Protein 5JI4 (pdb70)

Structure (mmCIF, N/CA/C/O backbone):
data_5JI4
#
_entry.id   5JI4
#
loop_
_atom_site.group_PDB
_atom_site.id
_atom_site.type_symbol
_atom_site.label_atom_id
_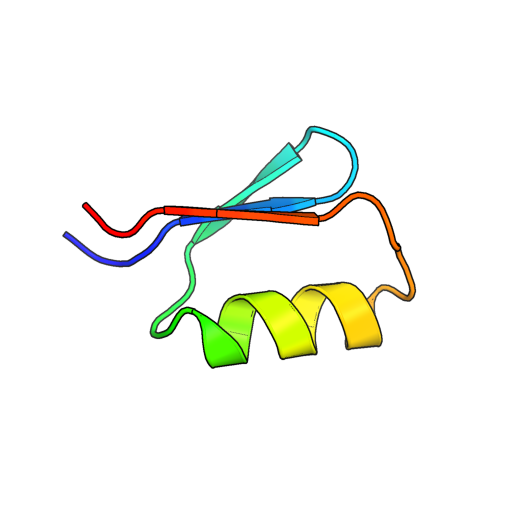atom_site.label_alt_id
_atom_site.label_comp_id
_atom_site.label_asym_id
_atom_site.label_entity_id
_atom_site.label_seq_id
_atom_site.pdbx_PDB_ins_code
_atom_site.Cartn_x
_atom_site.Cartn_y
_atom_site.Cartn_z
_atom_site.occupancy
_atom_site.B_iso_or_equiv
_atom_site.auth_seq_id
_atom_site.auth_comp_id
_atom_site.auth_asym_id
_atom_site.auth_atom_id
_atom_site.pdbx_PDB_model_num
ATOM 1 N N . ALA A 1 1 ? 5.311 -12.200 9.890 1.00 51.12 1 ALA A N 1
ATOM 2 C CA . ALA A 1 1 ? 5.325 -10.727 10.029 1.00 73.41 1 ALA A CA 1
ATOM 3 C C . ALA A 1 1 ? 4.113 -10.122 9.326 1.00 45.14 1 ALA A C 1
ATOM 4 O O . ALA A 1 1 ? 3.468 -10.799 8.522 1.00 71.14 1 ALA A O 1
ATOM 13 N N . PRO A 1 2 ? 3.767 -8.849 9.625 1.00 11.21 2 PRO A N 1
ATOM 14 C CA . PRO A 1 2 ? 2.663 -8.156 8.947 1.00 12.21 2 PRO A CA 1
ATOM 15 C C . PRO A 1 2 ? 2.940 -7.980 7.456 1.00 41.34 2 PRO A C 1
ATOM 16 O O . PRO A 1 2 ? 4.018 -8.331 6.964 1.00 21.31 2 PRO A O 1
ATOM 27 N N . CYS A 1 3 ? 1.973 -7.428 6.740 1.00 73.11 3 CYS A N 1
ATOM 28 C CA . CYS A 1 3 ? 2.103 -7.256 5.302 1.00 42.05 3 CYS A CA 1
ATOM 29 C C . CYS A 1 3 ? 2.659 -5.868 4.995 1.00 73.53 3 CYS A C 1
ATOM 30 O O . CYS A 1 3 ? 2.428 -4.919 5.744 1.00 73.20 3 CYS A O 1
ATOM 37 N N . GLU A 1 4 ? 3.399 -5.758 3.904 1.00 20.11 4 GLU A N 1
ATOM 38 C CA . GLU A 1 4 ? 4.048 -4.510 3.530 1.00 44.31 4 GLU A CA 1
ATOM 39 C C . GLU A 1 4 ? 3.448 -3.966 2.237 1.00 4.40 4 GLU A C 1
ATOM 40 O O . GLU A 1 4 ? 3.081 -4.727 1.338 1.00 42.24 4 GLU A O 1
ATOM 52 N N . CYS A 1 5 ? 3.358 -2.648 2.153 1.00 72.11 5 CYS A N 1
ATOM 53 C CA . CYS A 1 5 ? 2.749 -1.968 1.016 1.00 55.42 5 CYS A CA 1
ATOM 54 C C . CYS A 1 5 ? 3.692 -0.875 0.518 1.00 14.34 5 CYS A C 1
ATOM 55 O O . CYS A 1 5 ? 4.159 -0.057 1.306 1.00 10.05 5 CYS A O 1
ATOM 62 N N . ASP A 1 6 ? 3.972 -0.860 -0.781 1.00 1.22 6 ASP A N 1
ATOM 63 C CA . ASP A 1 6 ? 4.943 0.075 -1.350 1.00 1.35 6 ASP A CA 1
ATOM 64 C C . ASP A 1 6 ? 4.241 1.069 -2.270 1.00 44.44 6 ASP A C 1
ATOM 65 O O . ASP A 1 6 ? 3.875 0.744 -3.395 1.00 4.12 6 ASP A O 1
ATOM 74 N N . VAL A 1 7 ? 4.061 2.283 -1.778 1.00 14.25 7 VAL A N 1
ATOM 75 C CA . VAL A 1 7 ? 3.316 3.315 -2.476 1.00 50.23 7 VAL A CA 1
ATOM 76 C C . VAL A 1 7 ? 4.257 4.442 -2.886 1.00 40.53 7 VAL A C 1
ATOM 77 O O . VAL A 1 7 ? 4.976 4.991 -2.048 1.00 1.55 7 VAL A O 1
ATOM 90 N N . ASN A 1 8 ? 4.276 4.748 -4.183 1.00 22.23 8 ASN A N 1
ATOM 91 C CA . ASN A 1 8 ? 5.084 5.849 -4.724 1.00 54.31 8 ASN A CA 1
ATOM 92 C C . ASN A 1 8 ? 6.584 5.533 -4.641 1.00 25.54 8 ASN A C 1
ATOM 93 O O . ASN A 1 8 ? 7.429 6.344 -5.032 1.00 4.12 8 ASN A O 1
ATOM 104 N N . GLY A 1 9 ? 6.906 4.339 -4.154 1.00 13.41 9 GLY A N 1
ATOM 105 C CA . GLY A 1 9 ? 8.293 3.945 -3.975 1.00 62.44 9 GLY A CA 1
ATOM 106 C C . GLY A 1 9 ? 8.672 3.864 -2.510 1.00 61.13 9 GLY A C 1
ATOM 107 O O . GLY A 1 9 ? 9.750 3.373 -2.164 1.00 10.13 9 GLY A O 1
ATOM 111 N N . GLU A 1 10 ? 7.787 4.358 -1.649 1.00 50.13 10 GLU A N 1
ATOM 112 C CA . GLU A 1 10 ? 7.990 4.306 -0.205 1.00 50.24 10 GLU A CA 1
ATOM 113 C C . GLU A 1 10 ? 7.290 3.083 0.370 1.00 21.12 10 GLU A C 1
ATOM 114 O O . GLU A 1 10 ? 6.255 2.655 -0.143 1.00 14.53 10 GLU A O 1
ATOM 126 N N . THR A 1 11 ? 7.831 2.542 1.452 1.00 72.34 11 THR A N 1
ATOM 127 C CA . THR A 1 11 ? 7.346 1.283 1.998 1.00 72.25 11 THR A CA 1
ATOM 128 C C . THR A 1 11 ? 6.697 1.493 3.365 1.00 51.34 11 THR A C 1
ATOM 129 O O . THR A 1 11 ? 7.278 2.108 4.264 1.00 33.22 11 THR A O 1
ATOM 140 N N . TYR A 1 12 ? 5.479 0.987 3.494 1.00 41.34 12 TYR A N 1
ATOM 141 C CA . TYR A 1 12 ? 4.693 1.083 4.716 1.00 50.42 12 TYR A CA 1
ATOM 142 C C . TYR A 1 12 ? 4.256 -0.314 5.145 1.00 4.23 12 TYR A C 1
ATOM 143 O O . TYR A 1 12 ? 4.386 -1.269 4.376 1.00 61.10 12 TYR A O 1
ATOM 161 N N . THR A 1 13 ? 3.740 -0.437 6.359 1.00 63.40 13 THR A N 1
ATOM 162 C CA . THR A 1 13 ? 3.230 -1.711 6.854 1.00 22.23 13 THR A CA 1
ATOM 163 C C . THR A 1 13 ? 1.721 -1.632 7.058 1.00 22.03 13 THR A C 1
ATOM 164 O O . THR A 1 13 ? 1.203 -0.617 7.528 1.00 4.14 13 THR A O 1
ATOM 175 N N . VAL A 1 14 ? 1.025 -2.696 6.682 1.00 52.10 14 VAL A N 1
ATOM 176 C CA . VAL A 1 14 ? -0.427 -2.773 6.796 1.00 61.55 14 VAL A CA 1
ATOM 177 C C . VAL A 1 14 ? -0.840 -4.150 7.305 1.00 43.23 14 VAL A C 1
ATOM 178 O O . VAL A 1 14 ? -0.112 -5.132 7.124 1.00 44.22 14 VAL A O 1
ATOM 1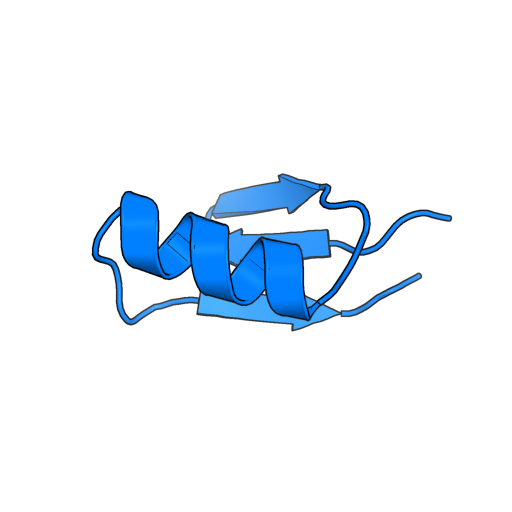91 N N . SER A 1 15 ? -2.002 -4.217 7.940 1.00 43.31 15 SER A N 1
ATOM 192 C CA . SER A 1 15 ? -2.520 -5.472 8.467 1.00 33.21 15 SER A CA 1
ATOM 193 C C . SER A 1 15 ? -2.870 -6.439 7.331 1.00 72.24 15 SER A C 1
ATOM 194 O O . SER A 1 15 ? -2.603 -7.639 7.423 1.00 5.54 15 SER A O 1
ATOM 202 N N . SER A 1 16 ? -3.447 -5.915 6.247 1.00 2.41 16 SER A N 1
ATOM 203 C CA . SER A 1 16 ? -3.906 -6.754 5.141 1.00 61.41 16 SER A CA 1
ATOM 204 C C . SER A 1 16 ? -3.604 -6.107 3.782 1.00 75.25 16 SER A C 1
ATOM 205 O O . SER A 1 16 ? -3.446 -4.883 3.679 1.00 63.02 16 SER A O 1
ATOM 213 N N . SER A 1 17 ? -3.533 -6.938 2.743 1.00 12.02 17 SER A N 1
ATOM 214 C CA . SER A 1 17 ? -3.247 -6.475 1.386 1.00 23.12 17 SER A CA 1
ATOM 215 C C . SER A 1 17 ? -4.331 -5.504 0.913 1.00 12.52 17 SER A C 1
ATOM 216 O O . SER A 1 17 ? -4.055 -4.542 0.197 1.00 13.14 17 SER A O 1
ATOM 224 N N . GLU A 1 18 ? -5.563 -5.762 1.342 1.00 43.30 18 GLU A N 1
ATOM 225 C CA . GLU A 1 18 ? -6.692 -4.888 1.027 1.00 1.41 18 GLU A CA 1
ATOM 226 C C . GLU A 1 18 ? -6.544 -3.554 1.755 1.00 20.11 18 GLU A C 1
ATOM 227 O O . GLU A 1 18 ? -6.954 -2.512 1.246 1.00 43.24 18 GLU A O 1
ATOM 239 N N . GLU A 1 19 ? -5.932 -3.591 2.939 1.00 51.12 19 GLU A N 1
ATOM 240 C CA . GLU A 1 19 ? -5.644 -2.370 3.687 1.00 44.11 19 GLU A CA 1
ATOM 241 C C . GLU A 1 19 ? -4.591 -1.554 2.944 1.00 10.50 19 GLU A C 1
ATOM 242 O O . GLU A 1 19 ? -4.668 -0.328 2.893 1.00 52.21 19 GLU A O 1
ATOM 254 N N . CYS A 1 20 ? -3.611 -2.254 2.365 1.00 55.21 20 CYS A N 1
ATOM 255 C CA . CYS A 1 20 ? -2.632 -1.622 1.475 1.00 32.40 20 CYS A CA 1
ATOM 256 C C . CYS A 1 20 ? -3.349 -0.895 0.341 1.00 70.54 20 CYS A C 1
ATOM 257 O O . CYS A 1 20 ? -3.194 0.315 0.171 1.00 20.22 20 CYS A O 1
ATOM 264 N N . GLU A 1 21 ? -4.165 -1.644 -0.401 1.00 65.01 21 GLU A N 1
ATOM 265 C CA . GLU A 1 21 ? -4.953 -1.107 -1.498 1.00 70.21 21 GLU A CA 1
ATOM 266 C C . GLU A 1 21 ? -5.694 0.164 -1.069 1.00 50.13 21 GLU A C 1
ATOM 267 O O . GLU A 1 21 ? -5.557 1.219 -1.694 1.00 72.34 21 GLU A O 1
ATOM 279 N N . ARG A 1 22 ? -6.449 0.061 0.023 1.00 1.02 22 ARG A N 1
ATOM 280 C CA . ARG A 1 22 ? -7.237 1.175 0.531 1.00 44.25 22 ARG A CA 1
ATOM 281 C C . ARG A 1 22 ? -6.347 2.369 0.877 1.00 13.23 22 ARG A C 1
ATOM 282 O O . ARG A 1 22 ? -6.690 3.511 0.573 1.00 53.52 22 ARG A O 1
ATOM 303 N N . LEU A 1 23 ? -5.201 2.099 1.496 1.00 51.35 23 LEU A N 1
ATOM 304 C CA . LEU A 1 23 ? -4.253 3.150 1.855 1.00 34.40 23 LEU A CA 1
ATOM 305 C C . LEU A 1 23 ? -3.821 3.919 0.610 1.00 41.53 23 LEU A C 1
ATOM 306 O O . LEU A 1 23 ? -3.848 5.150 0.580 1.00 3.42 23 LEU A O 1
ATOM 322 N N . CYS A 1 24 ? -3.448 3.175 -0.421 1.00 40.34 24 CYS A N 1
ATOM 323 C CA . CYS A 1 24 ? -3.023 3.757 -1.688 1.00 13.53 24 CYS A CA 1
ATOM 324 C C . CYS A 1 24 ? -4.157 4.574 -2.322 1.00 43.33 24 CYS A C 1
ATOM 325 O O . CYS A 1 24 ? -3.922 5.635 -2.921 1.00 65.12 24 CYS A O 1
ATOM 332 N N . ARG A 1 25 ? -5.390 4.090 -2.162 1.00 1.52 25 ARG A N 1
ATOM 333 C CA . ARG A 1 25 ? -6.577 4.808 -2.641 1.00 61.01 25 ARG A CA 1
ATOM 334 C C . ARG A 1 25 ? -6.778 6.100 -1.848 1.00 63.33 25 ARG A C 1
ATOM 335 O O . ARG A 1 25 ? -7.177 7.123 -2.403 1.00 61.15 25 ARG A O 1
ATOM 356 N N . LYS A 1 26 ? -6.500 6.039 -0.545 1.00 23.54 26 LYS A N 1
ATOM 357 C CA . LYS A 1 26 ? -6.633 7.171 0.334 1.00 75.53 26 LYS A CA 1
ATOM 358 C C . LYS A 1 26 ? -5.610 8.246 -0.019 1.00 53.30 26 LYS A C 1
ATOM 359 O O . LYS A 1 26 ? -5.909 9.441 0.016 1.00 43.24 26 LYS A O 1
ATOM 378 N N . LEU A 1 27 ? -4.403 7.806 -0.357 1.00 12.24 27 LEU A N 1
ATOM 379 C CA . LEU A 1 27 ? -3.350 8.707 -0.809 1.00 0.13 27 LEU A CA 1
ATOM 380 C C . LEU A 1 27 ? -3.627 9.160 -2.243 1.00 31.42 27 LEU A C 1
ATOM 381 O O . LEU A 1 27 ? -3.190 10.233 -2.666 1.00 22.24 27 LEU A O 1
ATOM 397 N N . GLY A 1 28 ? -4.360 8.329 -2.981 1.00 14.32 28 GLY A N 1
ATOM 398 C CA . GLY A 1 28 ? -4.711 8.652 -4.352 1.00 61.12 28 GLY A CA 1
ATOM 399 C C . GLY A 1 28 ? -3.544 8.449 -5.292 1.00 43.01 28 GLY A C 1
ATOM 400 O O . GLY A 1 28 ? -3.302 9.264 -6.190 1.00 14.14 28 GLY A O 1
ATOM 404 N N . VAL A 1 29 ? -2.808 7.363 -5.075 1.00 62.43 29 VAL A N 1
ATOM 405 C CA . VAL A 1 29 ? -1.627 7.048 -5.876 1.00 30.23 29 VAL A CA 1
ATOM 406 C C . VAL A 1 29 ? -1.782 5.675 -6.523 1.00 63.40 29 VAL A C 1
ATOM 407 O O . VAL A 1 29 ? -2.112 4.699 -5.848 1.00 15.44 29 VAL A O 1
ATOM 420 N N . THR A 1 30 ? -1.566 5.611 -7.833 1.00 3.32 30 THR A N 1
ATOM 421 C CA . THR A 1 30 ? -1.656 4.358 -8.573 1.00 24.33 30 THR A CA 1
ATOM 422 C C . THR A 1 30 ? -0.409 3.500 -8.345 1.00 1.14 30 THR A C 1
ATOM 423 O O . THR A 1 30 ? -0.485 2.271 -8.313 1.00 23.44 30 THR A O 1
ATOM 434 N N . ASN A 1 31 ? 0.739 4.159 -8.181 1.00 53.03 31 ASN A N 1
ATOM 435 C CA . ASN A 1 31 ? 1.979 3.464 -7.846 1.00 72.02 31 ASN A CA 1
ATOM 436 C C . ASN A 1 31 ? 1.860 2.870 -6.443 1.00 65.30 31 ASN A C 1
ATOM 437 O O . ASN A 1 31 ? 2.050 3.566 -5.445 1.00 23.03 31 ASN A O 1
ATOM 448 N N . CYS A 1 32 ? 1.515 1.591 -6.385 1.00 25.53 32 CYS A N 1
ATOM 449 C CA . CYS A 1 32 ? 1.244 0.904 -5.124 1.00 42.43 32 CYS A CA 1
ATOM 450 C C . CYS A 1 32 ? 1.485 -0.600 -5.295 1.00 22.52 32 CYS A C 1
ATOM 451 O O . CYS A 1 32 ? 0.969 -1.216 -6.234 1.00 64.40 32 CYS A O 1
ATOM 458 N N . ARG A 1 33 ? 2.285 -1.179 -4.408 1.00 2.35 33 ARG A N 1
ATOM 459 C CA . ARG A 1 33 ? 2.651 -2.592 -4.478 1.00 42.42 33 ARG A CA 1
ATOM 460 C C . ARG A 1 33 ? 2.389 -3.241 -3.124 1.00 60.51 33 ARG A C 1
ATOM 461 O O . ARG A 1 33 ? 2.231 -2.542 -2.127 1.00 42.41 33 ARG A O 1
ATOM 482 N N . VAL A 1 34 ? 2.355 -4.566 -3.079 1.00 15.14 34 VAL A N 1
ATOM 483 C CA . VAL A 1 34 ? 2.049 -5.271 -1.838 1.00 11.14 34 VAL A CA 1
ATOM 484 C C . VAL A 1 34 ? 2.738 -6.636 -1.778 1.00 33.02 34 VAL A C 1
ATOM 485 O O . VAL A 1 34 ? 2.866 -7.332 -2.789 1.00 13.11 34 VAL A O 1
ATOM 498 N N . HIS A 1 35 ? 3.197 -6.988 -0.581 1.00 42.24 35 HIS A N 1
ATOM 499 C CA . HIS A 1 35 ? 3.774 -8.300 -0.301 1.00 32.43 35 HIS A CA 1
ATOM 500 C C . HIS A 1 35 ? 3.701 -8.545 1.200 1.00 63.32 35 HIS A C 1
ATOM 501 O O . HIS A 1 35 ? 4.006 -7.649 1.986 1.00 31.43 35 HIS A O 1
ATOM 516 N N . CYS A 1 36 ? 3.306 -9.743 1.604 1.00 2.54 36 CYS A N 1
ATOM 517 C CA . CYS A 1 36 ? 3.073 -10.030 3.020 1.00 21.14 36 CYS A CA 1
ATOM 518 C C . CYS A 1 36 ? 4.104 -11.038 3.530 1.00 74.33 36 CYS A C 1
ATOM 519 O O . CYS A 1 36 ? 4.182 -12.167 3.033 1.00 54.22 36 CYS A O 1
ATOM 526 N N . GLY A 1 37 ? 4.906 -10.614 4.507 1.00 13.52 37 GLY A N 1
ATOM 527 C CA . GLY A 1 37 ? 5.998 -11.438 5.005 1.00 4.43 37 GLY A CA 1
ATOM 528 C C . GLY A 1 37 ? 5.602 -12.275 6.208 1.00 55.21 37 GLY A C 1
ATOM 529 O O . GLY A 1 37 ? 6.458 -12.513 7.085 1.00 13.15 37 GLY A O 1
ATOM 534 N N . ALA A 1 1 ? -0.862 -13.289 9.064 1.00 0.00 1 ALA A N 2
ATOM 535 C CA . ALA A 1 1 ? 0.364 -12.507 9.336 1.00 71.14 1 ALA A CA 2
ATOM 536 C C . ALA A 1 1 ? 0.280 -11.155 8.633 1.00 35.32 1 ALA A C 2
ATOM 537 O O . ALA A 1 1 ? -0.348 -11.049 7.576 1.00 62.13 1 ALA A O 2
ATOM 546 N N . PRO A 1 2 ? 0.902 -10.100 9.201 1.00 71.32 2 PRO A N 2
ATOM 547 C CA . PRO A 1 2 ? 0.882 -8.759 8.601 1.00 54.21 2 PRO A CA 2
ATOM 548 C C . PRO A 1 2 ? 1.677 -8.718 7.297 1.00 11.11 2 PRO A C 2
ATOM 549 O O . PRO A 1 2 ? 2.490 -9.608 7.024 1.00 63.20 2 PRO A O 2
ATOM 560 N N . CYS A 1 3 ? 1.448 -7.683 6.506 1.00 51.41 3 CYS A N 2
ATOM 561 C CA . CYS A 1 3 ? 2.094 -7.548 5.207 1.00 65.32 3 CYS A CA 2
ATOM 562 C C . CYS A 1 3 ? 2.666 -6.141 5.054 1.00 31.51 3 CYS A C 2
ATOM 563 O O . CYS A 1 3 ? 2.445 -5.280 5.909 1.00 41.14 3 CYS A O 2
ATOM 570 N N . GLU A 1 4 ? 3.381 -5.904 3.962 1.00 22.33 4 GLU A N 2
ATOM 571 C CA . GLU A 1 4 ? 4.005 -4.611 3.713 1.00 75.12 4 GLU A CA 2
ATOM 572 C C . GLU A 1 4 ? 3.350 -3.949 2.507 1.00 64.40 4 GLU A C 2
ATOM 573 O O . GLU A 1 4 ? 2.707 -4.619 1.694 1.00 34.13 4 GLU A O 2
ATOM 585 N N . CYS A 1 5 ? 3.510 -2.642 2.398 1.00 63.43 5 CYS A N 2
ATOM 586 C CA . CYS A 1 5 ? 2.835 -1.865 1.369 1.00 12.13 5 CYS A CA 2
ATOM 587 C C . CYS A 1 5 ? 3.798 -0.843 0.771 1.00 41.43 5 CYS A C 2
ATOM 588 O O . CYS A 1 5 ? 4.539 -0.179 1.496 1.00 15.30 5 CYS A O 2
ATOM 595 N N . ASP A 1 6 ? 3.793 -0.742 -0.550 1.00 65.24 6 ASP A N 2
ATOM 596 C CA . ASP A 1 6 ? 4.640 0.178 -1.278 1.00 40.25 6 ASP A CA 2
ATOM 597 C C . ASP A 1 6 ? 3.773 1.226 -1.957 1.00 62.22 6 ASP A C 2
ATOM 598 O O . ASP A 1 6 ? 2.785 0.892 -2.604 1.00 15.45 6 ASP A O 2
ATOM 607 N N . VAL A 1 7 ? 4.162 2.484 -1.811 1.00 63.02 7 VAL A N 2
ATOM 608 C CA . VAL A 1 7 ? 3.389 3.627 -2.282 1.00 23.55 7 VAL A CA 2
ATOM 609 C C . VAL A 1 7 ? 4.318 4.603 -3.009 1.00 23.13 7 VAL A C 2
ATOM 610 O O . VAL A 1 7 ? 5.103 5.305 -2.367 1.00 15.34 7 VAL A O 2
ATOM 623 N N . ASN A 1 8 ? 4.241 4.612 -4.342 1.00 50.51 8 ASN A N 2
ATOM 624 C CA . ASN A 1 8 ? 5.105 5.434 -5.200 1.00 21.32 8 ASN A CA 2
ATOM 625 C C . ASN A 1 8 ? 6.534 4.905 -5.135 1.00 72.33 8 ASN A C 2
ATOM 626 O O . ASN A 1 8 ? 7.051 4.340 -6.101 1.00 24.12 8 ASN A O 2
ATOM 637 N N . GLY A 1 9 ? 7.146 5.076 -3.976 1.00 42.43 9 GLY A N 2
ATOM 638 C CA . GLY A 1 9 ? 8.481 4.556 -3.726 1.00 51.22 9 GLY A CA 2
ATOM 639 C C . GLY A 1 9 ? 8.771 4.405 -2.243 1.00 71.03 9 GLY A C 2
ATOM 640 O O . GLY A 1 9 ? 9.914 4.185 -1.843 1.00 53.54 9 GLY A O 2
ATOM 644 N N . GLU A 1 10 ? 7.732 4.505 -1.420 1.00 32.25 10 GLU A N 2
ATOM 645 C CA . GLU A 1 10 ? 7.882 4.447 0.029 1.00 62.34 10 GLU A CA 2
ATOM 646 C C . GLU A 1 10 ? 7.292 3.138 0.546 1.00 10.41 10 GLU A C 2
ATOM 647 O O . GLU A 1 10 ? 6.291 2.661 0.015 1.00 0.13 10 GLU A O 2
ATOM 659 N N . THR A 1 11 ? 7.910 2.562 1.573 1.00 33.52 11 THR A N 2
ATOM 660 C CA . THR A 1 11 ? 7.473 1.274 2.104 1.00 22.34 11 THR A CA 2
ATOM 661 C C . THR A 1 11 ? 6.927 1.419 3.527 1.00 34.44 11 THR A C 2
ATOM 662 O O . THR A 1 11 ? 7.534 2.077 4.376 1.00 24.05 11 THR A O 2
ATOM 673 N N . TYR A 1 12 ? 5.776 0.800 3.767 1.00 12.13 12 TYR A N 2
ATOM 674 C CA . TYR A 1 12 ? 5.102 0.834 5.060 1.00 71.33 12 TYR A CA 2
ATOM 675 C C . TYR A 1 12 ? 4.585 -0.557 5.413 1.00 4.32 12 TYR A C 2
ATOM 676 O O . TYR A 1 12 ? 4.692 -1.486 4.614 1.00 61.05 12 TYR A O 2
ATOM 694 N N . THR A 1 13 ? 4.027 -0.689 6.606 1.00 53.33 13 THR A N 2
ATOM 695 C CA . THR A 1 13 ? 3.437 -1.943 7.058 1.00 65.01 13 THR A CA 2
ATOM 696 C C . THR A 1 13 ? 1.929 -1.787 7.225 1.00 51.15 13 THR A C 2
ATOM 697 O O . THR A 1 13 ? 1.452 -0.744 7.682 1.00 11.02 13 THR A O 2
ATOM 708 N N . VAL A 1 14 ? 1.188 -2.819 6.836 1.00 52.23 14 VAL A N 2
ATOM 709 C CA . VAL A 1 14 ? -0.268 -2.817 6.914 1.00 40.31 14 VAL A CA 2
ATOM 710 C C . VAL A 1 14 ? -0.765 -4.176 7.393 1.00 55.53 14 VAL A C 2
ATOM 711 O O . VAL A 1 14 ? -0.003 -5.148 7.424 1.00 53.11 14 VAL A O 2
ATOM 724 N N . SER A 1 15 ? -2.037 -4.246 7.763 1.00 73.31 15 SER A N 2
ATOM 725 C CA . SER A 1 15 ? -2.632 -5.498 8.215 1.00 42.43 15 SER A CA 2
ATOM 726 C C . SER A 1 15 ? -2.649 -6.521 7.079 1.00 50.12 15 SER A C 2
ATOM 727 O O . SER A 1 15 ? -2.272 -7.680 7.268 1.00 4.02 15 SER A O 2
ATOM 735 N N . SER A 1 16 ? -3.069 -6.081 5.891 1.00 44.43 16 SER A N 2
ATOM 736 C CA . SER A 1 16 ? -3.144 -6.965 4.739 1.00 73.22 16 SER A CA 2
ATOM 737 C C . SER A 1 16 ? -3.308 -6.171 3.435 1.00 72.43 16 SER A C 2
ATOM 738 O O . SER A 1 16 ? -3.246 -4.927 3.415 1.00 44.31 16 SER A O 2
ATOM 746 N N . SER A 1 17 ? -3.514 -6.919 2.353 1.00 14.04 17 SER A N 2
ATOM 747 C CA . SER A 1 17 ? -3.664 -6.366 1.014 1.00 22.12 17 SER A CA 2
ATOM 748 C C . SER A 1 17 ? -4.737 -5.278 0.983 1.00 73.43 17 SER A C 2
ATOM 749 O O . SER A 1 17 ? -4.494 -4.178 0.490 1.00 43.15 17 SER A O 2
ATOM 757 N N . GLU A 1 18 ? -5.907 -5.582 1.543 1.00 71.21 18 GLU A N 2
ATOM 758 C CA . GLU A 1 18 ? -7.036 -4.655 1.522 1.00 50.41 18 GLU A CA 2
ATOM 759 C C . GLU A 1 18 ? -6.654 -3.321 2.165 1.00 52.30 18 GLU A C 2
ATOM 760 O O . GLU A 1 18 ? -7.028 -2.253 1.675 1.00 64.33 18 GLU A O 2
ATOM 772 N N . GLU A 1 19 ? -5.894 -3.392 3.257 1.00 12.10 19 GLU A N 2
ATOM 773 C CA . GLU A 1 19 ? -5.418 -2.194 3.944 1.00 0.13 19 GLU A CA 2
ATOM 774 C C . GLU A 1 19 ? -4.471 -1.406 3.045 1.00 2.34 19 GLU A C 2
ATOM 775 O O . GLU A 1 19 ? -4.622 -0.192 2.891 1.00 73.25 19 GLU A O 2
ATOM 787 N N . CYS A 1 20 ? -3.499 -2.099 2.451 1.00 21.24 20 CYS A N 2
ATOM 788 C CA . CYS A 1 20 ? -2.555 -1.453 1.532 1.00 11.30 20 CYS A CA 2
ATOM 789 C C . CYS A 1 20 ? -3.309 -0.743 0.402 1.00 44.32 20 CYS A C 2
ATOM 790 O O . CYS A 1 20 ? -3.111 0.451 0.157 1.00 62.43 20 CYS A O 2
ATOM 797 N N . GLU A 1 21 ? -4.201 -1.485 -0.253 1.00 75.25 21 GLU A N 2
ATOM 798 C CA . GLU A 1 21 ? -5.025 -0.952 -1.333 1.00 12.32 21 GLU A CA 2
ATOM 799 C C . GLU A 1 21 ? -5.746 0.317 -0.886 1.00 31.23 21 GLU A C 2
ATOM 800 O O . GLU A 1 21 ? -5.660 1.355 -1.544 1.00 20.15 21 GLU A O 2
ATOM 812 N N . ARG A 1 22 ? -6.437 0.226 0.248 1.00 60.22 22 ARG A N 2
ATOM 813 C CA . ARG A 1 22 ? -7.220 1.341 0.773 1.00 20.31 22 ARG A CA 2
ATOM 814 C C . ARG A 1 22 ? -6.321 2.557 0.998 1.00 4.44 22 ARG A C 2
ATOM 815 O O . ARG A 1 22 ? -6.676 3.674 0.623 1.00 51.14 22 ARG A O 2
ATOM 836 N N . LEU A 1 23 ? -5.152 2.326 1.590 1.00 61.22 23 LEU A N 2
ATOM 837 C CA . LEU A 1 23 ? -4.219 3.406 1.908 1.00 1.01 23 LEU A CA 2
ATOM 838 C C . LEU A 1 23 ? -3.787 4.141 0.638 1.00 74.03 23 LEU A C 2
ATOM 839 O O . LEU A 1 23 ? -3.984 5.354 0.511 1.00 52.20 23 LEU A O 2
ATOM 855 N N . CYS A 1 24 ? -3.222 3.395 -0.306 1.00 1.33 24 CYS A N 2
ATOM 856 C CA . CYS A 1 24 ? -2.720 3.972 -1.549 1.00 2.42 24 CYS A CA 2
ATOM 857 C C . CYS A 1 24 ? -3.837 4.679 -2.320 1.00 72.13 24 CYS A C 2
ATOM 858 O O . CYS A 1 24 ? -3.652 5.792 -2.824 1.00 41.35 24 CYS A O 2
ATOM 865 N N . ARG A 1 25 ? -5.004 4.041 -2.383 1.00 41.22 25 ARG A N 2
ATOM 866 C CA . ARG A 1 25 ? -6.141 4.584 -3.127 1.00 2.22 25 ARG A CA 2
ATOM 867 C C . ARG A 1 25 ? -6.737 5.798 -2.409 1.00 32.52 25 ARG A C 2
ATOM 868 O O . ARG A 1 25 ? -7.318 6.677 -3.046 1.00 1.22 25 ARG A O 2
ATOM 889 N N . LYS A 1 26 ? -6.577 5.847 -1.085 1.00 13.31 26 LYS A N 2
ATOM 890 C CA . LYS A 1 26 ? -7.000 7.006 -0.299 1.00 61.45 26 LYS A CA 2
ATOM 891 C C . LYS A 1 26 ? -6.077 8.187 -0.594 1.00 12.35 26 LYS A C 2
ATOM 892 O O . LYS A 1 26 ? -6.522 9.335 -0.702 1.00 3.34 26 LYS A O 2
ATOM 911 N N . LEU A 1 27 ? -4.786 7.888 -0.725 1.00 3.20 27 LEU A N 2
ATOM 912 C CA . LEU A 1 27 ? -3.789 8.886 -1.103 1.00 61.45 27 LEU A CA 2
ATOM 913 C C . LEU A 1 27 ? -3.946 9.248 -2.579 1.00 43.32 27 LEU A C 2
ATOM 914 O O . LEU A 1 27 ? -3.569 10.339 -3.011 1.00 40.44 27 LEU A O 2
ATOM 930 N N . GLY A 1 28 ? -4.508 8.317 -3.346 1.00 3.30 28 GLY A N 2
ATOM 931 C CA . GLY A 1 28 ? -4.741 8.539 -4.762 1.00 63.21 28 GLY A CA 2
ATOM 932 C C . GLY A 1 28 ? -3.554 8.118 -5.602 1.00 11.22 28 GLY A C 2
ATOM 933 O O . GLY A 1 28 ? -3.464 8.458 -6.784 1.00 12.12 28 GLY A O 2
ATOM 937 N N . VAL A 1 29 ? -2.641 7.373 -4.988 1.00 42.13 29 VAL A N 2
ATOM 938 C CA . VAL A 1 29 ? -1.442 6.905 -5.669 1.00 0.04 29 VAL A CA 2
ATOM 939 C C . VAL A 1 29 ? -1.707 5.550 -6.317 1.00 25.40 29 VAL A C 2
ATOM 940 O O . VAL A 1 29 ? -2.034 4.578 -5.631 1.00 11.32 29 VAL A O 2
ATOM 953 N N . THR A 1 30 ? -1.579 5.498 -7.637 1.00 12.35 30 THR A N 2
ATOM 954 C CA . THR A 1 30 ? -1.815 4.271 -8.386 1.00 22.15 30 THR A CA 2
ATOM 955 C C . THR A 1 30 ? -0.607 3.338 -8.266 1.00 45.02 30 THR A C 2
ATOM 956 O O . THR A 1 30 ? -0.752 2.113 -8.198 1.00 1.43 30 THR A O 2
ATOM 967 N N . ASN A 1 31 ? 0.584 3.932 -8.225 1.00 51.41 31 ASN A N 2
ATOM 968 C CA . ASN A 1 31 ? 1.817 3.179 -8.008 1.00 4.40 31 ASN A CA 2
ATOM 969 C C . ASN A 1 31 ? 1.841 2.652 -6.578 1.00 13.13 31 ASN A C 2
ATOM 970 O O . ASN A 1 31 ? 2.156 3.385 -5.643 1.00 1.31 31 ASN A O 2
ATOM 981 N N . CYS A 1 32 ? 1.478 1.390 -6.409 1.00 73.21 32 CYS A N 2
ATOM 982 C CA . CYS A 1 32 ? 1.359 0.789 -5.084 1.00 10.42 32 CYS A CA 2
ATOM 983 C C . CYS A 1 32 ? 1.406 -0.734 -5.195 1.00 31.33 32 CYS A C 2
ATOM 984 O O . CYS A 1 32 ? 0.826 -1.310 -6.119 1.00 1.44 32 CYS A O 2
ATOM 991 N N . ARG A 1 33 ? 2.096 -1.382 -4.264 1.00 64.41 33 ARG A N 2
ATOM 992 C CA . ARG A 1 33 ? 2.231 -2.843 -4.266 1.00 3.41 33 ARG A CA 2
ATOM 993 C C . ARG A 1 33 ? 2.224 -3.385 -2.843 1.00 2.24 33 ARG A C 2
ATOM 994 O O . ARG A 1 33 ? 2.878 -2.835 -1.968 1.00 70.11 33 ARG A O 2
ATOM 1015 N N . VAL A 1 34 ? 1.511 -4.479 -2.620 1.00 73.13 34 VAL A N 2
ATOM 1016 C CA . VAL A 1 34 ? 1.445 -5.093 -1.297 1.00 14.23 34 VAL A CA 2
ATOM 1017 C C . VAL A 1 34 ? 2.119 -6.463 -1.314 1.00 43.20 34 VAL A C 2
ATOM 1018 O O . VAL A 1 34 ? 1.709 -7.368 -2.045 1.00 61.32 34 VAL A O 2
ATOM 1031 N N . HIS A 1 35 ? 3.168 -6.607 -0.514 1.00 71.30 35 HIS A N 2
ATOM 1032 C CA . HIS A 1 35 ? 3.922 -7.850 -0.448 1.00 1.13 35 HIS A CA 2
ATOM 1033 C C . HIS A 1 35 ? 3.755 -8.482 0.928 1.00 13.43 35 HIS A C 2
ATOM 1034 O O . HIS A 1 35 ? 3.678 -7.781 1.932 1.00 34.24 35 HIS A O 2
ATOM 1049 N N . CYS A 1 36 ? 3.682 -9.802 0.977 1.00 75.44 36 CYS A N 2
ATOM 1050 C CA . CYS A 1 36 ? 3.523 -10.507 2.239 1.00 51.11 36 CYS A CA 2
ATOM 1051 C C . CYS A 1 36 ? 4.386 -11.766 2.232 1.00 54.32 36 CYS A C 2
ATOM 1052 O O . CYS A 1 36 ? 4.087 -12.728 1.523 1.00 24.41 36 CYS A O 2
ATOM 1059 N N . GLY A 1 37 ? 5.475 -11.733 2.994 1.00 12.31 37 GLY A N 2
ATOM 1060 C CA . GLY A 1 37 ? 6.408 -12.843 3.023 1.00 35.35 37 GLY A CA 2
ATOM 1061 C C . GLY A 1 37 ? 6.047 -13.867 4.082 1.00 4.43 37 GLY A C 2
ATOM 1062 O O . GLY A 1 37 ? 5.351 -14.849 3.759 1.00 61.40 37 GLY A O 2
ATOM 1067 N N . ALA A 1 1 ? -1.895 -10.607 10.823 1.00 32.42 1 ALA A N 3
ATOM 1068 C CA . ALA A 1 1 ? -0.792 -10.848 9.867 1.00 21.32 1 ALA A CA 3
ATOM 1069 C C . ALA A 1 1 ? -0.440 -9.555 9.140 1.00 32.20 1 ALA A C 3
ATOM 1070 O O . ALA A 1 1 ? -1.148 -9.147 8.219 1.00 14.52 1 ALA A O 3
ATOM 1079 N N . PRO A 1 2 ? 0.646 -8.874 9.557 1.00 52.44 2 PRO A N 3
ATOM 1080 C CA . PRO A 1 2 ? 1.054 -7.609 8.952 1.00 10.42 2 PRO A CA 3
ATOM 1081 C C . PRO A 1 2 ? 1.797 -7.819 7.635 1.00 72.52 2 PRO A C 3
ATOM 1082 O O . PRO A 1 2 ? 2.532 -8.798 7.462 1.00 55.12 2 PRO A O 3
ATOM 1093 N N . CYS A 1 3 ? 1.611 -6.887 6.724 1.00 43.24 3 CYS A N 3
ATOM 1094 C CA . CYS A 1 3 ? 2.222 -6.946 5.407 1.00 34.41 3 CYS A CA 3
ATOM 1095 C C . CYS A 1 3 ? 2.873 -5.609 5.077 1.00 1.54 3 CYS A C 3
ATOM 1096 O O . CYS A 1 3 ? 2.634 -4.612 5.761 1.00 12.25 3 CYS A O 3
ATOM 1103 N N . GLU A 1 4 ? 3.669 -5.584 4.018 1.00 35.32 4 GLU A N 3
ATOM 1104 C CA . GLU A 1 4 ? 4.368 -4.377 3.609 1.00 65.25 4 GLU A CA 3
ATOM 1105 C C . GLU A 1 4 ? 3.810 -3.897 2.276 1.00 54.04 4 GLU A C 3
ATOM 1106 O O . GLU A 1 4 ? 3.680 -4.670 1.325 1.00 51.53 4 GLU A O 3
ATOM 1118 N N . CYS A 1 5 ? 3.457 -2.623 2.230 1.00 13.52 5 CYS A N 3
ATOM 1119 C CA . CYS A 1 5 ? 2.854 -2.011 1.055 1.00 61.11 5 CYS A CA 3
ATOM 1120 C C . CYS A 1 5 ? 3.776 -0.912 0.536 1.00 51.10 5 CYS A C 3
ATOM 1121 O O . CYS A 1 5 ? 4.223 -0.066 1.303 1.00 11.34 5 CYS A O 3
ATOM 1128 N N . ASP A 1 6 ? 4.056 -0.930 -0.759 1.00 52.01 6 ASP A N 3
ATOM 1129 C CA . ASP A 1 6 ? 4.983 0.006 -1.374 1.00 32.31 6 ASP A CA 3
ATOM 1130 C C . ASP A 1 6 ? 4.227 0.927 -2.310 1.00 21.42 6 ASP A C 3
ATOM 1131 O O . ASP A 1 6 ? 3.755 0.498 -3.353 1.00 24.00 6 ASP A O 3
ATOM 1140 N N . VAL A 1 7 ? 4.142 2.191 -1.931 1.00 2.41 7 VAL A N 3
ATOM 1141 C CA . VAL A 1 7 ? 3.359 3.180 -2.655 1.00 51.21 7 VAL A CA 3
ATOM 1142 C C . VAL A 1 7 ? 4.285 4.220 -3.274 1.00 13.33 7 VAL A C 3
ATOM 1143 O O . VAL A 1 7 ? 4.945 4.986 -2.559 1.00 11.24 7 VAL A O 3
ATOM 1156 N N . ASN A 1 8 ? 4.385 4.187 -4.604 1.00 42.21 8 ASN A N 3
ATOM 1157 C CA . ASN A 1 8 ? 5.163 5.163 -5.385 1.00 70.32 8 ASN A CA 3
ATOM 1158 C C . ASN A 1 8 ? 6.678 5.001 -5.181 1.00 13.22 8 ASN A C 3
ATOM 1159 O O . ASN A 1 8 ? 7.472 5.414 -6.030 1.00 74.01 8 ASN A O 3
ATOM 1170 N N . GLY A 1 9 ? 7.072 4.390 -4.070 1.00 33.11 9 GLY A N 3
ATOM 1171 C CA . GLY A 1 9 ? 8.477 4.250 -3.736 1.00 44.15 9 GLY A CA 3
ATOM 1172 C C . GLY A 1 9 ? 8.682 4.189 -2.238 1.00 43.25 9 GLY A C 3
ATOM 1173 O O . GLY A 1 9 ? 9.738 3.771 -1.765 1.00 14.25 9 GLY A O 3
ATOM 1177 N N . GLU A 1 10 ? 7.663 4.616 -1.492 1.00 4.02 10 GLU A N 3
ATOM 1178 C CA . GLU A 1 10 ? 7.693 4.572 -0.030 1.00 31.41 10 GLU A CA 3
ATOM 1179 C C . GLU A 1 10 ? 7.164 3.225 0.462 1.00 74.45 10 GLU A C 3
ATOM 1180 O O . GLU A 1 10 ? 6.284 2.634 -0.166 1.00 63.02 10 GLU A O 3
ATOM 1192 N N . THR A 1 11 ? 7.686 2.756 1.592 1.00 14.23 11 THR A N 3
ATOM 1193 C CA . THR A 1 11 ? 7.296 1.465 2.150 1.00 24.55 11 THR A CA 3
ATOM 1194 C C . THR A 1 11 ? 6.558 1.648 3.480 1.00 55.34 11 THR A C 3
ATOM 1195 O O . THR A 1 11 ? 7.101 2.203 4.439 1.00 74.00 11 THR A O 3
ATOM 1206 N N . TYR A 1 12 ? 5.312 1.193 3.512 1.00 71.03 12 TYR A N 3
ATOM 1207 C CA . TYR A 1 12 ? 4.483 1.230 4.712 1.00 54.42 12 TYR A CA 3
ATOM 1208 C C . TYR A 1 12 ? 4.177 -0.192 5.183 1.00 33.02 12 TYR A C 3
ATOM 1209 O O . TYR A 1 12 ? 4.416 -1.159 4.458 1.00 1.41 12 TYR A O 3
ATOM 1227 N N . THR A 1 13 ? 3.635 -0.312 6.388 1.00 32.13 13 THR A N 3
ATOM 1228 C CA . THR A 1 13 ? 3.137 -1.590 6.884 1.00 2.24 13 THR A CA 3
ATOM 1229 C C . THR A 1 13 ? 1.622 -1.517 7.052 1.00 1.31 13 THR A C 3
ATOM 1230 O O . THR A 1 13 ? 1.098 -0.558 7.625 1.00 55.42 13 THR A O 3
ATOM 1241 N N . VAL A 1 14 ? 0.931 -2.527 6.540 1.00 3.13 14 VAL A N 3
ATOM 1242 C CA . VAL A 1 14 ? -0.529 -2.562 6.539 1.00 33.13 14 VAL A CA 3
ATOM 1243 C C . VAL A 1 14 ? -1.029 -3.887 7.105 1.00 2.21 14 VAL A C 3
ATOM 1244 O O . VAL A 1 14 ? -0.265 -4.841 7.232 1.00 44.12 14 VAL A O 3
ATOM 1257 N N . SER A 1 15 ? -2.319 -3.945 7.421 1.00 55.04 15 SER A N 3
ATOM 1258 C CA . SER A 1 15 ? -2.908 -5.125 8.041 1.00 70.00 15 SER A CA 3
ATOM 1259 C C . SER A 1 15 ? -3.179 -6.221 7.003 1.00 14.44 15 SER A C 3
ATOM 1260 O O . SER A 1 15 ? -3.159 -7.409 7.331 1.00 33.22 15 SER A O 3
ATOM 1268 N N . SER A 1 16 ? -3.414 -5.820 5.752 1.00 35.35 16 SER A N 3
ATOM 1269 C CA . SER A 1 16 ? -3.787 -6.759 4.693 1.00 54.30 16 SER A CA 3
ATOM 1270 C C . SER A 1 16 ? -3.608 -6.119 3.307 1.00 5.11 16 SER A C 3
ATOM 1271 O O . SER A 1 16 ? -3.351 -4.911 3.196 1.00 73.22 16 SER A O 3
ATOM 1279 N N . SER A 1 17 ? -3.750 -6.926 2.251 1.00 23.55 17 SER A N 3
ATOM 1280 C CA . SER A 1 17 ? -3.596 -6.441 0.880 1.00 44.22 17 SER A CA 3
ATOM 1281 C C . SER A 1 17 ? -4.635 -5.361 0.579 1.00 53.14 17 SER A C 3
ATOM 1282 O O . SER A 1 17 ? -4.302 -4.290 0.064 1.00 33.04 17 SER A O 3
ATOM 1290 N N . GLU A 1 18 ? -5.890 -5.647 0.925 1.00 41.30 18 GLU A N 3
ATOM 1291 C CA . GLU A 1 18 ? -6.966 -4.669 0.801 1.00 22.24 18 GLU A CA 3
ATOM 1292 C C . GLU A 1 18 ? -6.624 -3.389 1.557 1.00 32.42 18 GLU A C 3
ATOM 1293 O O . GLU A 1 18 ? -6.997 -2.299 1.138 1.00 51.05 18 GLU A O 3
ATOM 1305 N N . GLU A 1 19 ? -5.896 -3.528 2.661 1.00 73.20 19 GLU A N 3
ATOM 1306 C CA . GLU A 1 19 ? -5.469 -2.373 3.449 1.00 24.35 19 GLU A CA 3
ATOM 1307 C C . GLU A 1 19 ? -4.390 -1.588 2.702 1.00 54.51 19 GLU A C 3
ATOM 1308 O O . GLU A 1 19 ? -4.332 -0.364 2.792 1.00 44.44 19 GLU A O 3
ATOM 1320 N N . CYS A 1 20 ? -3.532 -2.304 1.975 1.00 71.32 20 CYS A N 3
ATOM 1321 C CA . CYS A 1 20 ? -2.517 -1.666 1.125 1.00 41.43 20 CYS A CA 3
ATOM 1322 C C . CYS A 1 20 ? -3.179 -0.775 0.068 1.00 55.31 20 CYS A C 3
ATOM 1323 O O . CYS A 1 20 ? -2.941 0.435 0.027 1.00 1.34 20 CYS A O 3
ATOM 1330 N N . GLU A 1 21 ? -4.041 -1.371 -0.765 1.00 43.11 21 GLU A N 3
ATOM 1331 C CA . GLU A 1 21 ? -4.736 -0.617 -1.812 1.00 4.32 21 GLU A CA 3
ATOM 1332 C C . GLU A 1 21 ? -5.572 0.500 -1.190 1.00 33.32 21 GLU A C 3
ATOM 1333 O O . GLU A 1 21 ? -5.638 1.613 -1.708 1.00 62.44 21 GLU A O 3
ATOM 1345 N N . ARG A 1 22 ? -6.204 0.170 -0.076 1.00 33.24 22 ARG A N 3
ATOM 1346 C CA . ARG A 1 22 ? -6.998 1.115 0.706 1.00 14.21 22 ARG A CA 3
ATOM 1347 C C . ARG A 1 22 ? -6.164 2.346 1.064 1.00 33.22 22 ARG A C 3
ATOM 1348 O O . ARG A 1 22 ? -6.598 3.485 0.878 1.00 71.45 22 ARG A O 3
ATOM 1369 N N . LEU A 1 23 ? -4.956 2.100 1.562 1.00 63.44 23 LEU A N 3
ATOM 1370 C CA . LEU A 1 23 ? -4.023 3.169 1.906 1.00 0.44 23 LEU A CA 3
ATOM 1371 C C . LEU A 1 23 ? -3.721 4.002 0.659 1.00 0.34 23 LEU A C 3
ATOM 1372 O O . LEU A 1 23 ? -3.741 5.237 0.697 1.00 73.31 23 LEU A O 3
ATOM 1388 N N . CYS A 1 24 ? -3.467 3.313 -0.449 1.00 25.14 24 CYS A N 3
ATOM 1389 C CA . CYS A 1 24 ? -3.219 3.965 -1.731 1.00 12.50 24 CYS A CA 3
ATOM 1390 C C . CYS A 1 24 ? -4.417 4.816 -2.153 1.00 13.13 24 CYS A C 3
ATOM 1391 O O . CYS A 1 24 ? -4.254 5.891 -2.737 1.00 41.32 24 CYS A O 3
ATOM 1398 N N . ARG A 1 25 ? -5.624 4.336 -1.855 1.00 61.44 25 ARG A N 3
ATOM 1399 C CA . ARG A 1 25 ? -6.844 5.060 -2.202 1.00 12.44 25 ARG A CA 3
ATOM 1400 C C . ARG A 1 25 ? -7.016 6.279 -1.302 1.00 42.13 25 ARG A C 3
ATOM 1401 O O . ARG A 1 25 ? -7.575 7.295 -1.720 1.00 4.31 25 ARG A O 3
ATOM 1422 N N . LYS A 1 26 ? -6.528 6.170 -0.069 1.00 51.32 26 LYS A N 3
ATOM 1423 C CA . LYS A 1 26 ? -6.579 7.281 0.876 1.00 40.34 26 LYS A CA 3
ATOM 1424 C C . LYS A 1 26 ? -5.630 8.397 0.431 1.00 64.11 26 LYS A C 3
ATOM 1425 O O . LYS A 1 26 ? -5.988 9.576 0.456 1.00 11.04 26 LYS A O 3
ATOM 1444 N N . LEU A 1 27 ? -4.425 8.015 0.011 1.00 3.21 27 LEU A N 3
ATOM 1445 C CA . LEU A 1 27 ? -3.431 8.980 -0.465 1.00 42.32 27 LEU A CA 3
ATOM 1446 C C . LEU A 1 27 ? -3.781 9.478 -1.865 1.00 61.12 27 LEU A C 3
ATOM 1447 O O . LEU A 1 27 ? -3.533 10.636 -2.205 1.00 71.13 27 LEU A O 3
ATOM 1463 N N . GLY A 1 28 ? -4.360 8.596 -2.671 1.00 24.51 28 GLY A N 3
ATOM 1464 C CA . GLY A 1 28 ? -4.697 8.936 -4.043 1.00 31.44 28 GLY A CA 3
ATOM 1465 C C . GLY A 1 28 ? -3.576 8.597 -5.008 1.00 24.22 28 GLY A C 3
ATOM 1466 O O . GLY A 1 28 ? -3.254 9.383 -5.903 1.00 52.21 28 GLY A O 3
ATOM 1470 N N . VAL A 1 29 ? -2.971 7.426 -4.818 1.00 53.44 29 VAL A N 3
ATOM 1471 C CA . VAL A 1 29 ? -1.871 6.963 -5.664 1.00 30.23 29 VAL A CA 3
ATOM 1472 C C . VAL A 1 29 ? -2.211 5.597 -6.265 1.00 21.41 29 VAL A C 3
ATOM 1473 O O . VAL A 1 29 ? -2.842 4.767 -5.608 1.00 2.23 29 VAL A O 3
ATOM 1486 N N . THR A 1 30 ? -1.805 5.376 -7.512 1.00 4.14 30 THR A N 3
ATOM 1487 C CA . THR A 1 30 ? -2.089 4.127 -8.214 1.00 65.54 30 THR A CA 3
ATOM 1488 C C . THR A 1 30 ? -0.908 3.151 -8.113 1.00 60.55 30 THR A C 3
ATOM 1489 O O . THR A 1 30 ? -1.093 1.928 -8.091 1.00 42.24 30 THR A O 3
ATOM 1500 N N . ASN A 1 31 ? 0.304 3.697 -8.051 1.00 24.52 31 ASN A N 3
ATOM 1501 C CA . ASN A 1 31 ? 1.520 2.884 -8.004 1.00 63.11 31 ASN A CA 3
ATOM 1502 C C . ASN A 1 31 ? 1.738 2.313 -6.608 1.00 25.05 31 ASN A C 3
ATOM 1503 O O . ASN A 1 31 ? 2.156 3.028 -5.696 1.00 21.32 31 ASN A O 3
ATOM 1514 N N . CYS A 1 32 ? 1.458 1.023 -6.453 1.00 3.44 32 CYS A N 3
ATOM 1515 C CA . CYS A 1 32 ? 1.598 0.342 -5.170 1.00 32.14 32 CYS A CA 3
ATOM 1516 C C . CYS A 1 32 ? 2.003 -1.118 -5.386 1.00 14.52 32 CYS A C 3
ATOM 1517 O O . CYS A 1 32 ? 1.806 -1.669 -6.473 1.00 44.23 32 CYS A O 3
ATOM 1524 N N . ARG A 1 33 ? 2.572 -1.732 -4.351 1.00 35.05 33 ARG A N 3
ATOM 1525 C CA . ARG A 1 33 ? 2.961 -3.142 -4.387 1.00 31.12 33 ARG A CA 3
ATOM 1526 C C . ARG A 1 33 ? 2.741 -3.763 -3.006 1.00 64.14 33 ARG A C 3
ATOM 1527 O O . ARG A 1 33 ? 2.864 -3.077 -1.996 1.00 33.14 33 ARG A O 3
ATOM 1548 N N . VAL A 1 34 ? 2.413 -5.050 -2.955 1.00 73.34 34 VAL A N 3
ATOM 1549 C CA . VAL A 1 34 ? 2.148 -5.722 -1.683 1.00 20.20 34 VAL A CA 3
ATOM 1550 C C . VAL A 1 34 ? 3.210 -6.778 -1.386 1.00 4.40 34 VAL A C 3
ATOM 1551 O O . VAL A 1 34 ? 3.787 -7.372 -2.301 1.00 65.12 34 VAL A O 3
ATOM 1564 N N . HIS A 1 35 ? 3.491 -6.976 -0.101 1.00 31.10 35 HIS A N 3
ATOM 1565 C CA . HIS A 1 35 ? 4.428 -8.002 0.358 1.00 4.15 35 HIS A CA 3
ATOM 1566 C C . HIS A 1 35 ? 3.868 -8.653 1.616 1.00 5.05 35 HIS A C 3
ATOM 1567 O O . HIS A 1 35 ? 3.509 -7.951 2.557 1.00 11.00 35 HIS A O 3
ATOM 1582 N N . CYS A 1 36 ? 3.778 -9.976 1.636 1.00 43.40 36 CYS A N 3
ATOM 1583 C CA . CYS A 1 36 ? 3.347 -10.690 2.838 1.00 25.23 36 CYS A CA 3
ATOM 1584 C C . CYS A 1 36 ? 4.250 -11.892 3.072 1.00 34.03 36 CYS A C 3
ATOM 1585 O O . CYS A 1 36 ? 4.077 -12.943 2.452 1.00 5.32 36 CYS A O 3
ATOM 1592 N N . GLY A 1 37 ? 5.209 -11.727 3.975 1.00 34.42 37 GLY A N 3
ATOM 1593 C CA . GLY A 1 37 ? 6.200 -12.752 4.216 1.00 21.41 37 GLY A CA 3
ATOM 1594 C C . GLY A 1 37 ? 7.120 -12.922 3.022 1.00 14.10 37 GLY A C 3
ATOM 1595 O O . GLY A 1 37 ? 6.837 -13.783 2.165 1.00 32.44 37 GLY A O 3
ATOM 1600 N N . ALA A 1 1 ? -0.341 -9.144 11.206 1.00 31.34 1 ALA A N 4
ATOM 1601 C CA . ALA A 1 1 ? 1.002 -9.428 10.655 1.00 21.00 1 ALA A CA 4
ATOM 1602 C C . ALA A 1 1 ? 1.610 -8.157 10.068 1.00 12.23 1 ALA A C 4
ATOM 1603 O O . ALA A 1 1 ? 0.884 -7.288 9.575 1.00 65.52 1 ALA A O 4
ATOM 1612 N N . PRO A 1 2 ? 2.949 -8.025 10.106 1.00 71.32 2 PRO A N 4
ATOM 1613 C CA . PRO A 1 2 ? 3.646 -6.841 9.590 1.00 23.34 2 PRO A CA 4
ATOM 1614 C C . PRO A 1 2 ? 3.807 -6.879 8.068 1.00 44.52 2 PRO A C 4
ATOM 1615 O O . PRO A 1 2 ? 4.903 -6.661 7.542 1.00 14.54 2 PRO A O 4
ATOM 1626 N N . CYS A 1 3 ? 2.709 -7.159 7.368 1.00 13.11 3 CYS A N 4
ATOM 1627 C CA . CYS A 1 3 ? 2.706 -7.147 5.910 1.00 21.42 3 CYS A CA 4
ATOM 1628 C C . CYS A 1 3 ? 3.017 -5.744 5.404 1.00 2.30 3 CYS A C 4
ATOM 1629 O O . CYS A 1 3 ? 2.724 -4.754 6.074 1.00 72.44 3 CYS A O 4
ATOM 1636 N N . GLU A 1 4 ? 3.620 -5.659 4.230 1.00 24.44 4 GLU A N 4
ATOM 1637 C CA . GLU A 1 4 ? 4.189 -4.409 3.759 1.00 71.24 4 GLU A CA 4
ATOM 1638 C C . GLU A 1 4 ? 3.461 -3.864 2.537 1.00 20.14 4 GLU A C 4
ATOM 1639 O O . GLU A 1 4 ? 3.126 -4.601 1.602 1.00 63.14 4 GLU A O 4
ATOM 1651 N N . CYS A 1 5 ? 3.222 -2.561 2.566 1.00 25.21 5 CYS A N 4
ATOM 1652 C CA . CYS A 1 5 ? 2.627 -1.842 1.451 1.00 21.24 5 CYS A CA 4
ATOM 1653 C C . CYS A 1 5 ? 3.654 -0.869 0.889 1.00 21.04 5 CYS A C 4
ATOM 1654 O O . CYS A 1 5 ? 4.388 -0.238 1.644 1.00 33.42 5 CYS A O 4
ATOM 1661 N N . ASP A 1 6 ? 3.718 -0.759 -0.423 1.00 72.43 6 ASP A N 4
ATOM 1662 C CA . ASP A 1 6 ? 4.689 0.112 -1.080 1.00 54.21 6 ASP A CA 4
ATOM 1663 C C . ASP A 1 6 ? 3.962 1.228 -1.805 1.00 53.02 6 ASP A C 4
ATOM 1664 O O . ASP A 1 6 ? 2.898 1.001 -2.367 1.00 54.34 6 ASP A O 4
ATOM 1673 N N . VAL A 1 7 ? 4.545 2.416 -1.795 1.00 51.20 7 VAL A N 4
ATOM 1674 C CA . VAL A 1 7 ? 3.965 3.585 -2.441 1.00 3.34 7 VAL A CA 4
ATOM 1675 C C . VAL A 1 7 ? 5.054 4.330 -3.213 1.00 20.32 7 VAL A C 4
ATOM 1676 O O . VAL A 1 7 ? 5.862 5.052 -2.617 1.00 21.03 7 VAL A O 4
ATOM 1689 N N . ASN A 1 8 ? 5.100 4.107 -4.530 1.00 15.50 8 ASN A N 4
ATOM 1690 C CA . ASN A 1 8 ? 6.066 4.770 -5.419 1.00 52.01 8 ASN A CA 4
ATOM 1691 C C . ASN A 1 8 ? 7.517 4.392 -5.062 1.00 73.04 8 ASN A C 4
ATOM 1692 O O . ASN A 1 8 ? 8.469 4.875 -5.685 1.00 63.41 8 ASN A O 4
ATOM 1703 N N . GLY A 1 9 ? 7.682 3.494 -4.092 1.00 33.22 9 GLY A N 4
ATOM 1704 C CA . GLY A 1 9 ? 9.012 3.125 -3.624 1.00 21.22 9 GLY A CA 4
ATOM 1705 C C . GLY A 1 9 ? 9.119 3.141 -2.112 1.00 33.03 9 GLY A C 4
ATOM 1706 O O . GLY A 1 9 ? 9.926 2.407 -1.530 1.00 12.03 9 GLY A O 4
ATOM 1710 N N . GLU A 1 10 ? 8.315 3.984 -1.466 1.00 14.11 10 GLU A N 4
ATOM 1711 C CA . GLU A 1 10 ? 8.309 4.066 -0.008 1.00 72.42 10 GLU A CA 4
ATOM 1712 C C . GLU A 1 10 ? 7.586 2.858 0.574 1.00 44.34 10 GLU A C 4
ATOM 1713 O O . GLU A 1 10 ? 6.596 2.395 0.012 1.00 53.54 10 GLU A O 4
ATOM 1725 N N . THR A 1 11 ? 8.064 2.365 1.709 1.00 71.52 11 THR A N 4
ATOM 1726 C CA . THR A 1 11 ? 7.511 1.157 2.310 1.00 14.21 11 THR A CA 4
ATOM 1727 C C . THR A 1 11 ? 6.823 1.472 3.640 1.00 73.22 11 THR A C 4
ATOM 1728 O O . THR A 1 11 ? 7.357 2.203 4.474 1.00 54.51 11 THR A O 4
ATOM 1739 N N . TYR A 1 12 ? 5.624 0.931 3.802 1.00 75.44 12 TYR A N 4
ATOM 1740 C CA . TYR A 1 12 ? 4.814 1.108 5.001 1.00 12.31 12 TYR A CA 4
ATOM 1741 C C . TYR A 1 12 ? 4.345 -0.259 5.490 1.00 4.42 12 TYR A C 4
ATOM 1742 O O . TYR A 1 12 ? 4.547 -1.267 4.807 1.00 4.10 12 TYR A O 4
ATOM 1760 N N . THR A 1 13 ? 3.698 -0.294 6.648 1.00 72.14 13 THR A N 4
ATOM 1761 C CA . THR A 1 13 ? 3.180 -1.540 7.201 1.00 20.24 13 THR A CA 4
ATOM 1762 C C . THR A 1 13 ? 1.656 -1.523 7.224 1.00 34.41 13 THR A C 4
ATOM 1763 O O . THR A 1 13 ? 1.036 -0.524 7.601 1.00 33.02 13 THR A O 4
ATOM 1774 N N . VAL A 1 14 ? 1.065 -2.630 6.796 1.00 31.14 14 VAL A N 4
ATOM 1775 C CA . VAL A 1 14 ? -0.382 -2.797 6.753 1.00 1.33 14 VAL A CA 4
ATOM 1776 C C . VAL A 1 14 ? -0.744 -4.217 7.170 1.00 4.12 14 VAL A C 4
ATOM 1777 O O . VAL A 1 14 ? 0.064 -5.136 7.015 1.00 43.41 14 VAL A O 4
ATOM 1790 N N . SER A 1 15 ? -1.947 -4.396 7.695 1.00 3.33 15 SER A N 4
ATOM 1791 C CA . SER A 1 15 ? -2.399 -5.709 8.135 1.00 35.31 15 SER A CA 4
ATOM 1792 C C . SER A 1 15 ? -2.491 -6.680 6.952 1.00 72.01 15 SER A C 4
ATOM 1793 O O . SER A 1 15 ? -2.283 -7.883 7.116 1.00 40.01 15 SER A O 4
ATOM 1801 N N . SER A 1 16 ? -2.783 -6.150 5.761 1.00 55.32 16 SER A N 4
ATOM 1802 C CA . SER A 1 16 ? -2.887 -6.971 4.557 1.00 50.32 16 SER A CA 4
ATOM 1803 C C . SER A 1 16 ? -2.969 -6.099 3.298 1.00 0.15 16 SER A C 4
ATOM 1804 O O . SER A 1 16 ? -3.024 -4.861 3.372 1.00 74.04 16 SER A O 4
ATOM 1812 N N . SER A 1 17 ? -2.996 -6.761 2.146 1.00 3.41 17 SER A N 4
ATOM 1813 C CA . SER A 1 17 ? -3.018 -6.090 0.854 1.00 41.31 17 SER A CA 4
ATOM 1814 C C . SER A 1 17 ? -4.276 -5.235 0.695 1.00 64.44 17 SER A C 4
ATOM 1815 O O . SER A 1 17 ? -4.235 -4.179 0.068 1.00 2.44 17 SER A O 4
ATOM 1823 N N . GLU A 1 18 ? -5.384 -5.694 1.277 1.00 10.31 18 GLU A N 4
ATOM 1824 C CA . GLU A 1 18 ? -6.633 -4.932 1.265 1.00 44.23 18 GLU A CA 4
ATOM 1825 C C . GLU A 1 18 ? -6.405 -3.571 1.918 1.00 50.35 18 GLU A C 4
ATOM 1826 O O . GLU A 1 18 ? -6.825 -2.534 1.399 1.00 44.34 18 GLU A O 4
ATOM 1838 N N . GLU A 1 19 ? -5.716 -3.599 3.057 1.00 63.44 19 GLU A N 4
ATOM 1839 C CA . GLU A 1 19 ? -5.392 -2.392 3.807 1.00 52.30 19 GLU A CA 4
ATOM 1840 C C . GLU A 1 19 ? -4.446 -1.515 2.983 1.00 35.42 19 GLU A C 4
ATOM 1841 O O . GLU A 1 19 ? -4.582 -0.291 2.948 1.00 53.41 19 GLU A O 4
ATOM 1853 N N . CYS A 1 20 ? -3.493 -2.160 2.305 1.00 64.54 20 CYS A N 4
ATOM 1854 C CA . CYS A 1 20 ? -2.563 -1.454 1.418 1.00 12.52 20 CYS A CA 4
ATOM 1855 C C . CYS A 1 20 ? -3.319 -0.694 0.326 1.00 73.12 20 CYS A C 4
ATOM 1856 O O . CYS A 1 20 ? -3.145 0.516 0.166 1.00 55.42 20 CYS A O 4
ATOM 1863 N N . GLU A 1 21 ? -4.176 -1.404 -0.408 1.00 74.12 21 GLU A N 4
ATOM 1864 C CA . GLU A 1 21 ? -4.957 -0.798 -1.483 1.00 61.33 21 GLU A CA 4
ATOM 1865 C C . GLU A 1 21 ? -5.872 0.295 -0.945 1.00 32.32 21 GLU A C 4
ATOM 1866 O O . GLU A 1 21 ? -6.136 1.290 -1.627 1.00 1.23 21 GLU A O 4
ATOM 1878 N N . ARG A 1 22 ? -6.361 0.090 0.273 1.00 54.02 22 ARG A N 4
ATOM 1879 C CA . ARG A 1 22 ? -7.164 1.090 0.965 1.00 3.31 22 ARG A CA 4
ATOM 1880 C C . ARG A 1 22 ? -6.358 2.379 1.119 1.00 51.13 22 ARG A C 4
ATOM 1881 O O . ARG A 1 22 ? -6.846 3.470 0.826 1.00 54.03 22 ARG A O 4
ATOM 1902 N N . LEU A 1 23 ? -5.107 2.230 1.553 1.00 64.11 23 LEU A N 4
ATOM 1903 C CA . LEU A 1 23 ? -4.194 3.361 1.699 1.00 62.02 23 LEU A CA 4
ATOM 1904 C C . LEU A 1 23 ? -3.941 4.028 0.345 1.00 74.14 23 LEU A C 4
ATOM 1905 O O . LEU A 1 23 ? -4.006 5.255 0.227 1.00 55.44 23 LEU A O 4
ATOM 1921 N N . CYS A 1 24 ? -3.674 3.210 -0.674 1.00 11.03 24 CYS A N 4
ATOM 1922 C CA . CYS A 1 24 ? -3.424 3.704 -2.031 1.00 65.21 24 CYS A CA 4
ATOM 1923 C C . CYS A 1 24 ? -4.556 4.620 -2.497 1.00 53.30 24 CYS A C 4
ATOM 1924 O O . CYS A 1 24 ? -4.332 5.781 -2.853 1.00 31.31 24 CYS A O 4
ATOM 1931 N N . ARG A 1 25 ? -5.776 4.089 -2.460 1.00 54.13 25 ARG A N 4
ATOM 1932 C CA . ARG A 1 25 ? -6.952 4.804 -2.945 1.00 62.04 25 ARG A CA 4
ATOM 1933 C C . ARG A 1 25 ? -7.277 5.996 -2.049 1.00 64.33 25 ARG A C 4
ATOM 1934 O O . ARG A 1 25 ? -7.764 7.020 -2.527 1.00 33.23 25 ARG A O 4
ATOM 1955 N N . LYS A 1 26 ? -6.991 5.867 -0.757 1.00 4.54 26 LYS A N 4
ATOM 1956 C CA . LYS A 1 26 ? -7.209 6.960 0.188 1.00 52.02 26 LYS A CA 4
ATOM 1957 C C . LYS A 1 26 ? -6.323 8.155 -0.166 1.00 12.14 26 LYS A C 4
ATOM 1958 O O . LYS A 1 26 ? -6.780 9.299 -0.183 1.00 72.43 26 LYS A O 4
ATOM 1977 N N . LEU A 1 27 ? -5.055 7.877 -0.456 1.00 23.14 27 LEU A N 4
ATOM 1978 C CA . LEU A 1 27 ? -4.109 8.918 -0.856 1.00 33.52 27 LEU A CA 4
ATOM 1979 C C . LEU A 1 27 ? -4.371 9.348 -2.298 1.00 30.52 27 LEU A C 4
ATOM 1980 O O . LEU A 1 27 ? -4.081 10.482 -2.685 1.00 72.22 27 LEU A O 4
ATOM 1996 N N . GLY A 1 28 ? -4.931 8.430 -3.082 1.00 64.53 28 GLY A N 4
ATOM 1997 C CA . GLY A 1 28 ? -5.207 8.699 -4.483 1.00 61.02 28 GLY A CA 4
ATOM 1998 C C . GLY A 1 28 ? -4.075 8.246 -5.384 1.00 4.41 28 GLY A C 4
ATOM 1999 O O . GLY A 1 28 ? -4.027 8.603 -6.565 1.00 21.33 28 GLY A O 4
ATOM 2003 N N . VAL A 1 29 ? -3.174 7.439 -4.832 1.00 62.23 29 VAL A N 4
ATOM 2004 C CA . VAL A 1 29 ? -2.007 6.962 -5.567 1.00 61.12 29 VAL A CA 4
ATOM 2005 C C . VAL A 1 29 ? -2.285 5.589 -6.179 1.00 53.14 29 VAL A C 4
ATOM 2006 O O . VAL A 1 29 ? -2.820 4.699 -5.514 1.00 73.51 29 VAL A O 4
ATOM 2019 N N . THR A 1 30 ? -1.944 5.434 -7.454 1.00 43.42 30 THR A N 4
ATOM 2020 C CA . THR A 1 30 ? -2.113 4.165 -8.150 1.00 13.23 30 THR A CA 4
ATOM 2021 C C . THR A 1 30 ? -0.820 3.354 -8.094 1.00 74.43 30 THR A C 4
ATOM 2022 O O . THR A 1 30 ? -0.846 2.133 -7.928 1.00 71.22 30 THR A O 4
ATOM 2033 N N . ASN A 1 31 ? 0.311 4.049 -8.233 1.00 12.31 31 ASN A N 4
ATOM 2034 C CA . ASN A 1 31 ? 1.621 3.403 -8.190 1.00 2.21 31 ASN A CA 4
ATOM 2035 C C . ASN A 1 31 ? 1.969 2.980 -6.767 1.00 54.11 31 ASN A C 4
ATOM 2036 O O . ASN A 1 31 ? 2.597 3.728 -6.012 1.00 44.41 31 ASN A O 4
ATOM 2047 N N . CYS A 1 32 ? 1.529 1.787 -6.411 1.00 50.33 32 CYS A N 4
ATOM 2048 C CA . CYS A 1 32 ? 1.792 1.214 -5.101 1.00 55.13 32 CYS A CA 4
ATOM 2049 C C . CYS A 1 32 ? 1.797 -0.308 -5.217 1.00 20.44 32 CYS A C 4
ATOM 2050 O O . CYS A 1 32 ? 1.079 -0.874 -6.043 1.00 55.20 32 CYS A O 4
ATOM 2057 N N . ARG A 1 33 ? 2.617 -0.971 -4.408 1.00 21.33 33 ARG A N 4
ATOM 2058 C CA . ARG A 1 33 ? 2.813 -2.417 -4.526 1.00 54.42 33 ARG A CA 4
ATOM 2059 C C . ARG A 1 33 ? 2.453 -3.123 -3.224 1.00 1.23 33 ARG A C 4
ATOM 2060 O O . ARG A 1 33 ? 2.645 -2.578 -2.139 1.00 23.03 33 ARG A O 4
ATOM 2081 N N . VAL A 1 34 ? 1.951 -4.349 -3.335 1.00 32.15 34 VAL A N 4
ATOM 2082 C CA . VAL A 1 34 ? 1.557 -5.129 -2.167 1.00 55.34 34 VAL A CA 4
ATOM 2083 C C . VAL A 1 34 ? 2.453 -6.351 -2.004 1.00 31.35 34 VAL A C 4
ATOM 2084 O O . VAL A 1 34 ? 2.764 -7.042 -2.976 1.00 14.33 34 VAL A O 4
ATOM 2097 N N . HIS A 1 35 ? 2.897 -6.589 -0.772 1.00 31.42 35 HIS A N 4
ATOM 2098 C CA . HIS A 1 35 ? 3.607 -7.816 -0.430 1.00 24.34 35 HIS A CA 4
ATOM 2099 C C . HIS A 1 35 ? 3.343 -8.168 1.030 1.00 63.13 35 HIS A C 4
ATOM 2100 O O . HIS A 1 35 ? 3.716 -7.427 1.939 1.00 52.32 35 HIS A O 4
ATOM 2115 N N . CYS A 1 36 ? 2.668 -9.297 1.236 1.00 52.41 36 CYS A N 4
ATOM 2116 C CA . CYS A 1 36 ? 2.196 -9.704 2.558 1.00 62.34 36 CYS A CA 4
ATOM 2117 C C . CYS A 1 36 ? 2.481 -11.180 2.788 1.00 14.21 36 CYS A C 4
ATOM 2118 O O . CYS A 1 36 ? 1.754 -12.052 2.296 1.00 4.31 36 CYS A O 4
ATOM 2125 N N . GLY A 1 37 ? 3.553 -11.453 3.517 1.00 75.12 37 GLY A N 4
ATOM 2126 C CA . GLY A 1 37 ? 3.955 -12.815 3.790 1.00 11.05 37 GLY A CA 4
ATOM 2127 C C . GLY A 1 37 ? 5.462 -12.952 3.812 1.00 51.14 37 GLY A C 4
ATOM 2128 O O . GLY A 1 37 ? 5.967 -14.041 3.480 1.00 13.25 37 GLY A O 4
ATOM 2133 N N . ALA A 1 1 ? -1.295 -12.259 9.627 1.00 33.33 1 ALA A N 5
ATOM 2134 C CA . ALA A 1 1 ? 0.076 -11.713 9.516 1.00 42.32 1 ALA A CA 5
ATOM 2135 C C . ALA A 1 1 ? 0.035 -10.328 8.872 1.00 24.53 1 ALA A C 5
ATOM 2136 O O . ALA A 1 1 ? -0.749 -10.099 7.951 1.00 62.23 1 ALA A O 5
ATOM 2145 N N . PRO A 1 2 ? 0.867 -9.380 9.348 1.00 34.51 2 PRO A N 5
ATOM 2146 C CA . PRO A 1 2 ? 0.933 -8.035 8.768 1.00 30.22 2 PRO A CA 5
ATOM 2147 C C . PRO A 1 2 ? 1.575 -8.051 7.382 1.00 33.24 2 PRO A C 5
ATOM 2148 O O . PRO A 1 2 ? 2.361 -8.947 7.053 1.00 62.10 2 PRO A O 5
ATOM 2159 N N . CYS A 1 3 ? 1.232 -7.063 6.574 1.00 23.23 3 CYS A N 5
ATOM 2160 C CA . CYS A 1 3 ? 1.741 -6.965 5.214 1.00 41.40 3 CYS A CA 5
ATOM 2161 C C . CYS A 1 3 ? 2.677 -5.771 5.056 1.00 53.41 3 CYS A C 5
ATOM 2162 O O . CYS A 1 3 ? 2.687 -4.849 5.874 1.00 43.51 3 CYS A O 5
ATOM 2169 N N . GLU A 1 4 ? 3.453 -5.809 3.988 1.00 71.43 4 GLU A N 5
ATOM 2170 C CA . GLU A 1 4 ? 4.358 -4.731 3.621 1.00 40.40 4 GLU A CA 5
ATOM 2171 C C . GLU A 1 4 ? 3.856 -4.131 2.318 1.00 44.04 4 GLU A C 5
ATOM 2172 O O . GLU A 1 4 ? 3.356 -4.857 1.463 1.00 75.34 4 GLU A O 5
ATOM 2184 N N . CYS A 1 5 ? 3.964 -2.826 2.164 1.00 52.02 5 CYS A N 5
ATOM 2185 C CA . CYS A 1 5 ? 3.441 -2.163 0.987 1.00 65.51 5 CYS A CA 5
ATOM 2186 C C . CYS A 1 5 ? 4.400 -1.096 0.484 1.00 72.45 5 CYS A C 5
ATOM 2187 O O . CYS A 1 5 ? 5.088 -0.443 1.267 1.00 74.11 5 CYS A O 5
ATOM 2194 N N . ASP A 1 6 ? 4.434 -0.929 -0.825 1.00 53.22 6 ASP A N 5
ATOM 2195 C CA . ASP A 1 6 ? 5.202 0.130 -1.460 1.00 34.21 6 ASP A CA 5
ATOM 2196 C C . ASP A 1 6 ? 4.229 1.096 -2.105 1.00 23.20 6 ASP A C 5
ATOM 2197 O O . ASP A 1 6 ? 3.231 0.671 -2.666 1.00 74.41 6 ASP A O 5
ATOM 2206 N N . VAL A 1 7 ? 4.498 2.383 -1.992 1.00 74.13 7 VAL A N 5
ATOM 2207 C CA . VAL A 1 7 ? 3.623 3.415 -2.532 1.00 22.41 7 VAL A CA 5
ATOM 2208 C C . VAL A 1 7 ? 4.473 4.519 -3.137 1.00 22.22 7 VAL A C 5
ATOM 2209 O O . VAL A 1 7 ? 5.103 5.291 -2.405 1.00 62.22 7 VAL A O 5
ATOM 2222 N N . ASN A 1 8 ? 4.541 4.545 -4.469 1.00 24.53 8 ASN A N 5
ATOM 2223 C CA . ASN A 1 8 ? 5.313 5.552 -5.212 1.00 33.23 8 ASN A CA 5
ATOM 2224 C C . ASN A 1 8 ? 6.831 5.371 -5.041 1.00 20.03 8 ASN A C 5
ATOM 2225 O O . ASN A 1 8 ? 7.609 5.723 -5.933 1.00 23.42 8 ASN A O 5
ATOM 2236 N N . GLY A 1 9 ? 7.239 4.802 -3.912 1.00 73.31 9 GLY A N 5
ATOM 2237 C CA . GLY A 1 9 ? 8.642 4.673 -3.582 1.00 52.54 9 GLY A CA 5
ATOM 2238 C C . GLY A 1 9 ? 8.851 4.565 -2.083 1.00 63.24 9 GLY A C 5
ATOM 2239 O O . GLY A 1 9 ? 9.932 4.188 -1.622 1.00 64.31 9 GLY A O 5
ATOM 2243 N N . GLU A 1 10 ? 7.815 4.914 -1.320 1.00 15.41 10 GLU A N 5
ATOM 2244 C CA . GLU A 1 10 ? 7.843 4.790 0.135 1.00 30.22 10 GLU A CA 5
ATOM 2245 C C . GLU A 1 10 ? 7.291 3.424 0.542 1.00 54.03 10 GLU A C 5
ATOM 2246 O O . GLU A 1 10 ? 6.406 2.894 -0.122 1.00 60.33 10 GLU A O 5
ATOM 2258 N N . THR A 1 11 ? 7.804 2.860 1.629 1.00 25.12 11 THR A N 5
ATOM 2259 C CA . THR A 1 11 ? 7.336 1.559 2.107 1.00 50.43 11 THR A CA 5
ATOM 2260 C C . THR A 1 11 ? 6.632 1.706 3.459 1.00 55.23 11 THR A C 5
ATOM 2261 O O . THR A 1 11 ? 7.082 2.452 4.332 1.00 23.34 11 THR A O 5
ATOM 2272 N N . TYR A 1 12 ? 5.509 1.011 3.606 1.00 61.02 12 TYR A N 5
ATOM 2273 C CA . TYR A 1 12 ? 4.700 1.053 4.818 1.00 70.20 12 TYR A CA 5
ATOM 2274 C C . TYR A 1 12 ? 4.329 -0.368 5.229 1.00 71.14 12 TYR A C 5
ATOM 2275 O O . TYR A 1 12 ? 4.410 -1.292 4.419 1.00 62.13 12 TYR A O 5
ATOM 2293 N N . THR A 1 13 ? 3.919 -0.543 6.480 1.00 75.33 13 THR A N 5
ATOM 2294 C CA . THR A 1 13 ? 3.399 -1.824 6.942 1.00 53.01 13 THR A CA 5
ATOM 2295 C C . THR A 1 13 ? 1.923 -1.683 7.287 1.00 73.41 13 THR A C 5
ATOM 2296 O O . THR A 1 13 ? 1.530 -0.756 7.995 1.00 45.04 13 THR A O 5
ATOM 2307 N N . VAL A 1 14 ? 1.111 -2.601 6.779 1.00 63.40 14 VAL A N 5
ATOM 2308 C CA . VAL A 1 14 ? -0.339 -2.530 6.937 1.00 33.25 14 VAL A CA 5
ATOM 2309 C C . VAL A 1 14 ? -0.885 -3.870 7.410 1.00 3.01 14 VAL A C 5
ATOM 2310 O O . VAL A 1 14 ? -0.127 -4.823 7.599 1.00 74.42 14 VAL A O 5
ATOM 2323 N N . SER A 1 15 ? -2.198 -3.930 7.601 1.00 51.55 15 SER A N 5
ATOM 2324 C CA . SER A 1 15 ? -2.866 -5.169 7.973 1.00 65.43 15 SER A CA 5
ATOM 2325 C C . SER A 1 15 ? -2.728 -6.206 6.858 1.00 12.11 15 SER A C 5
ATOM 2326 O O . SER A 1 15 ? -1.910 -7.123 6.947 1.00 55.12 15 SER A O 5
ATOM 2334 N N . SER A 1 16 ? -3.512 -6.034 5.798 1.00 53.10 16 SER A N 5
ATOM 2335 C CA . SER A 1 16 ? -3.542 -6.987 4.696 1.00 3.42 16 SER A CA 5
ATOM 2336 C C . SER A 1 16 ? -3.677 -6.250 3.360 1.00 52.50 16 SER A C 5
ATOM 2337 O O . SER A 1 16 ? -3.640 -5.013 3.316 1.00 71.11 16 SER A O 5
ATOM 2345 N N . SER A 1 17 ? -3.831 -7.014 2.274 1.00 25.11 17 SER A N 5
ATOM 2346 C CA . SER A 1 17 ? -3.994 -6.452 0.934 1.00 23.21 17 SER A CA 5
ATOM 2347 C C . SER A 1 17 ? -5.102 -5.398 0.914 1.00 73.12 17 SER A C 5
ATOM 2348 O O . SER A 1 17 ? -4.986 -4.374 0.238 1.00 22.13 17 SER A O 5
ATOM 2356 N N . GLU A 1 18 ? -6.160 -5.660 1.683 1.00 64.00 18 GLU A N 5
ATOM 2357 C CA . GLU A 1 18 ? -7.282 -4.732 1.822 1.00 51.13 18 GLU A CA 5
ATOM 2358 C C . GLU A 1 18 ? -6.769 -3.351 2.217 1.00 25.40 18 GLU A C 5
ATOM 2359 O O . GLU A 1 18 ? -6.909 -2.375 1.477 1.00 53.03 18 GLU A O 5
ATOM 2371 N N . GLU A 1 19 ? -6.151 -3.297 3.392 1.00 4.51 19 GLU A N 5
ATOM 2372 C CA . GLU A 1 19 ? -5.628 -2.055 3.942 1.00 12.40 19 GLU A CA 5
ATOM 2373 C C . GLU A 1 19 ? -4.616 -1.435 2.986 1.00 71.35 19 GLU A C 5
ATOM 2374 O O . GLU A 1 19 ? -4.513 -0.215 2.878 1.00 72.11 19 GLU A O 5
ATOM 2386 N N . CYS A 1 20 ? -3.877 -2.296 2.292 1.00 2.51 20 CYS A N 5
ATOM 2387 C CA . CYS A 1 20 ? -2.850 -1.852 1.358 1.00 43.23 20 CYS A CA 5
ATOM 2388 C C . CYS A 1 20 ? -3.467 -1.027 0.223 1.00 34.24 20 CYS A C 5
ATOM 2389 O O . CYS A 1 20 ? -3.148 0.156 0.061 1.00 35.50 20 CYS A O 5
ATOM 2396 N N . GLU A 1 21 ? -4.377 -1.641 -0.542 1.00 23.44 21 GLU A N 5
ATOM 2397 C CA . GLU A 1 21 ? -5.016 -0.958 -1.668 1.00 63.40 21 GLU A CA 5
ATOM 2398 C C . GLU A 1 21 ? -5.767 0.273 -1.184 1.00 54.31 21 GLU A C 5
ATOM 2399 O O . GLU A 1 21 ? -5.768 1.321 -1.835 1.00 0.43 21 GLU A O 5
ATOM 2411 N N . ARG A 1 22 ? -6.416 0.124 -0.039 1.00 21.45 22 ARG A N 5
ATOM 2412 C CA . ARG A 1 22 ? -7.090 1.212 0.625 1.00 34.33 22 ARG A CA 5
ATOM 2413 C C . ARG A 1 22 ? -6.132 2.371 0.878 1.00 30.35 22 ARG A C 5
ATOM 2414 O O . ARG A 1 22 ? -6.480 3.525 0.656 1.00 75.31 22 ARG A O 5
ATOM 2435 N N . LEU A 1 23 ? -4.918 2.056 1.323 1.00 62.13 23 LEU A N 5
ATOM 2436 C CA . LEU A 1 23 ? -3.903 3.074 1.576 1.00 42.14 23 LEU A CA 5
ATOM 2437 C C . LEU A 1 23 ? -3.542 3.773 0.265 1.00 40.25 23 LEU A C 5
ATOM 2438 O O . LEU A 1 23 ? -3.445 5.003 0.212 1.00 44.40 23 LEU A O 5
ATOM 2454 N N . CYS A 1 24 ? -3.369 2.980 -0.792 1.00 21.44 24 CYS A N 5
ATOM 2455 C CA . CYS A 1 24 ? -3.088 3.514 -2.126 1.00 11.03 24 CYS A CA 5
ATOM 2456 C C . CYS A 1 24 ? -4.159 4.537 -2.522 1.00 73.33 24 CYS A C 5
ATOM 2457 O O . CYS A 1 24 ? -3.856 5.689 -2.860 1.00 23.43 24 CYS A O 5
ATOM 2464 N N . ARG A 1 25 ? -5.416 4.109 -2.431 1.00 51.31 25 ARG A N 5
ATOM 2465 C CA . ARG A 1 25 ? -6.562 4.924 -2.832 1.00 54.03 25 ARG A CA 5
ATOM 2466 C C . ARG A 1 25 ? -6.827 6.040 -1.817 1.00 3.11 25 ARG A C 5
ATOM 2467 O O . ARG A 1 25 ? -7.525 7.013 -2.114 1.00 24.02 25 ARG A O 5
ATOM 2488 N N . LYS A 1 26 ? -6.268 5.889 -0.618 1.00 64.42 26 LYS A N 5
ATOM 2489 C CA . LYS A 1 26 ? -6.375 6.906 0.427 1.00 71.33 26 LYS A CA 5
ATOM 2490 C C . LYS A 1 26 ? -5.478 8.093 0.088 1.00 33.41 26 LYS A C 5
ATOM 2491 O O . LYS A 1 26 ? -5.893 9.247 0.183 1.00 62.14 26 LYS A O 5
ATOM 2510 N N . LEU A 1 27 ? -4.245 7.795 -0.316 1.00 65.22 27 LEU A N 5
ATOM 2511 C CA . LEU A 1 27 ? -3.312 8.828 -0.761 1.00 3.15 27 LEU A CA 5
ATOM 2512 C C . LEU A 1 27 ? -3.639 9.250 -2.192 1.00 41.51 27 LEU A C 5
ATOM 2513 O O . LEU A 1 27 ? -3.256 10.331 -2.640 1.00 74.42 27 LEU A O 5
ATOM 2529 N N . GLY A 1 28 ? -4.345 8.377 -2.903 1.00 75.43 28 GLY A N 5
ATOM 2530 C CA . GLY A 1 28 ? -4.742 8.661 -4.271 1.00 44.12 28 GLY A CA 5
ATOM 2531 C C . GLY A 1 28 ? -3.718 8.170 -5.272 1.00 23.34 28 GLY A C 5
ATOM 2532 O O . GLY A 1 28 ? -3.800 8.484 -6.462 1.00 24.43 28 GLY A O 5
ATOM 2536 N N . VAL A 1 29 ? -2.767 7.369 -4.799 1.00 21.24 29 VAL A N 5
ATOM 2537 C CA . VAL A 1 29 ? -1.688 6.869 -5.641 1.00 13.32 29 VAL A CA 5
ATOM 2538 C C . VAL A 1 29 ? -1.930 5.402 -5.981 1.00 22.31 29 VAL A C 5
ATOM 2539 O O . VAL A 1 29 ? -1.906 4.543 -5.101 1.00 75.24 29 VAL A O 5
ATOM 2552 N N . THR A 1 30 ? -2.179 5.129 -7.251 1.00 21.53 30 THR A N 5
ATOM 2553 C CA . THR A 1 30 ? -2.406 3.764 -7.718 1.00 34.23 30 THR A CA 5
ATOM 2554 C C . THR A 1 30 ? -1.078 3.006 -7.815 1.00 1.21 30 THR A C 5
ATOM 2555 O O . THR A 1 30 ? -1.040 1.774 -7.767 1.00 1.45 30 THR A O 5
ATOM 2566 N N . ASN A 1 31 ? 0.009 3.760 -7.956 1.00 31.15 31 ASN A N 5
ATOM 2567 C CA . ASN A 1 31 ? 1.353 3.191 -7.976 1.00 51.23 31 ASN A CA 5
ATOM 2568 C C . ASN A 1 31 ? 1.714 2.658 -6.590 1.00 74.45 31 ASN A C 5
ATOM 2569 O O . ASN A 1 31 ? 2.221 3.400 -5.740 1.00 12.13 31 ASN A O 5
ATOM 2580 N N . CYS A 1 32 ? 1.420 1.387 -6.355 1.00 41.23 32 CYS A N 5
ATOM 2581 C CA . CYS A 1 32 ? 1.756 0.741 -5.095 1.00 74.51 32 CYS A CA 5
ATOM 2582 C C . CYS A 1 32 ? 1.889 -0.771 -5.283 1.00 53.20 32 CYS A C 5
ATOM 2583 O O . CYS A 1 32 ? 1.399 -1.329 -6.268 1.00 0.32 32 CYS A O 5
ATOM 2590 N N . ARG A 1 33 ? 2.573 -1.422 -4.343 1.00 24.11 33 ARG A N 5
ATOM 2591 C CA . ARG A 1 33 ? 2.817 -2.862 -4.393 1.00 72.01 33 ARG A CA 5
ATOM 2592 C C . ARG A 1 33 ? 2.490 -3.501 -3.049 1.00 30.05 33 ARG A C 5
ATOM 2593 O O . ARG A 1 33 ? 2.611 -2.860 -2.003 1.00 52.53 33 ARG A O 5
ATOM 2614 N N . VAL A 1 34 ? 2.093 -4.769 -3.089 1.00 64.13 34 VAL A N 5
ATOM 2615 C CA . VAL A 1 34 ? 1.757 -5.527 -1.886 1.00 14.04 34 VAL A CA 5
ATOM 2616 C C . VAL A 1 34 ? 2.767 -6.656 -1.680 1.00 2.24 34 VAL A C 5
ATOM 2617 O O . VAL A 1 34 ? 3.056 -7.414 -2.610 1.00 3.32 34 VAL A O 5
ATOM 2630 N N . HIS A 1 35 ? 3.302 -6.757 -0.467 1.00 70.11 35 HIS A N 5
ATOM 2631 C CA . HIS A 1 35 ? 4.284 -7.777 -0.121 1.00 31.12 35 HIS A CA 5
ATOM 2632 C C . HIS A 1 35 ? 3.939 -8.362 1.249 1.00 53.21 35 HIS A C 5
ATOM 2633 O O . HIS A 1 35 ? 4.237 -7.762 2.278 1.00 13.23 35 HIS A O 5
ATOM 2648 N N . CYS A 1 36 ? 3.305 -9.529 1.258 1.00 20.35 36 CYS A N 5
ATOM 2649 C CA . CYS A 1 36 ? 2.837 -10.150 2.498 1.00 14.10 36 CYS A CA 5
ATOM 2650 C C . CYS A 1 36 ? 3.614 -11.432 2.770 1.00 74.00 36 CYS A C 5
ATOM 2651 O O . CYS A 1 36 ? 3.837 -12.235 1.863 1.00 42.51 36 CYS A O 5
ATOM 2658 N N . GLY A 1 37 ? 4.035 -11.608 4.015 1.00 60.10 37 GLY A N 5
ATOM 2659 C CA . GLY A 1 37 ? 4.833 -12.759 4.389 1.00 61.34 37 GLY A CA 5
ATOM 2660 C C . GLY A 1 37 ? 6.083 -12.335 5.132 1.00 1.12 37 GLY A C 5
ATOM 2661 O O . GLY A 1 37 ? 7.109 -13.038 5.039 1.00 54.51 37 GLY A O 5
ATOM 2666 N N . ALA A 1 1 ? 2.508 -11.997 11.542 1.00 14.34 1 ALA A N 6
ATOM 2667 C CA . ALA A 1 1 ? 2.551 -11.867 10.069 1.00 54.41 1 ALA A CA 6
ATOM 2668 C C . ALA A 1 1 ? 2.006 -10.506 9.632 1.00 60.33 1 ALA A C 6
ATOM 2669 O O . ALA A 1 1 ? 0.789 -10.285 9.626 1.00 43.13 1 ALA A O 6
ATOM 2678 N N . PRO A 1 2 ? 2.904 -9.558 9.304 1.00 55.11 2 PRO A N 6
ATOM 2679 C CA . PRO A 1 2 ? 2.523 -8.249 8.786 1.00 33.24 2 PRO A CA 6
ATOM 2680 C C . PRO A 1 2 ? 2.448 -8.238 7.258 1.00 12.15 2 PRO A C 6
ATOM 2681 O O . PRO A 1 2 ? 2.597 -9.278 6.610 1.00 14.42 2 PRO A O 6
ATOM 2692 N N . CYS A 1 3 ? 2.213 -7.063 6.688 1.00 53.45 3 CYS A N 6
ATOM 2693 C CA . CYS A 1 3 ? 2.205 -6.895 5.241 1.00 44.34 3 CYS A CA 6
ATOM 2694 C C . CYS A 1 3 ? 2.902 -5.595 4.859 1.00 4.10 3 CYS A C 6
ATOM 2695 O O . CYS A 1 3 ? 2.944 -4.642 5.645 1.00 43.31 3 CYS A O 6
ATOM 2702 N N . GLU A 1 4 ? 3.438 -5.557 3.647 1.00 74.33 4 GLU A N 6
ATOM 2703 C CA . GLU A 1 4 ? 4.198 -4.413 3.169 1.00 11.11 4 GLU A CA 6
ATOM 2704 C C . GLU A 1 4 ? 3.457 -3.736 2.027 1.00 14.23 4 GLU A C 6
ATOM 2705 O O . GLU A 1 4 ? 2.936 -4.402 1.130 1.00 1.32 4 GLU A O 6
ATOM 2717 N N . CYS A 1 5 ? 3.417 -2.419 2.075 1.00 31.44 5 CYS A N 6
ATOM 2718 C CA . CYS A 1 5 ? 2.752 -1.613 1.069 1.00 4.34 5 CYS A CA 6
ATOM 2719 C C . CYS A 1 5 ? 3.765 -0.597 0.540 1.00 65.14 5 CYS A C 6
ATOM 2720 O O . CYS A 1 5 ? 4.278 0.225 1.301 1.00 61.32 5 CYS A O 6
ATOM 2727 N N . ASP A 1 6 ? 4.060 -0.659 -0.752 1.00 31.03 6 ASP A N 6
ATOM 2728 C CA . ASP A 1 6 ? 5.150 0.100 -1.334 1.00 42.12 6 ASP A CA 6
ATOM 2729 C C . ASP A 1 6 ? 4.611 1.161 -2.279 1.00 23.51 6 ASP A C 6
ATOM 2730 O O . ASP A 1 6 ? 4.115 0.858 -3.361 1.00 21.41 6 ASP A O 6
ATOM 2739 N N . VAL A 1 7 ? 4.719 2.411 -1.850 1.00 71.04 7 VAL A N 6
ATOM 2740 C CA . VAL A 1 7 ? 4.183 3.548 -2.586 1.00 55.11 7 VAL A CA 6
ATOM 2741 C C . VAL A 1 7 ? 5.317 4.454 -3.054 1.00 22.42 7 VAL A C 6
ATOM 2742 O O . VAL A 1 7 ? 6.136 4.898 -2.247 1.00 61.35 7 VAL A O 6
ATOM 2755 N N . ASN A 1 8 ? 5.384 4.681 -4.365 1.00 53.14 8 ASN A N 6
ATOM 2756 C CA . ASN A 1 8 ? 6.359 5.603 -4.972 1.00 32.54 8 ASN A CA 6
ATOM 2757 C C . ASN A 1 8 ? 7.803 5.119 -4.776 1.00 12.21 8 ASN A C 6
ATOM 2758 O O . ASN A 1 8 ? 8.752 5.750 -5.247 1.00 4.35 8 ASN A O 6
ATOM 2769 N N . GLY A 1 9 ? 7.962 3.984 -4.107 1.00 64.32 9 GLY A N 6
ATOM 2770 C CA . GLY A 1 9 ? 9.282 3.463 -3.801 1.00 33.00 9 GLY A CA 6
ATOM 2771 C C . GLY A 1 9 ? 9.498 3.333 -2.311 1.00 2.12 9 GLY A C 6
ATOM 2772 O O . GLY A 1 9 ? 10.307 2.521 -1.857 1.00 32.41 9 GLY A O 6
ATOM 2776 N N . GLU A 1 10 ? 8.756 4.126 -1.542 1.00 72.41 10 GLU A N 6
ATOM 2777 C CA . GLU A 1 10 ? 8.854 4.093 -0.088 1.00 63.33 10 GLU A CA 6
ATOM 2778 C C . GLU A 1 10 ? 7.984 2.969 0.468 1.00 31.53 10 GLU A C 6
ATOM 2779 O O . GLU A 1 10 ? 7.015 2.545 -0.173 1.00 4.31 10 GLU A O 6
ATOM 2791 N N . THR A 1 11 ? 8.318 2.505 1.665 1.00 32.43 11 THR A N 6
ATOM 2792 C CA . THR A 1 11 ? 7.657 1.353 2.257 1.00 42.20 11 THR A CA 6
ATOM 2793 C C . THR A 1 11 ? 6.855 1.747 3.495 1.00 60.45 11 THR A C 6
ATOM 2794 O O . THR A 1 11 ? 7.379 2.354 4.429 1.00 41.31 11 THR A O 6
ATOM 2805 N N . TYR A 1 12 ? 5.574 1.412 3.466 1.00 52.43 12 TYR A N 6
ATOM 2806 C CA . TYR A 1 12 ? 4.686 1.569 4.610 1.00 3.41 12 TYR A CA 6
ATOM 2807 C C . TYR A 1 12 ? 4.116 0.195 4.936 1.00 14.21 12 TYR A C 6
ATOM 2808 O O . TYR A 1 12 ? 3.860 -0.591 4.025 1.00 11.31 12 TYR A O 6
ATOM 2826 N N . THR A 1 13 ? 3.912 -0.112 6.207 1.00 15.13 13 THR A N 6
ATOM 2827 C CA . THR A 1 13 ? 3.495 -1.456 6.591 1.00 30.24 13 THR A CA 6
ATOM 2828 C C . THR A 1 13 ? 2.081 -1.468 7.169 1.00 0.30 13 THR A C 6
ATOM 2829 O O . THR A 1 13 ? 1.694 -0.585 7.941 1.00 21.21 13 THR A O 6
ATOM 2840 N N . VAL A 1 14 ? 1.316 -2.478 6.758 1.00 62.42 14 VAL A N 6
ATOM 2841 C CA . VAL A 1 14 ? -0.071 -2.651 7.179 1.00 41.00 14 VAL A CA 6
ATOM 2842 C C . VAL A 1 14 ? -0.294 -4.101 7.595 1.00 13.12 14 VAL A C 6
ATOM 2843 O O . VAL A 1 14 ? 0.631 -4.914 7.533 1.00 51.31 14 VAL A O 6
ATOM 2856 N N . SER A 1 15 ? -1.511 -4.428 8.012 1.00 24.20 15 SER A N 6
ATOM 2857 C CA . SER A 1 15 ? -1.828 -5.793 8.413 1.00 72.35 15 SER A CA 6
ATOM 2858 C C . SER A 1 15 ? -2.389 -6.593 7.229 1.00 1.42 15 SER A C 6
ATOM 2859 O O . SER A 1 15 ? -1.905 -7.686 6.926 1.00 13.31 15 SER A O 6
ATOM 2867 N N . SER A 1 16 ? -3.394 -6.040 6.543 1.00 42.14 16 SER A N 6
ATOM 2868 C CA . SER A 1 16 ? -4.083 -6.770 5.478 1.00 5.33 16 SER A CA 6
ATOM 2869 C C . SER A 1 16 ? -3.790 -6.179 4.094 1.00 73.12 16 SER A C 6
ATOM 2870 O O . SER A 1 16 ? -3.611 -4.961 3.944 1.00 62.33 16 SER A O 6
ATOM 2878 N N . SER A 1 17 ? -3.746 -7.054 3.086 1.00 51.33 17 SER A N 6
ATOM 2879 C CA . SER A 1 17 ? -3.603 -6.639 1.691 1.00 34.14 17 SER A CA 6
ATOM 2880 C C . SER A 1 17 ? -4.736 -5.683 1.327 1.00 24.30 17 SER A C 6
ATOM 2881 O O . SER A 1 17 ? -4.549 -4.725 0.569 1.00 5.35 17 SER A O 6
ATOM 2889 N N . GLU A 1 18 ? -5.912 -5.950 1.893 1.00 30.12 18 GLU A N 6
ATOM 2890 C CA . GLU A 1 18 ? -7.064 -5.076 1.744 1.00 22.11 18 GLU A CA 6
ATOM 2891 C C . GLU A 1 18 ? -6.681 -3.670 2.196 1.00 65.43 18 GLU A C 6
ATOM 2892 O O . GLU A 1 18 ? -6.887 -2.699 1.474 1.00 61.01 18 GLU A O 6
ATOM 2904 N N . GLU A 1 19 ? -6.068 -3.597 3.374 1.00 62.51 19 GLU A N 6
ATOM 2905 C CA . GLU A 1 19 ? -5.698 -2.331 3.993 1.00 0.44 19 GLU A CA 6
ATOM 2906 C C . GLU A 1 19 ? -4.619 -1.598 3.188 1.00 54.53 19 GLU A C 6
ATOM 2907 O O . GLU A 1 19 ? -4.640 -0.370 3.100 1.00 64.42 19 GLU A O 6
ATOM 2919 N N . CYS A 1 20 ? -3.676 -2.345 2.612 1.00 54.44 20 CYS A N 6
ATOM 2920 C CA . CYS A 1 20 ? -2.644 -1.748 1.751 1.00 65.33 20 CYS A CA 6
ATOM 2921 C C . CYS A 1 20 ? -3.283 -1.034 0.555 1.00 32.21 20 CYS A C 6
ATOM 2922 O O . CYS A 1 20 ? -3.185 0.193 0.423 1.00 33.13 20 CYS A O 6
ATOM 2929 N N . GLU A 1 21 ? -3.963 -1.806 -0.295 1.00 21.30 21 GLU A N 6
ATOM 2930 C CA . GLU A 1 21 ? -4.648 -1.256 -1.464 1.00 25.12 21 GLU A CA 6
ATOM 2931 C C . GLU A 1 21 ? -5.583 -0.124 -1.050 1.00 54.25 21 GLU A C 6
ATOM 2932 O O . GLU A 1 21 ? -5.590 0.948 -1.661 1.00 35.32 21 GLU A O 6
ATOM 2944 N N . ARG A 1 22 ? -6.338 -0.370 0.016 1.00 51.41 22 ARG A N 6
ATOM 2945 C CA . ARG A 1 22 ? -7.276 0.603 0.566 1.00 64.22 22 ARG A CA 6
ATOM 2946 C C . ARG A 1 22 ? -6.570 1.921 0.868 1.00 3.31 22 ARG A C 6
ATOM 2947 O O . ARG A 1 22 ? -7.034 2.988 0.466 1.00 25.03 22 ARG A O 6
ATOM 2968 N N . LEU A 1 23 ? -5.432 1.833 1.552 1.00 51.21 23 LEU A N 6
ATOM 2969 C CA . LEU A 1 23 ? -4.657 3.012 1.925 1.00 61.41 23 LEU A CA 6
ATOM 2970 C C . LEU A 1 23 ? -4.229 3.777 0.681 1.00 71.24 23 LEU A C 6
ATOM 2971 O O . LEU A 1 23 ? -4.530 4.962 0.535 1.00 72.13 23 LEU A O 6
ATOM 2987 N N . CYS A 1 24 ? -3.553 3.084 -0.224 1.00 45.52 24 CYS A N 6
ATOM 2988 C CA . CYS A 1 24 ? -3.020 3.705 -1.431 1.00 71.42 24 CYS A CA 6
ATOM 2989 C C . CYS A 1 24 ? -4.130 4.325 -2.286 1.00 73.24 24 CYS A C 6
ATOM 2990 O O . CYS A 1 24 ? -3.948 5.399 -2.868 1.00 34.15 24 CYS A O 6
ATOM 2997 N N . ARG A 1 25 ? -5.287 3.667 -2.344 1.00 24.02 25 ARG A N 6
ATOM 2998 C CA . ARG A 1 25 ? -6.418 4.179 -3.124 1.00 60.32 25 ARG A CA 6
ATOM 2999 C C . ARG A 1 25 ? -7.121 5.307 -2.365 1.00 11.31 25 ARG A C 6
ATOM 3000 O O . ARG A 1 25 ? -7.756 6.168 -2.968 1.00 23.31 25 ARG A O 6
ATOM 3021 N N . LYS A 1 26 ? -6.993 5.296 -1.040 1.00 75.21 26 LYS A N 6
ATOM 3022 C CA . LYS A 1 26 ? -7.555 6.357 -0.206 1.00 73.34 26 LYS A CA 6
ATOM 3023 C C . LYS A 1 26 ? -6.645 7.587 -0.262 1.00 22.32 26 LYS A C 6
ATOM 3024 O O . LYS A 1 26 ? -7.078 8.714 -0.018 1.00 44.13 26 LYS A O 6
ATOM 3043 N N . LEU A 1 27 ? -5.372 7.350 -0.564 1.00 45.23 27 LEU A N 6
ATOM 3044 C CA . LEU A 1 27 ? -4.426 8.428 -0.838 1.00 20.55 27 LEU A CA 6
ATOM 3045 C C . LEU A 1 27 ? -4.623 8.912 -2.272 1.00 12.11 27 LEU A C 6
ATOM 3046 O O . LEU A 1 27 ? -4.475 10.099 -2.576 1.00 34.21 27 LEU A O 6
ATOM 3062 N N . GLY A 1 28 ? -4.974 7.969 -3.143 1.00 41.54 28 GLY A N 6
ATOM 3063 C CA . GLY A 1 28 ? -5.194 8.272 -4.544 1.00 24.24 28 GLY A CA 6
ATOM 3064 C C . GLY A 1 28 ? -3.928 8.128 -5.364 1.00 74.21 28 GLY A C 6
ATOM 3065 O O . GLY A 1 28 ? -3.784 8.753 -6.413 1.00 32.13 28 GLY A O 6
ATOM 3069 N N . VAL A 1 29 ? -3.011 7.297 -4.882 1.00 12.32 29 VAL A N 6
ATOM 3070 C CA . VAL A 1 29 ? -1.730 7.086 -5.547 1.00 50.03 29 VAL A CA 6
ATOM 3071 C C . VAL A 1 29 ? -1.750 5.768 -6.324 1.00 63.01 29 VAL A C 6
ATOM 3072 O O . VAL A 1 29 ? -2.227 4.749 -5.818 1.00 23.24 29 VAL A O 6
ATOM 3085 N N . THR A 1 30 ? -1.231 5.796 -7.549 1.00 44.04 30 THR A N 6
ATOM 3086 C CA . THR A 1 30 ? -1.269 4.637 -8.437 1.00 73.10 30 THR A CA 6
ATOM 3087 C C . THR A 1 30 ? -0.014 3.763 -8.290 1.00 3.24 30 THR A C 6
ATOM 3088 O O . THR A 1 30 ? -0.091 2.537 -8.401 1.00 34.03 30 THR A O 6
ATOM 3099 N N . ASN A 1 31 ? 1.132 4.389 -8.020 1.00 44.44 31 ASN A N 6
ATOM 3100 C CA . ASN A 1 31 ? 2.416 3.673 -7.960 1.00 14.31 31 ASN A CA 6
ATOM 3101 C C . ASN A 1 31 ? 2.600 2.958 -6.614 1.00 62.42 31 ASN A C 6
ATOM 3102 O O . ASN A 1 31 ? 3.662 3.026 -5.993 1.00 73.52 31 ASN A O 6
ATOM 3113 N N . CYS A 1 32 ? 1.568 2.234 -6.199 1.00 15.45 32 CYS A N 6
ATOM 3114 C CA . CYS A 1 32 ? 1.585 1.490 -4.944 1.00 2.21 32 CYS A CA 6
ATOM 3115 C C . CYS A 1 32 ? 1.535 -0.008 -5.231 1.00 10.33 32 CYS A C 6
ATOM 3116 O O . CYS A 1 32 ? 0.869 -0.443 -6.171 1.00 33.31 32 CYS A O 6
ATOM 3123 N N . ARG A 1 33 ? 2.242 -0.789 -4.423 1.00 31.32 33 ARG A N 6
ATOM 3124 C CA . ARG A 1 33 ? 2.319 -2.239 -4.596 1.00 13.21 33 ARG A CA 6
ATOM 3125 C C . ARG A 1 33 ? 2.065 -2.931 -3.260 1.00 45.31 33 ARG A C 6
ATOM 3126 O O . ARG A 1 33 ? 2.454 -2.413 -2.215 1.00 42.22 33 ARG A O 6
ATOM 3147 N N . VAL A 1 34 ? 1.440 -4.102 -3.293 1.00 62.12 34 VAL A N 6
ATOM 3148 C CA . VAL A 1 34 ? 1.113 -4.828 -2.068 1.00 22.51 34 VAL A CA 6
ATOM 3149 C C . VAL A 1 34 ? 1.905 -6.135 -1.976 1.00 41.31 34 VAL A C 6
ATOM 3150 O O . VAL A 1 34 ? 2.086 -6.838 -2.975 1.00 2.11 34 VAL A O 6
ATOM 3163 N N . HIS A 1 35 ? 2.394 -6.438 -0.778 1.00 50.12 35 HIS A N 6
ATOM 3164 C CA . HIS A 1 35 ? 3.141 -7.666 -0.520 1.00 72.24 35 HIS A CA 6
ATOM 3165 C C . HIS A 1 35 ? 2.831 -8.173 0.886 1.00 1.14 35 HIS A C 6
ATOM 3166 O O . HIS A 1 35 ? 3.397 -7.686 1.864 1.00 75.30 35 HIS A O 6
ATOM 3181 N N . CYS A 1 36 ? 1.948 -9.155 0.986 1.00 73.42 36 CYS A N 6
ATOM 3182 C CA . CYS A 1 36 ? 1.567 -9.721 2.277 1.00 34.43 36 CYS A CA 6
ATOM 3183 C C . CYS A 1 36 ? 2.062 -11.163 2.361 1.00 2.11 36 CYS A C 6
ATOM 3184 O O . CYS A 1 36 ? 1.456 -12.077 1.794 1.00 61.43 36 CYS A O 6
ATOM 3191 N N . GLY A 1 37 ? 3.185 -11.353 3.047 1.00 13.44 37 GLY A N 6
ATOM 3192 C CA . GLY A 1 37 ? 3.804 -12.660 3.126 1.00 3.32 37 GLY A CA 6
ATOM 3193 C C . GLY A 1 37 ? 4.747 -12.896 1.960 1.00 52.01 37 GLY A C 6
ATOM 3194 O O . GLY A 1 37 ? 5.927 -12.515 2.063 1.00 60.20 37 GLY A O 6
ATOM 3199 N N . ALA A 1 1 ? -1.401 -11.189 11.710 1.00 75.11 1 ALA A N 7
ATOM 3200 C CA . ALA A 1 1 ? -0.237 -11.095 10.802 1.00 24.15 1 ALA A CA 7
ATOM 3201 C C . ALA A 1 1 ? -0.479 -10.022 9.740 1.00 61.13 1 ALA A C 7
ATOM 3202 O O . ALA A 1 1 ? -1.294 -10.214 8.834 1.00 71.24 1 ALA A O 7
ATOM 3211 N N . PRO A 1 2 ? 0.217 -8.873 9.840 1.00 3.40 2 PRO A N 7
ATOM 3212 C CA . PRO A 1 2 ? 0.058 -7.771 8.892 1.00 12.12 2 PRO A CA 7
ATOM 3213 C C . PRO A 1 2 ? 0.894 -7.977 7.626 1.00 33.31 2 PRO A C 7
ATOM 3214 O O . PRO A 1 2 ? 1.590 -8.987 7.485 1.00 72.34 2 PRO A O 7
ATOM 3225 N N . CYS A 1 3 ? 0.830 -7.012 6.719 1.00 1.33 3 CYS A N 7
ATOM 3226 C CA . CYS A 1 3 ? 1.588 -7.061 5.473 1.00 70.03 3 CYS A CA 7
ATOM 3227 C C . CYS A 1 3 ? 2.335 -5.751 5.253 1.00 35.41 3 CYS A C 7
ATOM 3228 O O . CYS A 1 3 ? 2.230 -4.818 6.053 1.00 70.30 3 CYS A O 7
ATOM 3235 N N . GLU A 1 4 ? 3.068 -5.683 4.150 1.00 41.03 4 GLU A N 7
ATOM 3236 C CA . GLU A 1 4 ? 3.791 -4.479 3.766 1.00 32.21 4 GLU A CA 7
ATOM 3237 C C . GLU A 1 4 ? 3.185 -3.905 2.493 1.00 15.41 4 GLU A C 7
ATOM 3238 O O . GLU A 1 4 ? 2.504 -4.611 1.740 1.00 42.35 4 GLU A O 7
ATOM 3250 N N . CYS A 1 5 ? 3.443 -2.634 2.260 1.00 54.40 5 CYS A N 7
ATOM 3251 C CA . CYS A 1 5 ? 2.873 -1.921 1.134 1.00 44.42 5 CYS A CA 7
ATOM 3252 C C . CYS A 1 5 ? 3.912 -0.961 0.571 1.00 41.22 5 CYS A C 7
ATOM 3253 O O . CYS A 1 5 ? 4.651 -0.326 1.326 1.00 51.12 5 CYS A O 7
ATOM 3260 N N . ASP A 1 6 ? 3.977 -0.873 -0.745 1.00 72.33 6 ASP A N 7
ATOM 3261 C CA . ASP A 1 6 ? 4.941 -0.011 -1.423 1.00 72.12 6 ASP A CA 7
ATOM 3262 C C . ASP A 1 6 ? 4.179 1.092 -2.133 1.00 12.42 6 ASP A C 7
ATOM 3263 O O . ASP A 1 6 ? 3.164 0.829 -2.764 1.00 51.30 6 ASP A O 7
ATOM 3272 N N . VAL A 1 7 ? 4.668 2.315 -2.017 1.00 72.35 7 VAL A N 7
ATOM 3273 C CA . VAL A 1 7 ? 3.997 3.493 -2.543 1.00 43.14 7 VAL A CA 7
ATOM 3274 C C . VAL A 1 7 ? 5.035 4.426 -3.154 1.00 5.11 7 VAL A C 7
ATOM 3275 O O . VAL A 1 7 ? 5.785 5.086 -2.426 1.00 45.11 7 VAL A O 7
ATOM 3288 N N . ASN A 1 8 ? 5.118 4.434 -4.483 1.00 1.13 8 ASN A N 7
ATOM 3289 C CA . ASN A 1 8 ? 6.030 5.328 -5.206 1.00 1.35 8 ASN A CA 7
ATOM 3290 C C . ASN A 1 8 ? 7.496 5.044 -4.832 1.00 4.00 8 ASN A C 7
ATOM 3291 O O . ASN A 1 8 ? 8.403 5.804 -5.178 1.00 50.34 8 ASN A O 7
ATOM 3302 N N . GLY A 1 9 ? 7.730 3.927 -4.144 1.00 32.42 9 GLY A N 7
ATOM 3303 C CA . GLY A 1 9 ? 9.074 3.571 -3.722 1.00 0.15 9 GLY A CA 7
ATOM 3304 C C . GLY A 1 9 ? 9.185 3.402 -2.217 1.00 2.24 9 GLY A C 7
ATOM 3305 O O . GLY A 1 9 ? 10.010 2.624 -1.734 1.00 60.24 9 GLY A O 7
ATOM 3309 N N . GLU A 1 10 ? 8.351 4.124 -1.472 1.00 33.13 10 GLU A N 7
ATOM 3310 C CA . GLU A 1 10 ? 8.383 4.069 -0.010 1.00 14.33 10 GLU A CA 7
ATOM 3311 C C . GLU A 1 10 ? 7.615 2.844 0.484 1.00 53.34 10 GLU A C 7
ATOM 3312 O O . GLU A 1 10 ? 6.605 2.465 -0.102 1.00 11.45 10 GLU A O 7
ATOM 3324 N N . THR A 1 11 ? 8.097 2.228 1.556 1.00 1.15 11 THR A N 7
ATOM 3325 C CA . THR A 1 11 ? 7.505 1.000 2.072 1.00 51.54 11 THR A CA 7
ATOM 3326 C C . THR A 1 11 ? 6.887 1.223 3.453 1.00 45.22 11 THR A C 7
ATOM 3327 O O . THR A 1 11 ? 7.582 1.566 4.409 1.00 44.02 11 THR A O 7
ATOM 3338 N N . TYR A 1 12 ? 5.578 1.030 3.544 1.00 72.53 12 TYR A N 7
ATOM 3339 C CA . TYR A 1 12 ? 4.852 1.128 4.808 1.00 15.02 12 TYR A CA 7
ATOM 3340 C C . TYR A 1 12 ? 4.305 -0.245 5.197 1.00 13.44 12 TYR A C 7
ATOM 3341 O O . TYR A 1 12 ? 4.304 -1.168 4.384 1.00 1.42 12 TYR A O 7
ATOM 3359 N N . THR A 1 13 ? 3.833 -0.376 6.430 1.00 21.24 13 THR A N 7
ATOM 3360 C CA . THR A 1 13 ? 3.230 -1.619 6.891 1.00 72.23 13 THR A CA 7
ATOM 3361 C C . THR A 1 13 ? 1.742 -1.414 7.164 1.00 71.14 13 THR A C 7
ATOM 3362 O O . THR A 1 13 ? 1.343 -0.454 7.832 1.00 32.33 13 THR A O 7
ATOM 3373 N N . VAL A 1 14 ? 0.924 -2.322 6.643 1.00 73.22 14 VAL A N 7
ATOM 3374 C CA . VAL A 1 14 ? -0.530 -2.179 6.679 1.00 40.33 14 VAL A CA 7
ATOM 3375 C C . VAL A 1 14 ? -1.188 -3.397 7.318 1.00 22.34 14 VAL A C 7
ATOM 3376 O O . VAL A 1 14 ? -0.573 -4.460 7.435 1.00 35.04 14 VAL A O 7
ATOM 3389 N N . SER A 1 15 ? -2.450 -3.238 7.710 1.00 31.01 15 SER A N 7
ATOM 3390 C CA . SER A 1 15 ? -3.198 -4.292 8.387 1.00 23.34 15 SER A CA 7
ATOM 3391 C C . SER A 1 15 ? -3.356 -5.535 7.503 1.00 74.32 15 SER A C 7
ATOM 3392 O O . SER A 1 15 ? -3.422 -6.655 8.008 1.00 0.24 15 SER A O 7
ATOM 3400 N N . SER A 1 16 ? -3.403 -5.337 6.186 1.00 12.54 16 SER A N 7
ATOM 3401 C CA . SER A 1 16 ? -3.636 -6.444 5.262 1.00 40.32 16 SER A CA 7
ATOM 3402 C C . SER A 1 16 ? -3.343 -6.046 3.811 1.00 54.13 16 SER A C 7
ATOM 3403 O O . SER A 1 16 ? -3.144 -4.861 3.490 1.00 5.24 16 SER A O 7
ATOM 3411 N N . SER A 1 17 ? -3.332 -7.054 2.940 1.00 52.35 17 SER A N 7
ATOM 3412 C CA . SER A 1 17 ? -3.097 -6.858 1.518 1.00 23.43 17 SER A CA 7
ATOM 3413 C C . SER A 1 17 ? -4.099 -5.857 0.945 1.00 24.31 17 SER A C 7
ATOM 3414 O O . SER A 1 17 ? -3.730 -4.964 0.177 1.00 24.42 17 SER A O 7
ATOM 3422 N N . GLU A 1 18 ? -5.366 -6.002 1.338 1.00 35.24 18 GLU A N 7
ATOM 3423 C CA . GLU A 1 18 ? -6.410 -5.089 0.893 1.00 70.42 18 GLU A CA 7
ATOM 3424 C C . GLU A 1 18 ? -6.159 -3.699 1.470 1.00 54.53 18 GLU A C 7
ATOM 3425 O O . GLU A 1 18 ? -6.361 -2.695 0.797 1.00 52.44 18 GLU A O 7
ATOM 3437 N N . GLU A 1 19 ? -5.693 -3.658 2.717 1.00 30.44 19 GLU A N 7
ATOM 3438 C CA . GLU A 1 19 ? -5.452 -2.399 3.411 1.00 3.45 19 GLU A CA 7
ATOM 3439 C C . GLU A 1 19 ? -4.345 -1.609 2.711 1.00 3.02 19 GLU A C 7
ATOM 3440 O O . GLU A 1 19 ? -4.349 -0.380 2.727 1.00 21.34 19 GLU A O 7
ATOM 3452 N N . CYS A 1 20 ? -3.394 -2.324 2.106 1.00 3.41 20 CYS A N 7
ATOM 3453 C CA . CYS A 1 20 ? -2.343 -1.687 1.300 1.00 5.10 20 CYS A CA 7
ATOM 3454 C C . CYS A 1 20 ? -2.946 -0.814 0.193 1.00 15.44 20 CYS A C 7
ATOM 3455 O O . CYS A 1 20 ? -2.840 0.420 0.227 1.00 73.31 20 CYS A O 7
ATOM 3462 N N . GLU A 1 21 ? -3.605 -1.455 -0.772 1.00 14.13 21 GLU A N 7
ATOM 3463 C CA . GLU A 1 21 ? -4.208 -0.739 -1.895 1.00 34.42 21 GLU A CA 7
ATOM 3464 C C . GLU A 1 21 ? -5.243 0.263 -1.390 1.00 62.02 21 GLU A C 7
ATOM 3465 O O . GLU A 1 21 ? -5.345 1.378 -1.896 1.00 63.52 21 GLU A O 7
ATOM 3477 N N . ARG A 1 22 ? -5.990 -0.155 -0.380 1.00 74.31 22 ARG A N 7
ATOM 3478 C CA . ARG A 1 22 ? -6.980 0.691 0.286 1.00 42.54 22 ARG A CA 7
ATOM 3479 C C . ARG A 1 22 ? -6.334 1.982 0.802 1.00 42.05 22 ARG A C 7
ATOM 3480 O O . ARG A 1 22 ? -6.899 3.075 0.669 1.00 54.43 22 ARG A O 7
ATOM 3501 N N . LEU A 1 23 ? -5.141 1.851 1.373 1.00 34.02 23 LEU A N 7
ATOM 3502 C CA . LEU A 1 23 ? -4.395 3.000 1.874 1.00 61.42 23 LEU A CA 7
ATOM 3503 C C . LEU A 1 23 ? -3.985 3.897 0.712 1.00 32.31 23 LEU A C 7
ATOM 3504 O O . LEU A 1 23 ? -4.181 5.116 0.755 1.00 32.14 23 LEU A O 7
ATOM 3520 N N . CYS A 1 24 ? -3.429 3.291 -0.329 1.00 74.31 24 CYS A N 7
ATOM 3521 C CA . CYS A 1 24 ? -3.060 4.034 -1.531 1.00 21.42 24 CYS A CA 7
ATOM 3522 C C . CYS A 1 24 ? -4.276 4.757 -2.112 1.00 12.13 24 CYS A C 7
ATOM 3523 O O . CYS A 1 24 ? -4.176 5.898 -2.560 1.00 2.04 24 CYS A O 7
ATOM 3530 N N . ARG A 1 25 ? -5.430 4.100 -2.062 1.00 20.32 25 ARG A N 7
ATOM 3531 C CA . ARG A 1 25 ? -6.682 4.687 -2.532 1.00 61.11 25 ARG A CA 7
ATOM 3532 C C . ARG A 1 25 ? -7.091 5.848 -1.627 1.00 3.12 25 ARG A C 7
ATOM 3533 O O . ARG A 1 25 ? -7.660 6.842 -2.085 1.00 42.15 25 ARG A O 7
ATOM 3554 N N . LYS A 1 26 ? -6.777 5.719 -0.339 1.00 30.14 26 LYS A N 7
ATOM 3555 C CA . LYS A 1 26 ? -7.024 6.785 0.633 1.00 50.21 26 LYS A CA 7
ATOM 3556 C C . LYS A 1 26 ? -6.128 7.984 0.321 1.00 40.35 26 LYS A C 7
ATOM 3557 O O . LYS A 1 26 ? -6.503 9.136 0.555 1.00 65.13 26 LYS A O 7
ATOM 3576 N N . LEU A 1 27 ? -4.931 7.695 -0.188 1.00 73.14 27 LEU A N 7
ATOM 3577 C CA . LEU A 1 27 ? -3.973 8.734 -0.576 1.00 4.25 27 LEU A CA 7
ATOM 3578 C C . LEU A 1 27 ? -4.311 9.296 -1.959 1.00 12.24 27 LEU A C 7
ATOM 3579 O O . LEU A 1 27 ? -4.006 10.451 -2.263 1.00 62.34 27 LEU A O 7
ATOM 3595 N N . GLY A 1 28 ? -4.946 8.473 -2.786 1.00 52.33 28 GLY A N 7
ATOM 3596 C CA . GLY A 1 28 ? -5.274 8.869 -4.145 1.00 20.13 28 GLY A CA 7
ATOM 3597 C C . GLY A 1 28 ? -4.210 8.432 -5.139 1.00 63.21 28 GLY A C 7
ATOM 3598 O O . GLY A 1 28 ? -4.176 8.908 -6.277 1.00 14.34 28 GLY A O 7
ATOM 3602 N N . VAL A 1 29 ? -3.345 7.520 -4.707 1.00 25.25 29 VAL A N 7
ATOM 3603 C CA . VAL A 1 29 ? -2.260 7.017 -5.544 1.00 64.01 29 VAL A CA 7
ATOM 3604 C C . VAL A 1 29 ? -2.517 5.561 -5.926 1.00 73.24 29 VAL A C 7
ATOM 3605 O O . VAL A 1 29 ? -2.992 4.772 -5.111 1.00 44.23 29 VAL A O 7
ATOM 3618 N N . THR A 1 30 ? -2.228 5.219 -7.175 1.00 60.11 30 THR A N 7
ATOM 3619 C CA . THR A 1 30 ? -2.391 3.855 -7.666 1.00 21.42 30 THR A CA 7
ATOM 3620 C C . THR A 1 30 ? -1.034 3.183 -7.886 1.00 71.32 30 THR A C 7
ATOM 3621 O O . THR A 1 30 ? -0.946 1.957 -7.999 1.00 34.43 30 THR A O 7
ATOM 3632 N N . ASN A 1 31 ? 0.025 3.990 -7.944 1.00 44.22 31 ASN A N 7
ATOM 3633 C CA . ASN A 1 31 ? 1.379 3.474 -8.143 1.00 1.21 31 ASN A CA 7
ATOM 3634 C C . ASN A 1 31 ? 1.918 2.898 -6.837 1.00 35.33 31 ASN A C 7
ATOM 3635 O O . ASN A 1 31 ? 2.677 3.548 -6.112 1.00 22.01 31 ASN A O 7
ATOM 3646 N N . CYS A 1 32 ? 1.491 1.680 -6.546 1.00 71.41 32 CYS A N 7
ATOM 3647 C CA . CYS A 1 32 ? 1.850 0.987 -5.315 1.00 61.11 32 CYS A CA 7
ATOM 3648 C C . CYS A 1 32 ? 2.151 -0.482 -5.605 1.00 60.30 32 CYS A C 7
ATOM 3649 O O . CYS A 1 32 ? 2.077 -0.924 -6.756 1.00 24.25 32 CYS A O 7
ATOM 3656 N N . ARG A 1 33 ? 2.492 -1.231 -4.560 1.00 65.33 33 ARG A N 7
ATOM 3657 C CA . ARG A 1 33 ? 2.722 -2.669 -4.670 1.00 42.32 33 ARG A CA 7
ATOM 3658 C C . ARG A 1 33 ? 2.424 -3.333 -3.326 1.00 70.11 33 ARG A C 7
ATOM 3659 O O . ARG A 1 33 ? 2.575 -2.706 -2.278 1.00 41.52 33 ARG A O 7
ATOM 3680 N N . VAL A 1 34 ? 2.021 -4.598 -3.349 1.00 14.31 34 VAL A N 7
ATOM 3681 C CA . VAL A 1 34 ? 1.651 -5.310 -2.124 1.00 64.12 34 VAL A CA 7
ATOM 3682 C C . VAL 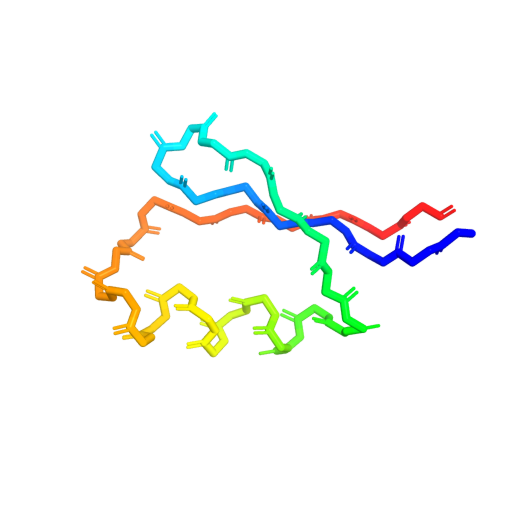A 1 34 ? 2.655 -6.428 -1.846 1.00 2.24 34 VAL A C 7
ATOM 3683 O O . VAL A 1 34 ? 3.127 -7.084 -2.773 1.00 34.20 34 VAL A O 7
ATOM 3696 N N . HIS A 1 35 ? 3.004 -6.620 -0.574 1.00 22.45 35 HIS A N 7
ATOM 3697 C CA . HIS A 1 35 ? 3.971 -7.647 -0.189 1.00 44.32 35 HIS A CA 7
ATOM 3698 C C . HIS A 1 35 ? 3.601 -8.271 1.154 1.00 1.04 35 HIS A C 7
ATOM 3699 O O . HIS A 1 35 ? 3.673 -7.617 2.193 1.00 52.00 35 HIS A O 7
ATOM 3714 N N . CYS A 1 36 ? 3.189 -9.530 1.115 1.00 4.43 36 CYS A N 7
ATOM 3715 C CA . CYS A 1 36 ? 2.954 -10.314 2.324 1.00 11.42 36 CYS A CA 7
ATOM 3716 C C . CYS A 1 36 ? 3.955 -11.465 2.370 1.00 13.12 36 CYS A C 7
ATOM 3717 O O . CYS A 1 36 ? 3.821 -12.440 1.629 1.00 60.30 36 CYS A O 7
ATOM 3724 N N . GLY A 1 37 ? 4.981 -11.330 3.204 1.00 74.31 37 GLY A N 7
ATOM 3725 C CA . GLY A 1 37 ? 6.016 -12.347 3.289 1.00 1.43 37 GLY A CA 7
ATOM 3726 C C . GLY A 1 37 ? 6.115 -12.946 4.677 1.00 5.53 37 GLY A C 7
ATOM 3727 O O . GLY A 1 37 ? 6.464 -14.141 4.791 1.00 11.45 37 GLY A O 7
ATOM 3732 N N . ALA A 1 1 ? 2.489 -13.461 10.773 1.00 0.20 1 ALA A N 8
ATOM 3733 C CA . ALA A 1 1 ? 3.311 -12.867 9.700 1.00 43.45 1 ALA A CA 8
ATOM 3734 C C . ALA A 1 1 ? 2.708 -11.538 9.244 1.00 52.12 1 ALA A C 8
ATOM 3735 O O . ALA A 1 1 ? 1.625 -11.517 8.652 1.00 62.44 1 ALA A O 8
ATOM 3744 N N . PRO A 1 2 ? 3.379 -10.408 9.542 1.00 13.22 2 PRO A N 8
ATOM 3745 C CA . PRO A 1 2 ? 2.905 -9.081 9.138 1.00 1.03 2 PRO A CA 8
ATOM 3746 C C . PRO A 1 2 ? 3.129 -8.831 7.648 1.00 62.03 2 PRO A C 8
ATOM 3747 O O . PRO A 1 2 ? 4.010 -9.440 7.031 1.00 50.54 2 PRO A O 8
ATOM 3758 N N . CYS A 1 3 ? 2.341 -7.931 7.074 1.00 41.33 3 CYS A N 8
ATOM 3759 C CA . CYS A 1 3 ? 2.437 -7.622 5.653 1.00 62.13 3 CYS A CA 8
ATOM 3760 C C . CYS A 1 3 ? 2.872 -6.171 5.443 1.00 60.52 3 CYS A C 8
ATOM 3761 O O . CYS A 1 3 ? 2.662 -5.308 6.301 1.00 45.51 3 CYS A O 8
ATOM 3768 N N . GLU A 1 4 ? 3.489 -5.915 4.297 1.00 53.01 4 GLU A N 8
ATOM 3769 C CA . GLU A 1 4 ? 3.961 -4.582 3.939 1.00 71.14 4 GLU A CA 8
ATOM 3770 C C . GLU A 1 4 ? 3.178 -4.052 2.745 1.00 20.35 4 GLU A C 8
ATOM 3771 O O . GLU A 1 4 ? 2.491 -4.807 2.049 1.00 32.43 4 GLU A O 8
ATOM 3783 N N . CYS A 1 5 ? 3.295 -2.758 2.509 1.00 30.21 5 CYS A N 8
ATOM 3784 C CA . CYS A 1 5 ? 2.639 -2.108 1.388 1.00 63.24 5 CYS A CA 8
ATOM 3785 C C . CYS A 1 5 ? 3.575 -1.063 0.796 1.00 74.03 5 CYS A C 8
ATOM 3786 O O . CYS A 1 5 ? 4.208 -0.305 1.531 1.00 13.34 5 CYS A O 8
ATOM 3793 N N . ASP A 1 6 ? 3.665 -1.031 -0.522 1.00 33.13 6 ASP A N 8
ATOM 3794 C CA . ASP A 1 6 ? 4.541 -0.097 -1.212 1.00 71.00 6 ASP A CA 8
ATOM 3795 C C . ASP A 1 6 ? 3.693 0.891 -2.003 1.00 65.40 6 ASP A C 8
ATOM 3796 O O . ASP A 1 6 ? 2.730 0.505 -2.663 1.00 54.53 6 ASP A O 8
ATOM 3805 N N . VAL A 1 7 ? 4.050 2.159 -1.917 1.00 4.20 7 VAL A N 8
ATOM 3806 C CA . VAL A 1 7 ? 3.278 3.248 -2.496 1.00 61.02 7 VAL A CA 8
ATOM 3807 C C . VAL A 1 7 ? 4.232 4.260 -3.126 1.00 64.03 7 VAL A C 8
ATOM 3808 O O . VAL A 1 7 ? 4.909 4.998 -2.409 1.00 3.14 7 VAL A O 8
ATOM 3821 N N . ASN A 1 8 ? 4.322 4.257 -4.460 1.00 51.42 8 ASN A N 8
ATOM 3822 C CA . ASN A 1 8 ? 5.185 5.203 -5.183 1.00 33.11 8 ASN A CA 8
ATOM 3823 C C . ASN A 1 8 ? 6.671 4.891 -4.938 1.00 11.11 8 ASN A C 8
ATOM 3824 O O . ASN A 1 8 ? 7.556 5.574 -5.447 1.00 33.41 8 ASN A O 8
ATOM 3835 N N . GLY A 1 9 ? 6.937 3.822 -4.190 1.00 25.23 9 GLY A N 8
ATOM 3836 C CA . GLY A 1 9 ? 8.300 3.491 -3.804 1.00 21.35 9 GLY A CA 8
ATOM 3837 C C . GLY A 1 9 ? 8.497 3.590 -2.304 1.00 42.40 9 GLY A C 8
ATOM 3838 O O . GLY A 1 9 ? 9.490 3.100 -1.759 1.00 1.12 9 GLY A O 8
ATOM 3842 N N . GLU A 1 10 ? 7.554 4.245 -1.638 1.00 50.24 10 GLU A N 8
ATOM 3843 C CA . GLU A 1 10 ? 7.564 4.352 -0.185 1.00 24.35 10 GLU A CA 8
ATOM 3844 C C . GLU A 1 10 ? 7.014 3.062 0.411 1.00 3.04 10 GLU A C 8
ATOM 3845 O O . GLU A 1 10 ? 6.031 2.527 -0.086 1.00 11.40 10 GLU A O 8
ATOM 3857 N N . THR A 1 11 ? 7.633 2.556 1.466 1.00 21.10 11 THR A N 8
ATOM 3858 C CA . THR A 1 11 ? 7.215 1.285 2.040 1.00 65.42 11 THR A CA 8
ATOM 3859 C C . THR A 1 11 ? 6.638 1.472 3.445 1.00 31.31 11 THR A C 8
ATOM 3860 O O . THR A 1 11 ? 7.322 1.929 4.362 1.00 73.41 11 THR A O 8
ATOM 3871 N N . TYR A 1 12 ? 5.359 1.141 3.580 1.00 3.00 12 TYR A N 8
ATOM 3872 C CA . TYR A 1 12 ? 4.646 1.182 4.853 1.00 2.30 12 TYR A CA 8
ATOM 3873 C C . TYR A 1 12 ? 4.258 -0.234 5.272 1.00 72.15 12 TYR A C 8
ATOM 3874 O O . TYR A 1 12 ? 4.439 -1.183 4.505 1.00 53.44 12 TYR A O 8
ATOM 3892 N N . THR A 1 13 ? 3.722 -0.375 6.475 1.00 72.05 13 THR A N 8
ATOM 3893 C CA . THR A 1 13 ? 3.280 -1.670 6.982 1.00 74.42 13 THR A CA 8
ATOM 3894 C C . THR A 1 13 ? 1.762 -1.687 7.160 1.00 54.44 13 THR A C 8
ATOM 3895 O O . THR A 1 13 ? 1.163 -0.691 7.580 1.00 32.21 13 THR A O 8
ATOM 3906 N N . VAL A 1 14 ? 1.142 -2.815 6.812 1.00 63.01 14 VAL A N 8
ATOM 3907 C CA . VAL A 1 14 ? -0.311 -2.975 6.889 1.00 23.42 14 VAL A CA 8
ATOM 3908 C C . VAL A 1 14 ? -0.659 -4.391 7.338 1.00 55.22 14 VAL A C 8
ATOM 3909 O O . VAL A 1 14 ? 0.132 -5.318 7.156 1.00 45.01 14 VAL A O 8
ATOM 3922 N N . SER A 1 15 ? -1.840 -4.560 7.919 1.00 1.11 15 SER A N 8
ATOM 3923 C CA . SER A 1 15 ? -2.269 -5.870 8.397 1.00 4.51 15 SER A CA 8
ATOM 3924 C C . SER A 1 15 ? -2.905 -6.688 7.270 1.00 55.15 15 SER A C 8
ATOM 3925 O O . SER A 1 15 ? -3.101 -7.899 7.412 1.00 63.42 15 SER A O 8
ATOM 3933 N N . SER A 1 16 ? -3.223 -6.035 6.148 1.00 75.41 16 SER A N 8
ATOM 3934 C CA . SER A 1 16 ? -3.818 -6.733 5.012 1.00 33.23 16 SER A CA 8
ATOM 3935 C C . SER A 1 16 ? -3.577 -5.990 3.696 1.00 35.15 16 SER A C 8
ATOM 3936 O O . SER A 1 16 ? -3.354 -4.769 3.672 1.00 14.35 16 SER A O 8
ATOM 3944 N N . SER A 1 17 ? -3.637 -6.740 2.595 1.00 40.21 17 SER A N 8
ATOM 3945 C CA . SER A 1 17 ? -3.559 -6.166 1.260 1.00 63.50 17 SER A CA 8
ATOM 3946 C C . SER A 1 17 ? -4.716 -5.195 1.054 1.00 42.12 17 SER A C 8
ATOM 3947 O O . SER A 1 17 ? -4.595 -4.209 0.332 1.00 65.25 17 SER A O 8
ATOM 3955 N N . GLU A 1 18 ? -5.833 -5.488 1.719 1.00 62.01 18 GLU A N 8
ATOM 3956 C CA . GLU A 1 18 ? -7.010 -4.630 1.683 1.00 62.31 18 GLU A CA 8
ATOM 3957 C C . GLU A 1 18 ? -6.649 -3.251 2.221 1.00 53.32 18 GLU A C 8
ATOM 3958 O O . GLU A 1 18 ? -6.991 -2.228 1.631 1.00 60.34 18 GLU A O 8
ATOM 3970 N N . GLU A 1 19 ? -5.938 -3.248 3.346 1.00 25.10 19 GLU A N 8
ATOM 3971 C CA . GLU A 1 19 ? -5.438 -2.020 3.955 1.00 15.04 19 GLU A CA 8
ATOM 3972 C C . GLU A 1 19 ? -4.429 -1.331 3.040 1.00 14.21 19 GLU A C 8
ATOM 3973 O O . GLU A 1 19 ? -4.421 -0.106 2.929 1.00 44.53 19 GLU A O 8
ATOM 3985 N N . CYS A 1 20 ? -3.578 -2.123 2.390 1.00 73.32 20 CYS A N 8
ATOM 3986 C CA . CYS A 1 20 ? -2.620 -1.587 1.418 1.00 23.34 20 CYS A CA 8
ATOM 3987 C C . CYS A 1 20 ? -3.350 -0.804 0.316 1.00 72.45 20 CYS A C 8
ATOM 3988 O O . CYS A 1 20 ? -3.080 0.384 0.094 1.00 41.42 20 CYS A O 8
ATOM 3995 N N . GLU A 1 21 ? -4.290 -1.473 -0.354 1.00 22.21 21 GLU A N 8
ATOM 3996 C CA . GLU A 1 21 ? -5.107 -0.847 -1.394 1.00 31.23 21 GLU A CA 8
ATOM 3997 C C . GLU A 1 21 ? -5.840 0.368 -0.833 1.00 40.34 21 GLU A C 8
ATOM 3998 O O . GLU A 1 21 ? -5.869 1.435 -1.449 1.00 42.41 21 GLU A O 8
ATOM 4010 N N . ARG A 1 22 ? -6.422 0.188 0.346 1.00 61.33 22 ARG A N 8
ATOM 4011 C CA . ARG A 1 22 ? -7.128 1.251 1.048 1.00 71.24 22 ARG A CA 8
ATOM 4012 C C . ARG A 1 22 ? -6.235 2.487 1.193 1.00 21.05 22 ARG A C 8
ATOM 4013 O O . ARG A 1 22 ? -6.661 3.604 0.905 1.00 14.12 22 ARG A O 8
ATOM 4034 N N . LEU A 1 23 ? -4.988 2.271 1.604 1.00 25.20 23 LEU A N 8
ATOM 4035 C CA . LEU A 1 23 ? -4.044 3.363 1.823 1.00 71.32 23 LEU A CA 8
ATOM 4036 C C . LEU A 1 23 ? -3.736 4.074 0.505 1.00 21.44 23 LEU A C 8
ATOM 4037 O O . LEU A 1 23 ? -3.987 5.270 0.363 1.00 61.14 23 LEU A O 8
ATOM 4053 N N . CYS A 1 24 ? -3.224 3.317 -0.464 1.00 15.52 24 CYS A N 8
ATOM 4054 C CA . CYS A 1 24 ? -2.839 3.871 -1.767 1.00 60.33 24 CYS A CA 8
ATOM 4055 C C . CYS A 1 24 ? -3.997 4.643 -2.409 1.00 2.44 24 CYS A C 8
ATOM 4056 O O . CYS A 1 24 ? -3.865 5.825 -2.775 1.00 2.30 24 CYS A O 8
ATOM 4063 N N . ARG A 1 25 ? -5.144 3.979 -2.506 1.00 54.11 25 ARG A N 8
ATOM 4064 C CA . ARG A 1 25 ? -6.304 4.528 -3.198 1.00 32.24 25 ARG A CA 8
ATOM 4065 C C . ARG A 1 25 ? -6.911 5.705 -2.434 1.00 11.51 25 ARG A C 8
ATOM 4066 O O . ARG A 1 25 ? -7.402 6.653 -3.049 1.00 45.34 25 ARG A O 8
ATOM 4087 N N . LYS A 1 26 ? -6.867 5.655 -1.099 1.00 44.22 26 LYS A N 8
ATOM 4088 C CA . LYS A 1 26 ? -7.356 6.771 -0.285 1.00 64.03 26 LYS A CA 8
ATOM 4089 C C . LYS A 1 26 ? -6.474 7.996 -0.506 1.00 73.45 26 LYS A C 8
ATOM 4090 O O . LYS A 1 26 ? -6.973 9.101 -0.731 1.00 62.33 26 LYS A O 8
ATOM 4109 N N . LEU A 1 27 ? -5.162 7.790 -0.426 1.00 64.50 27 LEU A N 8
ATOM 4110 C CA . LEU A 1 27 ? -4.201 8.867 -0.634 1.00 31.24 27 LEU A CA 8
ATOM 4111 C C . LEU A 1 27 ? -4.326 9.419 -2.051 1.00 53.44 27 LEU A C 8
ATOM 4112 O O . LEU A 1 27 ? -4.091 10.608 -2.290 1.00 55.45 27 LEU A O 8
ATOM 4128 N N . GLY A 1 28 ? -4.700 8.549 -2.985 1.00 52.13 28 GLY A N 8
ATOM 4129 C CA . GLY A 1 28 ? -4.893 8.967 -4.363 1.00 75.21 28 GLY A CA 8
ATOM 4130 C C . GLY A 1 28 ? -3.619 8.810 -5.154 1.00 23.32 28 GLY A C 8
ATOM 4131 O O . GLY A 1 28 ? -3.313 9.606 -6.045 1.00 45.14 28 GLY A O 8
ATOM 4135 N N . VAL A 1 29 ? -2.870 7.777 -4.806 1.00 43.32 29 VAL A N 8
ATOM 4136 C CA . VAL A 1 29 ? -1.581 7.503 -5.415 1.00 53.44 29 VAL A CA 8
ATOM 4137 C C . VAL A 1 29 ? -1.690 6.303 -6.351 1.00 44.42 29 VAL A C 8
ATOM 4138 O O . VAL A 1 29 ? -2.580 5.463 -6.191 1.00 13.14 29 VAL A O 8
ATOM 4151 N N . THR A 1 30 ? -0.813 6.248 -7.341 1.00 62.44 30 THR A N 8
ATOM 4152 C CA . THR A 1 30 ? -0.691 5.083 -8.202 1.00 41.42 30 THR A CA 8
ATOM 4153 C C . THR A 1 30 ? 0.718 4.506 -8.065 1.00 11.13 30 THR A C 8
ATOM 4154 O O . THR A 1 30 ? 1.547 5.059 -7.333 1.00 53.12 30 THR A O 8
ATOM 4165 N N . ASN A 1 31 ? 0.982 3.405 -8.756 1.00 12.33 31 ASN A N 8
ATOM 4166 C CA . ASN A 1 31 ? 2.278 2.733 -8.683 1.00 11.43 31 ASN A CA 8
ATOM 4167 C C . ASN A 1 31 ? 2.498 2.202 -7.260 1.00 55.35 31 ASN A C 8
ATOM 4168 O O . ASN A 1 31 ? 3.544 2.414 -6.645 1.00 23.44 31 ASN A O 8
ATOM 4179 N N . CYS A 1 32 ? 1.479 1.535 -6.733 1.00 73.14 32 CYS A N 8
ATOM 4180 C CA . CYS A 1 32 ? 1.563 0.901 -5.420 1.00 73.13 32 CYS A CA 8
ATOM 4181 C C . CYS A 1 32 ? 1.479 -0.621 -5.564 1.00 70.22 32 CYS A C 8
ATOM 4182 O O . CYS A 1 32 ? 0.846 -1.139 -6.489 1.00 23.12 32 CYS A O 8
ATOM 4189 N N . ARG A 1 33 ? 2.134 -1.329 -4.653 1.00 50.44 33 ARG A N 8
ATOM 4190 C CA . ARG A 1 33 ? 2.271 -2.779 -4.730 1.00 50.03 33 ARG A CA 8
ATOM 4191 C C . ARG A 1 33 ? 2.199 -3.377 -3.329 1.00 25.40 33 ARG A C 8
ATOM 4192 O O . ARG A 1 33 ? 2.484 -2.695 -2.354 1.00 34.15 33 ARG A O 8
ATOM 4213 N N . VAL A 1 34 ? 1.828 -4.646 -3.224 1.00 62.14 34 VAL A N 8
ATOM 4214 C CA . VAL A 1 34 ? 1.702 -5.295 -1.921 1.00 60.23 34 VAL A CA 8
ATOM 4215 C C . VAL A 1 34 ? 2.754 -6.392 -1.765 1.00 62.33 34 VAL A C 8
ATOM 4216 O O . VAL A 1 34 ? 3.028 -7.138 -2.705 1.00 20.14 34 VAL A O 8
ATOM 4229 N N . HIS A 1 35 ? 3.349 -6.474 -0.577 1.00 1.15 35 HIS A N 8
ATOM 4230 C CA . HIS A 1 35 ? 4.380 -7.468 -0.291 1.00 63.01 35 HIS A CA 8
ATOM 4231 C C . HIS A 1 35 ? 4.165 -8.072 1.089 1.00 51.10 35 HIS A C 8
ATOM 4232 O O . HIS A 1 35 ? 4.183 -7.362 2.088 1.00 31.01 35 HIS A O 8
ATOM 4247 N N . CYS A 1 36 ? 3.954 -9.378 1.142 1.00 33.20 36 CYS A N 8
ATOM 4248 C CA . CYS A 1 36 ? 3.823 -10.082 2.412 1.00 24.33 36 CYS A CA 8
ATOM 4249 C C . CYS A 1 36 ? 4.528 -11.427 2.294 1.00 73.43 36 CYS A C 8
ATOM 4250 O O . CYS A 1 36 ? 3.985 -12.379 1.728 1.00 5.11 36 CYS A O 8
ATOM 4257 N N . GLY A 1 37 ? 5.748 -11.490 2.813 1.00 5.21 37 GLY A N 8
ATOM 4258 C CA . GLY A 1 37 ? 6.595 -12.646 2.599 1.00 23.21 37 GLY A CA 8
ATOM 4259 C C . GLY A 1 37 ? 7.525 -12.432 1.415 1.00 21.35 37 GLY A C 8
ATOM 4260 O O . GLY A 1 37 ? 7.136 -12.761 0.275 1.00 21.10 37 GLY A O 8
ATOM 4265 N N . ALA A 1 1 ? 4.760 -12.255 11.700 1.00 23.34 1 ALA A N 9
ATOM 4266 C CA . ALA A 1 1 ? 5.133 -11.515 10.474 1.00 33.03 1 ALA A CA 9
ATOM 4267 C C . ALA A 1 1 ? 3.909 -10.809 9.885 1.00 3.34 1 ALA A C 9
ATOM 4268 O O . ALA A 1 1 ? 2.906 -11.458 9.568 1.00 71.23 1 ALA A O 9
ATOM 4277 N N . PRO A 1 2 ? 3.961 -9.467 9.752 1.00 14.54 2 PRO A N 9
ATOM 4278 C CA . PRO A 1 2 ? 2.868 -8.681 9.174 1.00 34.11 2 PRO A CA 9
ATOM 4279 C C . PRO A 1 2 ? 2.975 -8.585 7.650 1.00 20.22 2 PRO A C 9
ATOM 4280 O O . PRO A 1 2 ? 3.683 -9.369 7.014 1.00 63.30 2 PRO A O 9
ATOM 4291 N N . CYS A 1 3 ? 2.262 -7.628 7.071 1.00 64.24 3 CYS A N 9
ATOM 4292 C CA . CYS A 1 3 ? 2.304 -7.399 5.632 1.00 23.43 3 CYS A CA 9
ATOM 4293 C C . CYS A 1 3 ? 2.842 -5.997 5.345 1.00 42.02 3 CYS A C 9
ATOM 4294 O O . CYS A 1 3 ? 2.892 -5.149 6.240 1.00 50.21 3 CYS A O 9
ATOM 4301 N N . GLU A 1 4 ? 3.247 -5.753 4.103 1.00 74.40 4 GLU A N 9
ATOM 4302 C CA . GLU A 1 4 ? 3.836 -4.476 3.720 1.00 13.21 4 GLU A CA 9
ATOM 4303 C C . GLU A 1 4 ? 3.194 -3.952 2.442 1.00 32.41 4 GLU A C 9
ATOM 4304 O O . GLU A 1 4 ? 2.546 -4.702 1.706 1.00 51.24 4 GLU A O 9
ATOM 4316 N N . CYS A 1 5 ? 3.392 -2.670 2.185 1.00 45.21 5 CYS A N 9
ATOM 4317 C CA . CYS A 1 5 ? 2.836 -2.016 1.016 1.00 13.05 5 CYS A CA 9
ATOM 4318 C C . CYS A 1 5 ? 3.760 -0.877 0.597 1.00 75.04 5 CYS A C 9
ATOM 4319 O O . CYS A 1 5 ? 4.160 -0.063 1.427 1.00 52.43 5 CYS A O 9
ATOM 4326 N N . ASP A 1 6 ? 4.098 -0.821 -0.684 1.00 35.04 6 ASP A N 9
ATOM 4327 C CA . ASP A 1 6 ? 5.011 0.197 -1.201 1.00 12.22 6 ASP A CA 9
ATOM 4328 C C . ASP A 1 6 ? 4.248 1.123 -2.125 1.00 3.51 6 ASP A C 9
ATOM 4329 O O . ASP A 1 6 ? 3.987 0.794 -3.274 1.00 62.22 6 ASP A O 9
ATOM 4338 N N . VAL A 1 7 ? 3.903 2.278 -1.594 1.00 44.21 7 VAL A N 9
ATOM 4339 C CA . VAL A 1 7 ? 3.045 3.247 -2.247 1.00 34.32 7 VAL A CA 9
ATOM 4340 C C . VAL A 1 7 ? 3.842 4.509 -2.578 1.00 3.15 7 VAL A C 9
ATOM 4341 O O . VAL A 1 7 ? 4.613 5.002 -1.752 1.00 61.21 7 VAL A O 9
ATOM 4354 N N . ASN A 1 8 ? 3.702 4.979 -3.815 1.00 45.42 8 ASN A N 9
ATOM 4355 C CA . ASN A 1 8 ? 4.373 6.200 -4.279 1.00 14.43 8 ASN A CA 9
ATOM 4356 C C . ASN A 1 8 ? 5.899 6.013 -4.321 1.00 23.51 8 ASN A C 9
ATOM 4357 O O . ASN A 1 8 ? 6.640 6.950 -4.625 1.00 2.13 8 ASN A O 9
ATOM 4368 N N . GLY A 1 9 ? 6.361 4.798 -4.034 1.00 20.44 9 GLY A N 9
ATOM 4369 C CA . GLY A 1 9 ? 7.788 4.519 -4.017 1.00 25.30 9 GLY A CA 9
ATOM 4370 C C . GLY A 1 9 ? 8.319 4.284 -2.613 1.00 73.44 9 GLY A C 9
ATOM 4371 O O . GLY A 1 9 ? 9.455 3.841 -2.443 1.00 2.41 9 GLY A O 9
ATOM 4375 N N . GLU A 1 10 ? 7.501 4.587 -1.605 1.00 23.10 10 GLU A N 9
ATOM 4376 C CA . GLU A 1 10 ? 7.873 4.379 -0.206 1.00 73.51 10 GLU A CA 9
ATOM 4377 C C . GLU A 1 10 ? 7.204 3.119 0.329 1.00 64.31 10 GLU A C 9
ATOM 4378 O O . GLU A 1 10 ? 6.090 2.787 -0.076 1.00 11.51 10 GLU A O 9
ATOM 4390 N N . THR A 1 11 ? 7.861 2.437 1.261 1.00 32.31 11 THR A N 9
ATOM 4391 C CA . THR A 1 11 ? 7.373 1.156 1.758 1.00 32.12 11 THR A CA 9
ATOM 4392 C C . THR A 1 11 ? 6.947 1.258 3.221 1.00 42.24 11 THR A C 9
ATOM 4393 O O . THR A 1 11 ? 7.752 1.560 4.104 1.00 23.43 11 THR A O 9
ATOM 4404 N N . TYR A 1 12 ? 5.666 1.022 3.450 1.00 71.43 12 TYR A N 9
ATOM 4405 C CA . TYR A 1 12 ? 5.082 1.011 4.783 1.00 51.45 12 TYR A CA 9
ATOM 4406 C C . TYR A 1 12 ? 4.615 -0.406 5.115 1.00 50.11 12 TYR A C 9
ATOM 4407 O O . TYR A 1 12 ? 4.712 -1.304 4.278 1.00 14.02 12 TYR A O 9
ATOM 4425 N N . THR A 1 13 ? 4.100 -0.606 6.318 1.00 1.43 13 THR A N 9
ATOM 4426 C CA . THR A 1 13 ? 3.566 -1.901 6.714 1.00 22.25 13 THR A CA 9
ATOM 4427 C C . THR A 1 13 ? 2.057 -1.799 6.928 1.00 44.42 13 THR A C 9
ATOM 4428 O O . THR A 1 13 ? 1.571 -0.854 7.558 1.00 64.10 13 THR A O 9
ATOM 4439 N N . VAL A 1 14 ? 1.320 -2.762 6.387 1.00 24.34 14 VAL A N 9
ATOM 4440 C CA . VAL A 1 14 ? -0.141 -2.743 6.442 1.00 34.02 14 VAL A CA 9
ATOM 4441 C C . VAL A 1 14 ? -0.680 -4.047 7.018 1.00 51.33 14 VAL A C 9
ATOM 4442 O O . VAL A 1 14 ? 0.002 -5.075 7.001 1.00 15.54 14 VAL A O 9
ATOM 4455 N N . SER A 1 15 ? -1.906 -3.993 7.523 1.00 1.11 15 SER A N 9
ATOM 4456 C CA . SER A 1 15 ? -2.558 -5.157 8.103 1.00 74.11 15 SER A CA 9
ATOM 4457 C C . SER A 1 15 ? -2.814 -6.227 7.042 1.00 51.55 15 SER A C 9
ATOM 4458 O O . SER A 1 15 ? -2.578 -7.416 7.270 1.00 43.13 15 SER A O 9
ATOM 4466 N N . SER A 1 16 ? -3.294 -5.796 5.878 1.00 13.24 16 SER A N 9
ATOM 4467 C CA . SER A 1 16 ? -3.657 -6.720 4.810 1.00 52.30 16 SER A CA 9
ATOM 4468 C C . SER A 1 16 ? -3.525 -6.066 3.427 1.00 53.12 16 SER A C 9
ATOM 4469 O O . SER A 1 16 ? -3.358 -4.841 3.303 1.00 24.31 16 SER A O 9
ATOM 4477 N N . SER A 1 17 ? -3.617 -6.895 2.390 1.00 3.30 17 SER A N 9
ATOM 4478 C CA . SER A 1 17 ? -3.494 -6.445 1.007 1.00 32.43 17 SER A CA 9
ATOM 4479 C C . SER A 1 17 ? -4.561 -5.394 0.699 1.00 22.53 17 SER A C 9
ATOM 4480 O O . SER A 1 17 ? -4.291 -4.385 0.041 1.00 41.44 17 SER A O 9
ATOM 4488 N N . GLU A 1 18 ? -5.771 -5.630 1.207 1.00 73.31 18 GLU A N 9
ATOM 4489 C CA . GLU A 1 18 ? -6.876 -4.688 1.040 1.00 14.14 18 GLU A CA 9
ATOM 4490 C C . GLU A 1 18 ? -6.561 -3.364 1.733 1.00 11.15 18 GLU A C 9
ATOM 4491 O O . GLU A 1 18 ? -6.999 -2.301 1.293 1.00 24.45 18 GLU A O 9
ATOM 4503 N N . GLU A 1 19 ? -5.793 -3.437 2.819 1.00 73.35 19 GLU A N 9
ATOM 4504 C CA . GLU A 1 19 ? -5.369 -2.243 3.537 1.00 11.41 19 GLU A CA 9
ATOM 4505 C C . GLU A 1 19 ? -4.352 -1.475 2.693 1.00 61.11 19 GLU A C 9
ATOM 4506 O O . GLU A 1 19 ? -4.354 -0.245 2.667 1.00 62.32 19 GLU A O 9
ATOM 4518 N N . CYS A 1 20 ? -3.487 -2.221 2.001 1.00 41.33 20 CYS A N 9
ATOM 4519 C CA . CYS A 1 20 ? -2.522 -1.625 1.069 1.00 25.15 20 CYS A CA 9
ATOM 4520 C C . CYS A 1 20 ? -3.241 -0.800 -0.008 1.00 11.32 20 CYS A C 9
ATOM 4521 O O . CYS A 1 20 ? -3.038 0.413 -0.106 1.00 13.23 20 CYS A O 9
ATOM 4528 N N . GLU A 1 21 ? -4.106 -1.451 -0.795 1.00 73.34 21 GLU A N 9
ATOM 4529 C CA . GLU A 1 21 ? -4.835 -0.767 -1.868 1.00 64.53 21 GLU A CA 9
ATOM 4530 C C . GLU A 1 21 ? -5.685 0.374 -1.310 1.00 3.43 21 GLU A C 9
ATOM 4531 O O . GLU A 1 21 ? -5.769 1.451 -1.906 1.00 44.44 21 GLU A O 9
ATOM 4543 N N . ARG A 1 22 ? -6.311 0.123 -0.162 1.00 13.45 22 ARG A N 9
ATOM 4544 C CA . ARG A 1 22 ? -7.076 1.144 0.554 1.00 54.34 22 ARG A CA 9
ATOM 4545 C C . ARG A 1 22 ? -6.211 2.380 0.805 1.00 31.31 22 ARG A C 9
ATOM 4546 O O . ARG A 1 22 ? -6.611 3.506 0.496 1.00 72.43 22 ARG A O 9
ATOM 4567 N N . LEU A 1 23 ? -5.016 2.154 1.344 1.00 53.42 23 LEU A N 9
ATOM 4568 C CA . LEU A 1 23 ? -4.088 3.235 1.662 1.00 22.33 23 LEU A CA 9
ATOM 4569 C C . LEU A 1 23 ? -3.724 4.011 0.401 1.00 33.31 23 LEU A C 9
ATOM 4570 O O . LEU A 1 23 ? -3.690 5.242 0.406 1.00 22.31 23 LEU A O 9
ATOM 4586 N N . CYS A 1 24 ? -3.460 3.284 -0.678 1.00 54.34 24 CYS A N 9
ATOM 4587 C CA . CYS A 1 24 ? -3.129 3.895 -1.963 1.00 52.32 24 CYS A CA 9
ATOM 4588 C C . CYS A 1 24 ? -4.237 4.846 -2.415 1.00 22.20 24 CYS A C 9
ATOM 4589 O O . CYS A 1 24 ? -4.002 6.037 -2.635 1.00 42.33 24 CYS A O 9
ATOM 4596 N N . ARG A 1 25 ? -5.451 4.314 -2.519 1.00 15.14 25 ARG A N 9
ATOM 4597 C CA . ARG A 1 25 ? -6.598 5.084 -2.993 1.00 13.23 25 ARG A CA 9
ATOM 4598 C C . ARG A 1 25 ? -6.861 6.270 -2.071 1.00 65.34 25 ARG A C 9
ATOM 4599 O O . ARG A 1 25 ? -7.313 7.329 -2.515 1.00 73.10 25 ARG A O 9
ATOM 4620 N N . LYS A 1 26 ? -6.560 6.085 -0.789 1.00 24.53 26 LYS A N 9
ATOM 4621 C CA . LYS A 1 26 ? -6.715 7.142 0.203 1.00 22.44 26 LYS A CA 9
ATOM 4622 C C . LYS A 1 26 ? -5.713 8.268 -0.053 1.00 75.32 26 LYS A C 9
ATOM 4623 O O . LYS A 1 26 ? -6.076 9.443 -0.083 1.00 55.12 26 LYS A O 9
ATOM 4642 N N . LEU A 1 27 ? -4.450 7.894 -0.253 1.00 42.02 27 LEU A N 9
ATOM 4643 C CA . LEU A 1 27 ? -3.380 8.862 -0.498 1.00 15.33 27 LEU A CA 9
ATOM 4644 C C . LEU A 1 27 ? -3.450 9.400 -1.927 1.00 63.22 27 LEU A C 9
ATOM 4645 O O . LEU A 1 27 ? -2.800 10.394 -2.260 1.00 73.21 27 LEU A O 9
ATOM 4661 N N . GLY A 1 28 ? -4.226 8.723 -2.769 1.00 74.22 28 GLY A N 9
ATOM 4662 C CA . GLY A 1 28 ? -4.396 9.148 -4.148 1.00 40.31 28 GLY A CA 9
ATOM 4663 C C . GLY A 1 28 ? -3.270 8.666 -5.035 1.00 23.43 28 GLY A C 9
ATOM 4664 O O . GLY A 1 28 ? -2.926 9.308 -6.029 1.00 23.01 28 GLY A O 9
ATOM 4668 N N . VAL A 1 29 ? -2.689 7.530 -4.669 1.00 3.21 29 VAL A N 9
ATOM 4669 C CA . VAL A 1 29 ? -1.600 6.928 -5.431 1.00 41.04 29 VAL A CA 9
ATOM 4670 C C . VAL A 1 29 ? -2.107 5.685 -6.163 1.00 1.20 29 VAL A C 9
ATOM 4671 O O . VAL A 1 29 ? -2.883 4.906 -5.607 1.00 1.22 29 VAL A O 9
ATOM 4684 N N . THR A 1 30 ? -1.671 5.508 -7.405 1.00 51.44 30 THR A N 9
ATOM 4685 C CA . THR A 1 30 ? -2.150 4.411 -8.241 1.00 52.51 30 THR A CA 9
ATOM 4686 C C . THR A 1 30 ? -1.186 3.224 -8.218 1.00 41.24 30 THR A C 9
ATOM 4687 O O . THR A 1 30 ? -1.597 2.074 -8.394 1.00 40.23 30 THR A O 9
ATOM 4698 N N . ASN A 1 31 ? 0.097 3.506 -8.001 1.00 23.03 31 ASN A N 9
ATOM 4699 C CA . ASN A 1 31 ? 1.130 2.471 -8.038 1.00 61.32 31 ASN A CA 9
ATOM 4700 C C . ASN A 1 31 ? 1.612 2.119 -6.633 1.00 45.04 31 ASN A C 9
ATOM 4701 O O . ASN A 1 31 ? 2.149 2.967 -5.912 1.00 44.22 31 ASN A O 9
ATOM 4712 N N . CYS A 1 32 ? 1.416 0.856 -6.269 1.00 2.45 32 CYS A N 9
ATOM 4713 C CA . CYS A 1 32 ? 1.823 0.319 -4.973 1.00 74.13 32 CYS A CA 9
ATOM 4714 C C . CYS A 1 32 ? 2.342 -1.107 -5.162 1.00 2.34 32 CYS A C 9
ATOM 4715 O O . CYS A 1 32 ? 2.125 -1.715 -6.214 1.00 11.21 32 CYS A O 9
ATOM 4722 N N . ARG A 1 33 ? 3.035 -1.634 -4.159 1.00 0.43 33 ARG A N 9
ATOM 4723 C CA . ARG A 1 33 ? 3.498 -3.024 -4.183 1.00 22.42 33 ARG A CA 9
ATOM 4724 C C . ARG A 1 33 ? 3.146 -3.707 -2.865 1.00 71.12 33 ARG A C 9
ATOM 4725 O O . ARG A 1 33 ? 3.484 -3.200 -1.797 1.00 60.30 33 ARG A O 9
ATOM 4746 N N . VAL A 1 34 ? 2.485 -4.853 -2.934 1.00 41.45 34 VAL A N 9
ATOM 4747 C CA . VAL A 1 34 ? 2.013 -5.533 -1.729 1.00 3.33 34 VAL A CA 9
ATOM 4748 C C . VAL A 1 34 ? 2.735 -6.865 -1.522 1.00 5.52 34 VAL A C 9
ATOM 4749 O O . VAL A 1 34 ? 2.899 -7.652 -2.461 1.00 73.13 34 VAL A O 9
ATOM 4762 N N . HIS A 1 35 ? 3.180 -7.097 -0.287 1.00 75.30 35 HIS A N 9
ATOM 4763 C CA . HIS A 1 35 ? 3.854 -8.336 0.087 1.00 3.01 35 HIS A CA 9
ATOM 4764 C C . HIS A 1 35 ? 3.571 -8.648 1.552 1.00 64.40 35 HIS A C 9
ATOM 4765 O O . HIS A 1 35 ? 3.836 -7.824 2.423 1.00 51.55 35 HIS A O 9
ATOM 4780 N N . CYS A 1 36 ? 3.042 -9.829 1.826 1.00 40.21 36 CYS A N 9
ATOM 4781 C CA . CYS A 1 36 ? 2.727 -10.224 3.196 1.00 44.44 36 CYS A CA 9
ATOM 4782 C C . CYS A 1 36 ? 3.626 -11.379 3.620 1.00 53.30 36 CYS A C 9
ATOM 4783 O O . CYS A 1 36 ? 3.859 -12.309 2.841 1.00 52.53 36 CYS A O 9
ATOM 4790 N N . GLY A 1 37 ? 4.152 -11.303 4.841 1.00 2.42 37 GLY A N 9
ATOM 4791 C CA . GLY A 1 37 ? 5.020 -12.349 5.347 1.00 74.14 37 GLY A CA 9
ATOM 4792 C C . GLY A 1 37 ? 4.269 -13.647 5.584 1.00 61.23 37 GLY A C 9
ATOM 4793 O O . GLY A 1 37 ? 4.862 -14.730 5.407 1.00 21.22 37 GLY A O 9
ATOM 4798 N N . ALA A 1 1 ? 5.827 -10.588 11.345 1.00 44.33 1 ALA A N 10
ATOM 4799 C CA . ALA A 1 1 ? 5.411 -9.206 11.014 1.00 11.31 1 ALA A CA 10
ATOM 4800 C C . ALA A 1 1 ? 4.097 -9.219 10.231 1.00 61.23 1 ALA A C 10
ATOM 4801 O O . ALA A 1 1 ? 3.698 -10.259 9.699 1.00 64.44 1 ALA A O 10
ATOM 4810 N N . PRO A 1 2 ? 3.389 -8.070 10.165 1.00 73.10 2 PRO A N 10
ATOM 4811 C CA . PRO A 1 2 ? 2.195 -7.931 9.318 1.00 53.41 2 PRO A CA 10
ATOM 4812 C C . PRO A 1 2 ? 2.576 -7.886 7.835 1.00 54.22 2 PRO A C 10
ATOM 4813 O O . PRO A 1 2 ? 3.644 -8.365 7.448 1.00 41.44 2 PRO A O 10
ATOM 4824 N N . CYS A 1 3 ? 1.712 -7.318 7.007 1.00 23.32 3 CYS A N 10
ATOM 4825 C CA . CYS A 1 3 ? 1.998 -7.202 5.583 1.00 13.32 3 CYS A CA 10
ATOM 4826 C C . CYS A 1 3 ? 2.739 -5.895 5.307 1.00 53.23 3 CYS A C 10
ATOM 4827 O O . CYS A 1 3 ? 2.643 -4.940 6.078 1.00 75.53 3 CYS A O 10
ATOM 4834 N N . GLU A 1 4 ? 3.480 -5.864 4.210 1.00 34.32 4 GLU A N 10
ATOM 4835 C CA . GLU A 1 4 ? 4.249 -4.692 3.810 1.00 43.23 4 GLU A CA 10
ATOM 4836 C C . GLU A 1 4 ? 3.677 -4.114 2.520 1.00 41.14 4 GLU A C 10
ATOM 4837 O O . GLU A 1 4 ? 3.005 -4.816 1.763 1.00 64.54 4 GLU A O 10
ATOM 4849 N N . CYS A 1 5 ? 3.952 -2.843 2.272 1.00 74.42 5 CYS A N 10
ATOM 4850 C CA . CYS A 1 5 ? 3.420 -2.146 1.121 1.00 12.21 5 CYS A CA 10
ATOM 4851 C C . CYS A 1 5 ? 4.406 -1.103 0.616 1.00 61.15 5 CYS A C 10
ATOM 4852 O O . CYS A 1 5 ? 5.358 -0.750 1.314 1.00 71.11 5 CYS A O 10
ATOM 4859 N N . ASP A 1 6 ? 4.164 -0.608 -0.588 1.00 50.43 6 ASP A N 10
ATOM 4860 C CA . ASP A 1 6 ? 4.987 0.438 -1.178 1.00 44.35 6 ASP A CA 10
ATOM 4861 C C . ASP A 1 6 ? 4.099 1.412 -1.942 1.00 72.54 6 ASP A C 10
ATOM 4862 O O . ASP A 1 6 ? 3.041 1.035 -2.444 1.00 10.33 6 ASP A O 10
ATOM 4871 N N . VAL A 1 7 ? 4.537 2.653 -2.024 1.00 21.51 7 VAL A N 10
ATOM 4872 C CA . VAL A 1 7 ? 3.790 3.721 -2.660 1.00 21.40 7 VAL A CA 10
ATOM 4873 C C . VAL A 1 7 ? 4.757 4.613 -3.429 1.00 74.20 7 VAL A C 10
ATOM 4874 O O . VAL A 1 7 ? 5.452 5.445 -2.836 1.00 12.21 7 VAL A O 10
ATOM 4887 N N . ASN A 1 8 ? 4.837 4.396 -4.739 1.00 50.42 8 ASN A N 10
ATOM 4888 C CA . ASN A 1 8 ? 5.664 5.210 -5.635 1.00 61.25 8 ASN A CA 10
ATOM 4889 C C . ASN A 1 8 ? 7.143 5.239 -5.200 1.00 74.53 8 ASN A C 10
ATOM 4890 O O . ASN A 1 8 ? 7.947 5.987 -5.757 1.00 52.34 8 ASN A O 10
ATOM 4901 N N . GLY A 1 9 ? 7.511 4.389 -4.237 1.00 11.35 9 GLY A N 10
ATOM 4902 C CA . GLY A 1 9 ? 8.883 4.358 -3.755 1.00 72.34 9 GLY A CA 10
ATOM 4903 C C . GLY A 1 9 ? 8.976 4.241 -2.245 1.00 5.01 9 GLY A C 10
ATOM 4904 O O . GLY A 1 9 ? 9.913 3.632 -1.722 1.00 35.25 9 GLY A O 10
ATOM 4908 N N . GLU A 1 10 ? 8.012 4.829 -1.538 1.00 10.43 10 GLU A N 10
ATOM 4909 C CA . GLU A 1 10 ? 8.006 4.808 -0.072 1.00 44.41 10 GLU A CA 10
ATOM 4910 C C . GLU A 1 10 ? 7.383 3.510 0.433 1.00 32.43 10 GLU A C 10
ATOM 4911 O O . GLU A 1 10 ? 6.410 3.033 -0.132 1.00 74.43 10 GLU A O 10
ATOM 4923 N N . THR A 1 11 ? 7.919 2.956 1.511 1.00 54.13 11 THR A N 10
ATOM 4924 C CA . THR A 1 11 ? 7.490 1.640 1.982 1.00 43.32 11 THR A CA 10
ATOM 4925 C C . THR A 1 11 ? 6.783 1.738 3.335 1.00 34.31 11 THR A C 10
ATOM 4926 O O . THR A 1 11 ? 7.253 2.419 4.248 1.00 61.11 11 THR A O 10
ATOM 4937 N N . TYR A 1 12 ? 5.638 1.061 3.439 1.00 60.05 12 TYR A N 10
ATOM 4938 C CA . TYR A 1 12 ? 4.817 1.057 4.653 1.00 24.03 12 TYR A CA 10
ATOM 4939 C C . TYR A 1 12 ? 4.495 -0.382 5.064 1.00 40.05 12 TYR A C 10
ATOM 4940 O O . TYR A 1 12 ? 4.897 -1.328 4.386 1.00 2.44 12 TYR A O 10
ATOM 4958 N N . THR A 1 13 ? 3.770 -0.543 6.169 1.00 33.03 13 THR A N 10
ATOM 4959 C CA . THR A 1 13 ? 3.295 -1.857 6.611 1.00 63.34 13 THR A CA 10
ATOM 4960 C C . THR A 1 13 ? 1.819 -1.782 6.998 1.00 51.15 13 THR A C 10
ATOM 4961 O O . THR A 1 13 ? 1.398 -0.843 7.680 1.00 22.12 13 THR A O 10
ATOM 4972 N N . VAL A 1 14 ? 1.041 -2.768 6.561 1.00 51.21 14 VAL A N 10
ATOM 4973 C CA . VAL A 1 14 ? -0.403 -2.786 6.782 1.00 71.41 14 VAL A CA 10
ATOM 4974 C C . VAL A 1 14 ? -0.865 -4.150 7.300 1.00 21.34 14 VAL A C 10
ATOM 4975 O O . VAL A 1 14 ? -0.100 -5.115 7.308 1.00 15.50 14 VAL A O 10
ATOM 4988 N N . SER A 1 15 ? -2.128 -4.221 7.719 1.00 4.32 15 SER A N 10
ATOM 4989 C CA . SER A 1 15 ? -2.714 -5.461 8.223 1.00 41.35 15 SER A CA 10
ATOM 4990 C C . SER A 1 15 ? -2.811 -6.507 7.107 1.00 31.22 15 SER A C 10
ATOM 4991 O O . SER A 1 15 ? -2.396 -7.655 7.281 1.00 74.21 15 SER A O 10
ATOM 4999 N N . SER A 1 16 ? -3.342 -6.097 5.956 1.00 34.04 16 SER A N 10
ATOM 5000 C CA . SER A 1 16 ? -3.550 -7.006 4.832 1.00 70.15 16 SER A CA 10
ATOM 5001 C C . SER A 1 16 ? -3.533 -6.243 3.507 1.00 53.25 16 SER A C 10
ATOM 5002 O O . SER A 1 16 ? -3.503 -5.008 3.491 1.00 11.13 16 SER A O 10
ATOM 5010 N N . SER A 1 17 ? -3.563 -6.987 2.404 1.00 23.22 17 SER A N 10
ATOM 5011 C CA . SER A 1 17 ? -3.612 -6.407 1.068 1.00 35.44 17 SER A CA 10
ATOM 5012 C C . SER A 1 17 ? -4.820 -5.478 0.926 1.00 65.35 17 SER A C 10
ATOM 5013 O O . SER A 1 17 ? -4.759 -4.462 0.237 1.00 64.31 17 SER A O 10
ATOM 5021 N N . GLU A 1 18 ? -5.905 -5.833 1.608 1.00 13.43 18 GLU A N 10
ATOM 5022 C CA . GLU A 1 18 ? -7.114 -5.013 1.646 1.00 2.04 18 GLU A CA 10
ATOM 5023 C C . GLU A 1 18 ? -6.783 -3.614 2.175 1.00 3.41 18 GLU A C 10
ATOM 5024 O O . GLU A 1 18 ? -7.007 -2.604 1.501 1.00 1.12 18 GLU A O 10
ATOM 5036 N N . GLU A 1 19 ? -6.233 -3.580 3.387 1.00 21.33 19 GLU A N 10
ATOM 5037 C CA . GLU A 1 19 ? -5.810 -2.333 4.024 1.00 42.30 19 GLU A CA 10
ATOM 5038 C C . GLU A 1 19 ? -4.777 -1.606 3.163 1.00 62.44 19 GLU A C 10
ATOM 5039 O O . GLU A 1 19 ? -4.730 -0.375 3.136 1.00 64.13 19 GLU A O 10
ATOM 5051 N N . CYS A 1 20 ? -3.960 -2.386 2.463 1.00 35.54 20 CYS A N 10
ATOM 5052 C CA . CYS A 1 20 ? -2.916 -1.843 1.598 1.00 72.51 20 CYS A CA 10
ATOM 5053 C C . CYS A 1 20 ? -3.536 -1.020 0.478 1.00 33.42 20 CYS A C 10
ATOM 5054 O O . CYS A 1 20 ? -3.224 0.165 0.306 1.00 45.00 20 CYS A O 10
ATOM 5061 N N . GLU A 1 21 ? -4.437 -1.654 -0.271 1.00 30.41 21 GLU A N 10
ATOM 5062 C CA . GLU A 1 21 ? -5.155 -0.981 -1.342 1.00 55.44 21 GLU A CA 10
ATOM 5063 C C . GLU A 1 21 ? -5.848 0.262 -0.797 1.00 64.15 21 GLU A C 10
ATOM 5064 O O . GLU A 1 21 ? -5.662 1.358 -1.317 1.00 41.31 21 GLU A O 10
ATOM 5076 N N . ARG A 1 22 ? -6.607 0.089 0.283 1.00 61.14 22 ARG A N 10
ATOM 5077 C CA . ARG A 1 22 ? -7.313 1.179 0.914 1.00 41.32 22 ARG A CA 10
ATOM 5078 C C . ARG A 1 22 ? -6.376 2.357 1.178 1.00 75.25 22 ARG A C 10
ATOM 5079 O O . ARG A 1 22 ? -6.712 3.504 0.884 1.00 44.42 22 ARG A O 10
ATOM 5100 N N . LEU A 1 23 ? -5.191 2.058 1.702 1.00 35.14 23 LEU A N 10
ATOM 5101 C CA . LEU A 1 23 ? -4.202 3.084 2.009 1.00 20.24 23 LEU A CA 10
ATOM 5102 C C . LEU A 1 23 ? -3.786 3.832 0.741 1.00 42.13 23 LEU A C 10
ATOM 5103 O O . LEU A 1 23 ? -4.014 5.037 0.621 1.00 30.33 23 LEU A O 10
ATOM 5119 N N . CYS A 1 24 ? -3.209 3.106 -0.214 1.00 21.44 24 CYS A N 10
ATOM 5120 C CA . CYS A 1 24 ? -2.664 3.717 -1.429 1.00 54.33 24 CYS A CA 10
ATOM 5121 C C . CYS A 1 24 ? -3.747 4.449 -2.236 1.00 70.11 24 CYS A C 10
ATOM 5122 O O . CYS A 1 24 ? -3.535 5.581 -2.704 1.00 55.34 24 CYS A O 10
ATOM 5129 N N . ARG A 1 25 ? -4.917 3.822 -2.371 1.00 61.44 25 ARG A N 10
ATOM 5130 C CA . ARG A 1 25 ? -6.017 4.408 -3.140 1.00 53.30 25 ARG A CA 10
ATOM 5131 C C . ARG A 1 25 ? -6.535 5.666 -2.443 1.00 62.32 25 ARG A C 10
ATOM 5132 O O . ARG A 1 25 ? -6.821 6.670 -3.096 1.00 43.42 25 ARG A O 10
ATOM 5153 N N . LYS A 1 26 ? -6.646 5.607 -1.114 1.00 33.11 26 LYS A N 10
ATOM 5154 C CA . LYS A 1 26 ? -7.107 6.756 -0.334 1.00 30.35 26 LYS A CA 10
ATOM 5155 C C . LYS A 1 26 ? -6.118 7.910 -0.452 1.00 63.34 26 LYS A C 10
ATOM 5156 O O . LYS A 1 26 ? -6.515 9.072 -0.573 1.00 62.52 26 LYS A O 10
ATOM 5175 N N . LEU A 1 27 ? -4.827 7.586 -0.408 1.00 52.11 27 LEU A N 10
ATOM 5176 C CA . LEU A 1 27 ? -3.784 8.583 -0.620 1.00 51.54 27 LEU A CA 10
ATOM 5177 C C . LEU A 1 27 ? -3.920 9.169 -2.022 1.00 20.34 27 LEU A C 10
ATOM 5178 O O . LEU A 1 27 ? -3.669 10.357 -2.243 1.00 35.13 27 LEU A O 10
ATOM 5194 N N . GLY A 1 28 ? -4.328 8.320 -2.962 1.00 31.43 28 GLY A N 10
ATOM 5195 C CA . GLY A 1 28 ? -4.582 8.762 -4.319 1.00 34.21 28 GLY A CA 10
ATOM 5196 C C . GLY A 1 28 ? -3.444 8.414 -5.250 1.00 43.13 28 GLY A C 10
ATOM 5197 O O . GLY A 1 28 ? -3.262 9.054 -6.290 1.00 41.44 28 GLY A O 10
ATOM 5201 N N . VAL A 1 29 ? -2.674 7.398 -4.874 1.00 64.12 29 VAL A N 10
ATOM 5202 C CA . VAL A 1 29 ? -1.542 6.949 -5.676 1.00 62.11 29 VAL A CA 10
ATOM 5203 C C . VAL A 1 29 ? -1.800 5.540 -6.191 1.00 54.42 29 VAL A C 10
ATOM 5204 O O . VAL A 1 29 ? -1.936 4.598 -5.410 1.00 20.14 29 VAL A O 10
ATOM 5217 N N . THR A 1 30 ? -1.878 5.409 -7.506 1.00 31.41 30 THR A N 10
ATOM 5218 C CA . THR A 1 30 ? -2.104 4.121 -8.138 1.00 42.52 30 THR A CA 10
ATOM 5219 C C . THR A 1 30 ? -0.831 3.282 -8.102 1.00 41.33 30 THR A C 10
ATOM 5220 O O . THR A 1 30 ? -0.877 2.069 -7.886 1.00 51.20 30 THR A O 10
ATOM 5231 N N . ASN A 1 31 ? 0.309 3.941 -8.298 1.00 44.11 31 ASN A N 10
ATOM 5232 C CA . ASN A 1 31 ? 1.597 3.258 -8.275 1.00 61.22 31 ASN A CA 10
ATOM 5233 C C . ASN A 1 31 ? 1.930 2.840 -6.844 1.00 12.11 31 ASN A C 10
ATOM 5234 O O . ASN A 1 31 ? 2.591 3.562 -6.097 1.00 33.35 31 ASN A O 10
ATOM 5245 N N . CYS A 1 32 ? 1.403 1.684 -6.473 1.00 24.42 32 CYS A N 10
ATOM 5246 C CA . CYS A 1 32 ? 1.548 1.119 -5.135 1.00 43.30 32 CYS A CA 10
ATOM 5247 C C . CYS A 1 32 ? 1.853 -0.372 -5.266 1.00 22.03 32 CYS A C 10
ATOM 5248 O O . CYS A 1 32 ? 1.629 -0.962 -6.328 1.00 22.41 32 CYS A O 10
ATOM 5255 N N . ARG A 1 33 ? 2.368 -0.983 -4.207 1.00 21.52 33 ARG A N 10
ATOM 5256 C CA . ARG A 1 33 ? 2.788 -2.383 -4.254 1.00 75.31 33 ARG A CA 10
ATOM 5257 C C . ARG A 1 33 ? 2.483 -3.074 -2.930 1.00 55.42 33 ARG A C 10
ATOM 5258 O O . ARG A 1 33 ? 2.605 -2.468 -1.869 1.00 1.12 33 ARG A O 10
ATOM 5279 N N . VAL A 1 34 ? 2.082 -4.340 -3.002 1.00 33.32 34 VAL A N 10
ATOM 5280 C CA . VAL A 1 34 ? 1.716 -5.105 -1.812 1.00 75.22 34 VAL A CA 10
ATOM 5281 C C . VAL A 1 34 ? 2.667 -6.286 -1.622 1.00 14.54 34 VAL A C 10
ATOM 5282 O O . VAL A 1 34 ? 3.071 -6.933 -2.592 1.00 55.53 34 VAL A O 10
ATOM 5295 N N . HIS A 1 35 ? 3.032 -6.556 -0.373 1.00 44.23 35 HIS A N 10
ATOM 5296 C CA . HIS A 1 35 ? 3.885 -7.691 -0.039 1.00 22.32 35 HIS A CA 10
ATOM 5297 C C . HIS A 1 35 ? 3.403 -8.332 1.257 1.00 55.14 35 HIS A C 10
ATOM 5298 O O . HIS A 1 35 ? 3.722 -7.860 2.338 1.00 52.35 35 HIS A O 10
ATOM 5313 N N . CYS A 1 36 ? 2.660 -9.423 1.150 1.00 10.05 36 CYS A N 10
ATOM 5314 C CA . CYS A 1 36 ? 2.177 -10.130 2.333 1.00 31.05 36 CYS A CA 10
ATOM 5315 C C . CYS A 1 36 ? 2.847 -11.497 2.411 1.00 21.22 36 CYS A C 10
ATOM 5316 O O . CYS A 1 36 ? 2.466 -12.428 1.697 1.00 60.20 36 CYS A O 10
ATOM 5323 N N . GLY A 1 37 ? 3.865 -11.599 3.257 1.00 64.32 37 GLY A N 10
ATOM 5324 C CA . GLY A 1 37 ? 4.645 -12.818 3.362 1.00 33.11 37 GLY A CA 10
ATOM 5325 C C . GLY A 1 37 ? 6.107 -12.556 3.059 1.00 22.15 37 GLY A C 10
ATOM 5326 O O . GLY A 1 37 ? 6.871 -12.269 4.001 1.00 25.24 37 GLY A O 10
ATOM 5331 N N . ALA A 1 1 ? -1.048 -10.930 9.719 1.00 1.41 1 ALA A N 11
ATOM 5332 C CA . ALA A 1 1 ? 0.425 -10.766 9.699 1.00 60.23 1 ALA A CA 11
ATOM 5333 C C . ALA A 1 1 ? 0.791 -9.299 9.451 1.00 73.42 1 ALA A C 11
ATOM 5334 O O . ALA A 1 1 ? -0.016 -8.547 8.900 1.00 22.22 1 ALA A O 11
ATOM 5343 N N . PRO A 1 2 ? 2.006 -8.864 9.851 1.00 12.43 2 PRO A N 11
ATOM 5344 C CA . PRO A 1 2 ? 2.471 -7.489 9.619 1.00 72.15 2 PRO A CA 11
ATOM 5345 C C . PRO A 1 2 ? 2.904 -7.287 8.167 1.00 33.24 2 PRO A C 11
ATOM 5346 O O . PRO A 1 2 ? 4.097 -7.200 7.851 1.00 74.53 2 PRO A O 11
ATOM 5357 N N . CYS A 1 3 ? 1.919 -7.267 7.287 1.00 40.51 3 CYS A N 11
ATOM 5358 C CA . CYS A 1 3 ? 2.150 -7.026 5.869 1.00 42.01 3 CYS A CA 11
ATOM 5359 C C . CYS A 1 3 ? 2.632 -5.602 5.636 1.00 40.22 3 CYS A C 11
ATOM 5360 O O . CYS A 1 3 ? 2.649 -4.770 6.547 1.00 33.12 3 CYS A O 11
ATOM 5367 N N . GLU A 1 4 ? 3.018 -5.333 4.403 1.00 64.33 4 GLU A N 11
ATOM 5368 C CA . GLU A 1 4 ? 3.564 -4.048 4.015 1.00 22.43 4 GLU A CA 11
ATOM 5369 C C . GLU A 1 4 ? 2.897 -3.568 2.731 1.00 24.22 4 GLU A C 11
ATOM 5370 O O . GLU A 1 4 ? 2.112 -4.296 2.114 1.00 20.22 4 GLU A O 11
ATOM 5382 N N . CYS A 1 5 ? 3.219 -2.354 2.331 1.00 41.32 5 CYS A N 11
ATOM 5383 C CA . CYS A 1 5 ? 2.621 -1.740 1.155 1.00 1.04 5 CYS A CA 11
ATOM 5384 C C . CYS A 1 5 ? 3.644 -0.798 0.527 1.00 12.32 5 CYS A C 11
ATOM 5385 O O . CYS A 1 5 ? 4.280 -0.019 1.238 1.00 3.44 5 CYS A O 11
ATOM 5392 N N . ASP A 1 6 ? 3.814 -0.871 -0.788 1.00 25.31 6 ASP A N 11
ATOM 5393 C CA . ASP A 1 6 ? 4.867 -0.139 -1.470 1.00 1.13 6 ASP A CA 11
ATOM 5394 C C . ASP A 1 6 ? 4.284 0.937 -2.380 1.00 34.42 6 ASP A C 11
ATOM 5395 O O . ASP A 1 6 ? 3.803 0.653 -3.470 1.00 51.12 6 ASP A O 11
ATOM 5404 N N . VAL A 1 7 ? 4.376 2.177 -1.931 1.00 15.34 7 VAL A N 11
ATOM 5405 C CA . VAL A 1 7 ? 3.786 3.320 -2.607 1.00 75.44 7 VAL A CA 11
ATOM 5406 C C . VAL A 1 7 ? 4.886 4.235 -3.134 1.00 61.41 7 VAL A C 11
ATOM 5407 O O . VAL A 1 7 ? 5.607 4.859 -2.353 1.00 3.14 7 VAL A O 11
ATOM 5420 N N . ASN A 1 8 ? 5.033 4.285 -4.458 1.00 4.44 8 ASN A N 11
ATOM 5421 C CA . ASN A 1 8 ? 6.040 5.138 -5.104 1.00 71.22 8 ASN A CA 11
ATOM 5422 C C . ASN A 1 8 ? 7.456 4.767 -4.633 1.00 11.02 8 ASN A C 11
ATOM 5423 O O . ASN A 1 8 ? 8.398 5.555 -4.744 1.00 75.11 8 ASN A O 11
ATOM 5434 N N . GLY A 1 9 ? 7.602 3.549 -4.123 1.00 21.22 9 GLY A N 11
ATOM 5435 C CA . GLY A 1 9 ? 8.899 3.076 -3.661 1.00 2.14 9 GLY A CA 11
ATOM 5436 C C . GLY A 1 9 ? 9.020 3.112 -2.152 1.00 60.30 9 GLY A C 11
ATOM 5437 O O . GLY A 1 9 ? 9.880 2.447 -1.575 1.00 50.13 9 GLY A O 11
ATOM 5441 N N . GLU A 1 10 ? 8.165 3.902 -1.511 1.00 11.20 10 GLU A N 11
ATOM 5442 C CA . GLU A 1 10 ? 8.133 3.979 -0.055 1.00 12.02 10 GLU A CA 11
ATOM 5443 C C . GLU A 1 10 ? 7.449 2.735 0.504 1.00 14.13 10 GLU A C 11
ATOM 5444 O O . GLU A 1 10 ? 6.484 2.243 -0.083 1.00 35.23 10 GLU A O 11
ATOM 5456 N N . THR A 1 11 ? 7.927 2.242 1.642 1.00 14.41 11 THR A N 11
ATOM 5457 C CA . THR A 1 11 ? 7.392 1.016 2.226 1.00 12.14 11 THR A CA 11
ATOM 5458 C C . THR A 1 11 ? 6.682 1.310 3.549 1.00 45.44 11 THR A C 11
ATOM 5459 O O . THR A 1 11 ? 7.285 1.815 4.497 1.00 33.51 11 THR A O 11
ATOM 5470 N N . TYR A 1 12 ? 5.393 0.996 3.590 1.00 14.45 12 TYR A N 11
ATOM 5471 C CA . TYR A 1 12 ? 4.563 1.177 4.778 1.00 62.33 12 TYR A CA 11
ATOM 5472 C C . TYR A 1 12 ? 4.131 -0.193 5.300 1.00 21.24 12 TYR A C 11
ATOM 5473 O O . TYR A 1 12 ? 4.296 -1.194 4.606 1.00 74.42 12 TYR A O 11
ATOM 5491 N N . THR A 1 13 ? 3.572 -0.242 6.505 1.00 52.42 13 THR A N 11
ATOM 5492 C CA . THR A 1 13 ? 3.082 -1.500 7.072 1.00 70.44 13 THR A CA 11
ATOM 5493 C C . THR A 1 13 ? 1.565 -1.469 7.215 1.00 12.34 13 THR A C 11
ATOM 5494 O O . THR A 1 13 ? 0.993 -0.477 7.676 1.00 43.11 13 THR A O 11
ATOM 5505 N N . VAL A 1 14 ? 0.920 -2.559 6.811 1.00 22.13 14 VAL A N 11
ATOM 5506 C CA . VAL A 1 14 ? -0.534 -2.661 6.827 1.00 33.42 14 VAL A CA 11
ATOM 5507 C C . VAL A 1 14 ? -0.967 -4.035 7.328 1.00 72.32 14 VAL A C 11
ATOM 5508 O O . VAL A 1 14 ? -0.151 -4.951 7.442 1.00 70.52 14 VAL A O 11
ATOM 5521 N N . SER A 1 15 ? -2.254 -4.166 7.621 1.00 55.14 15 SER A N 11
ATOM 5522 C CA . SER A 1 15 ? -2.826 -5.429 8.066 1.00 5.14 15 SER A CA 11
ATOM 5523 C C . SER A 1 15 ? -2.710 -6.497 6.975 1.00 52.40 15 SER A C 11
ATOM 5524 O O . SER A 1 15 ? -2.288 -7.624 7.237 1.00 4.43 15 SER A O 11
ATOM 5532 N N . SER A 1 16 ? -3.065 -6.127 5.747 1.00 55.34 16 SER A N 11
ATOM 5533 C CA . SER A 1 16 ? -3.059 -7.062 4.626 1.00 30.12 16 SER A CA 11
ATOM 5534 C C . SER A 1 16 ? -3.247 -6.315 3.307 1.00 10.54 16 SER A C 11
ATOM 5535 O O . SER A 1 16 ? -3.280 -5.078 3.286 1.00 10.13 16 SER A O 11
ATOM 5543 N N . SER A 1 17 ? -3.372 -7.074 2.217 1.00 72.25 17 SER A N 11
ATOM 5544 C CA . SER A 1 17 ? -3.583 -6.514 0.883 1.00 15.03 17 SER A CA 11
ATOM 5545 C C . SER A 1 17 ? -4.732 -5.511 0.890 1.00 62.33 17 SER A C 11
ATOM 5546 O O . SER A 1 17 ? -4.651 -4.448 0.272 1.00 52.02 17 SER A O 11
ATOM 5554 N N . GLU A 1 18 ? -5.784 -5.856 1.628 1.00 22.12 18 GLU A N 11
ATOM 5555 C CA . GLU A 1 18 ? -6.963 -5.006 1.769 1.00 11.35 18 GLU A CA 11
ATOM 5556 C C . GLU A 1 18 ? -6.563 -3.586 2.161 1.00 65.02 18 GLU A C 11
ATOM 5557 O O . GLU A 1 18 ? -6.890 -2.616 1.475 1.00 24.40 18 GLU A O 11
ATOM 5569 N N . GLU A 1 19 ? -5.821 -3.484 3.256 1.00 21.11 19 GLU A N 11
ATOM 5570 C CA . GLU A 1 19 ? -5.462 -2.192 3.822 1.00 55.21 19 GLU A CA 11
ATOM 5571 C C . GLU A 1 19 ? -4.363 -1.513 3.002 1.00 40.25 19 GLU A C 11
ATOM 5572 O O . GLU A 1 19 ? -4.278 -0.289 2.967 1.00 13.02 19 GLU A O 11
ATOM 5584 N N . CYS A 1 20 ? -3.529 -2.313 2.340 1.00 40.10 20 CYS A N 11
ATOM 5585 C CA . CYS A 1 20 ? -2.513 -1.770 1.434 1.00 12.02 20 CYS A CA 11
ATOM 5586 C C . CYS A 1 20 ? -3.195 -0.978 0.323 1.00 45.41 20 CYS A C 11
ATOM 5587 O O . CYS A 1 20 ? -2.991 0.235 0.184 1.00 22.33 20 CYS A O 11
ATOM 5594 N N . GLU A 1 21 ? -4.051 -1.665 -0.431 1.00 42.41 21 GLU A N 11
ATOM 5595 C CA . GLU A 1 21 ? -4.789 -1.039 -1.519 1.00 31.22 21 GLU A CA 11
ATOM 5596 C C . GLU A 1 21 ? -5.619 0.129 -0.993 1.00 23.14 21 GLU A C 11
ATOM 5597 O O . GLU A 1 21 ? -5.650 1.198 -1.602 1.00 11.52 21 GLU A O 11
ATOM 5609 N N . ARG A 1 22 ? -6.274 -0.076 0.149 1.00 22.12 22 ARG A N 11
ATOM 5610 C CA . ARG A 1 22 ? -7.082 0.974 0.769 1.00 72.13 22 ARG A CA 11
ATOM 5611 C C . ARG A 1 22 ? -6.235 2.205 1.088 1.00 44.42 22 ARG A C 11
ATOM 5612 O O . ARG A 1 22 ? -6.672 3.339 0.879 1.00 60.24 22 ARG A O 11
ATOM 5633 N N . LEU A 1 23 ? -5.023 1.978 1.588 1.00 50.11 23 LEU A N 11
ATOM 5634 C CA . LEU A 1 23 ? -4.122 3.069 1.954 1.00 45.02 23 LEU A CA 11
ATOM 5635 C C . LEU A 1 23 ? -3.735 3.867 0.715 1.00 15.22 23 LEU A C 11
ATOM 5636 O O . LEU A 1 23 ? -3.818 5.094 0.700 1.00 32.42 23 LEU A O 11
ATOM 5652 N N . CYS A 1 24 ? -3.332 3.157 -0.327 1.00 44.35 24 CYS A N 11
ATOM 5653 C CA . CYS A 1 24 ? -2.929 3.779 -1.584 1.00 31.32 24 CYS A CA 11
ATOM 5654 C C . CYS A 1 24 ? -4.105 4.512 -2.237 1.00 74.02 24 CYS A C 11
ATOM 5655 O O . CYS A 1 24 ? -3.941 5.609 -2.777 1.00 74.34 24 CYS A O 11
ATOM 5662 N N . ARG A 1 25 ? -5.298 3.924 -2.162 1.00 53.33 25 ARG A N 11
ATOM 5663 C CA . ARG A 1 25 ? -6.503 4.574 -2.678 1.00 22.25 25 ARG A CA 11
ATOM 5664 C C . ARG A 1 25 ? -6.801 5.830 -1.865 1.00 10.31 25 ARG A C 11
ATOM 5665 O O . ARG A 1 25 ? -7.203 6.858 -2.411 1.00 61.24 25 ARG A O 11
ATOM 5686 N N . LYS A 1 26 ? -6.583 5.735 -0.556 1.00 5.35 26 LYS A N 11
ATOM 5687 C CA . LYS A 1 26 ? -6.724 6.875 0.344 1.00 41.14 26 LYS A CA 11
ATOM 5688 C C . LYS A 1 26 ? -5.762 7.984 -0.075 1.00 14.12 26 LYS A C 11
ATOM 5689 O O . LYS A 1 26 ? -6.137 9.158 -0.176 1.00 12.51 26 LYS A O 11
ATOM 5708 N N . LEU A 1 27 ? -4.518 7.595 -0.330 1.00 4.12 27 LEU A N 11
ATOM 5709 C CA . LEU A 1 27 ? -3.491 8.525 -0.786 1.00 71.42 27 LEU A CA 11
ATOM 5710 C C . LEU A 1 27 ? -3.799 8.999 -2.207 1.00 61.22 27 LEU A C 11
ATOM 5711 O O . LEU A 1 27 ? -3.313 10.047 -2.643 1.00 52.13 27 LEU A O 11
ATOM 5727 N N . GLY A 1 28 ? -4.603 8.213 -2.925 1.00 73.41 28 GLY A N 11
ATOM 5728 C CA . GLY A 1 28 ? -4.992 8.565 -4.279 1.00 13.11 28 GLY A CA 11
ATOM 5729 C C . GLY A 1 28 ? -3.861 8.327 -5.248 1.00 35.14 28 GLY A C 11
ATOM 5730 O O . GLY A 1 28 ? -3.587 9.152 -6.120 1.00 43.35 28 GLY A O 11
ATOM 5734 N N . VAL A 1 29 ? -3.208 7.182 -5.091 1.00 41.45 29 VAL A N 11
ATOM 5735 C CA . VAL A 1 29 ? -2.027 6.847 -5.870 1.00 12.32 29 VAL A CA 11
ATOM 5736 C C . VAL A 1 29 ? -2.164 5.452 -6.484 1.00 44.24 29 VAL A C 11
ATOM 5737 O O . VAL A 1 29 ? -2.545 4.496 -5.803 1.00 35.42 29 VAL A O 11
ATOM 5750 N N . THR A 1 30 ? -1.879 5.346 -7.776 1.00 63.14 30 THR A N 11
ATOM 5751 C CA . THR A 1 30 ? -1.890 4.059 -8.456 1.00 71.24 30 THR A CA 11
ATOM 5752 C C . THR A 1 30 ? -0.532 3.382 -8.314 1.00 42.54 30 THR A C 11
ATOM 5753 O O . THR A 1 30 ? -0.435 2.153 -8.296 1.00 41.00 30 THR A O 11
ATOM 5764 N N . ASN A 1 31 ? 0.517 4.199 -8.207 1.00 51.31 31 ASN A N 11
ATOM 5765 C CA . ASN A 1 31 ? 1.872 3.698 -8.000 1.00 75.44 31 ASN A CA 11
ATOM 5766 C C . ASN A 1 31 ? 1.989 3.102 -6.603 1.00 22.53 31 ASN A C 11
ATOM 5767 O O . ASN A 1 31 ? 2.505 3.727 -5.673 1.00 43.41 31 ASN A O 11
ATOM 5778 N N . CYS A 1 32 ? 1.470 1.897 -6.480 1.00 42.22 32 CYS A N 11
ATOM 5779 C CA . CYS A 1 32 ? 1.366 1.190 -5.217 1.00 2.31 32 CYS A CA 11
ATOM 5780 C C . CYS A 1 32 ? 1.445 -0.306 -5.486 1.00 64.32 32 CYS A C 11
ATOM 5781 O O . CYS A 1 32 ? 1.017 -0.784 -6.545 1.00 5.45 32 CYS A O 11
ATOM 5788 N N . ARG A 1 33 ? 2.004 -1.034 -4.542 1.00 2.45 33 ARG A N 11
ATOM 5789 C CA . ARG A 1 33 ? 2.197 -2.468 -4.657 1.00 33.10 33 ARG A CA 11
ATOM 5790 C C . ARG A 1 33 ? 1.863 -3.106 -3.319 1.00 1.24 33 ARG A C 11
ATOM 5791 O O . ARG A 1 33 ? 1.855 -2.422 -2.294 1.00 33.01 33 ARG A O 11
ATOM 5812 N N . VAL A 1 34 ? 1.634 -4.408 -3.315 1.00 12.41 34 VAL A N 11
ATOM 5813 C CA . VAL A 1 34 ? 1.224 -5.106 -2.105 1.00 70.12 34 VAL A CA 11
ATOM 5814 C C . VAL A 1 34 ? 2.335 -6.045 -1.671 1.00 40.41 34 VAL A C 11
ATOM 5815 O O . VAL A 1 34 ? 2.691 -6.982 -2.387 1.00 72.41 34 VAL A O 11
ATOM 5828 N N . HIS A 1 35 ? 2.881 -5.788 -0.493 1.00 45.41 35 HIS A N 11
ATOM 5829 C CA . HIS A 1 35 ? 4.069 -6.486 -0.037 1.00 74.23 35 HIS A CA 11
ATOM 5830 C C . HIS A 1 35 ? 3.743 -7.357 1.171 1.00 22.51 35 HIS A C 11
ATOM 5831 O O . HIS A 1 35 ? 3.677 -6.872 2.292 1.00 43.14 35 HIS A O 11
ATOM 5846 N N . CYS A 1 36 ? 3.546 -8.643 0.937 1.00 21.33 36 CYS A N 11
ATOM 5847 C CA . CYS A 1 36 ? 3.424 -9.615 2.018 1.00 5.31 36 CYS A CA 11
ATOM 5848 C C . CYS A 1 36 ? 4.457 -10.708 1.796 1.00 4.42 36 CYS A C 11
ATOM 5849 O O . CYS A 1 36 ? 4.269 -11.600 0.966 1.00 32.32 36 CYS A O 11
ATOM 5856 N N . GLY A 1 37 ? 5.562 -10.600 2.517 1.00 33.15 37 GLY A N 11
ATOM 5857 C CA . GLY A 1 37 ? 6.693 -11.483 2.317 1.00 34.20 37 GLY A CA 11
ATOM 5858 C C . GLY A 1 37 ? 7.974 -10.693 2.142 1.00 45.22 37 GLY A C 11
ATOM 5859 O O . GLY A 1 37 ? 8.076 -9.586 2.715 1.00 10.15 37 GLY A O 11
ATOM 5864 N N . ALA A 1 1 ? 0.823 -13.209 9.896 1.00 2.45 1 ALA A N 12
ATOM 5865 C CA . ALA A 1 1 ? 1.748 -12.283 9.206 1.00 3.11 1 ALA A CA 12
ATOM 5866 C C . ALA A 1 1 ? 0.998 -11.053 8.700 1.00 63.23 1 ALA A C 12
ATOM 5867 O O . ALA A 1 1 ? -0.112 -11.173 8.173 1.00 34.43 1 ALA A O 12
ATOM 5876 N N . PRO A 1 2 ? 1.580 -9.850 8.878 1.00 31.23 2 PRO A N 12
ATOM 5877 C CA . PRO A 1 2 ? 1.040 -8.617 8.302 1.00 24.12 2 PRO A CA 12
ATOM 5878 C C . PRO A 1 2 ? 1.467 -8.470 6.842 1.00 64.02 2 PRO A C 12
ATOM 5879 O O . PRO A 1 2 ? 1.946 -9.431 6.233 1.00 41.45 2 PRO A O 12
ATOM 5890 N N . CYS A 1 3 ? 1.313 -7.278 6.285 1.00 72.53 3 CYS A N 12
ATOM 5891 C CA . CYS A 1 3 ? 1.658 -7.048 4.887 1.00 2.30 3 CYS A CA 12
ATOM 5892 C C . CYS A 1 3 ? 2.578 -5.836 4.750 1.00 32.41 3 CYS A C 12
ATOM 5893 O O . CYS A 1 3 ? 2.480 -4.877 5.523 1.00 63.41 3 CYS A O 12
ATOM 5900 N N . GLU A 1 4 ? 3.457 -5.885 3.756 1.00 10.23 4 GLU A N 12
ATOM 5901 C CA . GLU A 1 4 ? 4.376 -4.791 3.465 1.00 14.43 4 GLU A CA 12
ATOM 5902 C C . GLU A 1 4 ? 4.005 -4.185 2.116 1.00 54.45 4 GLU A C 12
ATOM 5903 O O . GLU A 1 4 ? 3.744 -4.910 1.154 1.00 21.32 4 GLU A O 12
ATOM 5915 N N . CYS A 1 5 ? 3.971 -2.864 2.051 1.00 61.43 5 CYS A N 12
ATOM 5916 C CA . CYS A 1 5 ? 3.540 -2.167 0.848 1.00 14.33 5 CYS A CA 12
ATOM 5917 C C . CYS A 1 5 ? 4.489 -1.029 0.494 1.00 1.52 5 CYS A C 12
ATOM 5918 O O . CYS A 1 5 ? 5.080 -0.399 1.373 1.00 5.23 5 CYS A O 12
ATOM 5925 N N . ASP A 1 6 ? 4.635 -0.785 -0.801 1.00 54.14 6 ASP A N 12
ATOM 5926 C CA . ASP A 1 6 ? 5.392 0.350 -1.300 1.00 51.54 6 ASP A CA 12
ATOM 5927 C C . ASP A 1 6 ? 4.440 1.309 -2.001 1.00 35.44 6 ASP A C 12
ATOM 5928 O O . ASP A 1 6 ? 3.410 0.894 -2.529 1.00 43.03 6 ASP A O 12
ATOM 5937 N N . VAL A 1 7 ? 4.794 2.581 -1.988 1.00 63.14 7 VAL A N 12
ATOM 5938 C CA . VAL A 1 7 ? 3.978 3.649 -2.544 1.00 11.05 7 VAL A CA 12
ATOM 5939 C C . VAL A 1 7 ? 4.896 4.687 -3.195 1.00 23.33 7 VAL A C 12
ATOM 5940 O O . VAL A 1 7 ? 5.507 5.506 -2.501 1.00 62.22 7 VAL A O 12
ATOM 5953 N N . ASN A 1 8 ? 5.023 4.615 -4.520 1.00 5.31 8 ASN A N 12
ATOM 5954 C CA . ASN A 1 8 ? 5.862 5.546 -5.287 1.00 71.22 8 ASN A CA 12
ATOM 5955 C C . ASN A 1 8 ? 7.320 5.529 -4.820 1.00 22.34 8 ASN A C 12
ATOM 5956 O O . ASN A 1 8 ? 8.076 6.460 -5.103 1.00 71.20 8 ASN A O 12
ATOM 5967 N N . GLY A 1 9 ? 7.723 4.465 -4.129 1.00 54.53 9 GLY A N 12
ATOM 5968 C CA . GLY A 1 9 ? 9.097 4.361 -3.659 1.00 61.24 9 GLY A CA 12
ATOM 5969 C C . GLY A 1 9 ? 9.232 4.576 -2.162 1.00 54.13 9 GLY A C 12
ATOM 5970 O O . GLY A 1 9 ? 10.344 4.678 -1.641 1.00 30.22 9 GLY A O 12
ATOM 5974 N N . GLU A 1 10 ? 8.105 4.671 -1.465 1.00 21.25 10 GLU A N 12
ATOM 5975 C CA . GLU A 1 10 ? 8.102 4.763 -0.006 1.00 64.42 10 GLU A CA 12
ATOM 5976 C C . GLU A 1 10 ? 7.485 3.500 0.581 1.00 74.12 10 GLU A C 12
ATOM 5977 O O . GLU A 1 10 ? 6.499 2.992 0.056 1.00 32.21 10 GLU A O 12
ATOM 5989 N N . THR A 1 11 ? 8.045 3.004 1.676 1.00 41.31 11 THR A N 12
ATOM 5990 C CA . THR A 1 11 ? 7.668 1.695 2.195 1.00 61.34 11 THR A CA 12
ATOM 5991 C C . THR A 1 11 ? 6.961 1.805 3.547 1.00 55.05 11 THR A C 12
ATOM 5992 O O . THR A 1 11 ? 7.487 2.389 4.498 1.00 22.55 11 THR A O 12
ATOM 6003 N N . TYR A 1 12 ? 5.759 1.241 3.609 1.00 5.22 12 TYR A N 12
ATOM 6004 C CA . TYR A 1 12 ? 4.943 1.233 4.820 1.00 71.24 12 TYR A CA 12
ATOM 6005 C C . TYR A 1 12 ? 4.371 -0.167 5.038 1.00 52.05 12 TYR A C 12
ATOM 6006 O O . TYR A 1 12 ? 4.339 -0.978 4.113 1.00 20.51 12 TYR A O 12
ATOM 6024 N N . THR A 1 13 ? 3.918 -0.451 6.252 1.00 62.00 13 THR A N 12
ATOM 6025 C CA . THR A 1 13 ? 3.329 -1.750 6.567 1.00 51.20 13 THR A CA 12
ATOM 6026 C C . THR A 1 13 ? 1.846 -1.596 6.889 1.00 23.22 13 THR A C 12
ATOM 6027 O O . THR A 1 13 ? 1.443 -0.636 7.548 1.00 62.00 13 THR A O 12
ATOM 6038 N N . VAL A 1 14 ? 1.040 -2.540 6.414 1.00 1.12 14 VAL A N 12
ATOM 6039 C CA . VAL A 1 14 ? -0.406 -2.509 6.613 1.00 73.33 14 VAL A CA 12
ATOM 6040 C C . VAL A 1 14 ? -0.881 -3.819 7.241 1.00 74.54 14 VAL A C 12
ATOM 6041 O O . VAL A 1 14 ? -0.185 -4.838 7.171 1.00 71.13 14 VAL A O 12
ATOM 6054 N N . SER A 1 15 ? -2.064 -3.794 7.848 1.00 34.33 15 SER A N 12
ATOM 6055 C CA . SER A 1 15 ? -2.589 -4.960 8.549 1.00 50.00 15 SER A CA 12
ATOM 6056 C C . SER A 1 15 ? -2.968 -6.080 7.573 1.00 51.11 15 SER A C 12
ATOM 6057 O O . SER A 1 15 ? -2.985 -7.251 7.950 1.00 4.43 15 SER A O 12
ATOM 6065 N N . SER A 1 16 ? -3.266 -5.724 6.322 1.00 12.23 16 SER A N 12
ATOM 6066 C CA . SER A 1 16 ? -3.649 -6.716 5.320 1.00 71.03 16 SER A CA 12
ATOM 6067 C C . SER A 1 16 ? -3.621 -6.111 3.912 1.00 74.12 16 SER A C 12
ATOM 6068 O O . SER A 1 16 ? -3.509 -4.890 3.751 1.00 41.33 16 SER A O 12
ATOM 6076 N N . SER A 1 17 ? -3.744 -6.972 2.902 1.00 50.42 17 SER A N 12
ATOM 6077 C CA . SER A 1 17 ? -3.679 -6.553 1.503 1.00 31.04 17 SER A CA 12
ATOM 6078 C C . SER A 1 17 ? -4.833 -5.608 1.180 1.00 63.43 17 SER A C 12
ATOM 6079 O O . SER A 1 17 ? -4.669 -4.644 0.430 1.00 35.35 17 SER A O 12
ATOM 6087 N N . GLU A 1 18 ? -6.000 -5.887 1.762 1.00 42.21 18 GLU A N 12
ATOM 6088 C CA . GLU A 1 18 ? -7.158 -5.011 1.615 1.00 51.21 18 GLU A CA 12
ATOM 6089 C C . GLU A 1 18 ? -6.809 -3.619 2.135 1.00 54.45 18 GLU A C 12
ATOM 6090 O O . GLU A 1 18 ? -6.997 -2.619 1.443 1.00 33.02 18 GLU A O 12
ATOM 6102 N N . GLU A 1 19 ? -6.263 -3.574 3.352 1.00 51.03 19 GLU A N 12
ATOM 6103 C CA . GLU A 1 19 ? -5.823 -2.323 3.968 1.00 41.31 19 GLU A CA 12
ATOM 6104 C C . GLU A 1 19 ? -4.806 -1.608 3.084 1.00 22.23 19 GLU A C 12
ATOM 6105 O O . GLU A 1 19 ? -4.785 -0.377 3.019 1.00 41.31 19 GLU A O 12
ATOM 6117 N N . CYS A 1 20 ? -3.964 -2.386 2.411 1.00 1.31 20 CYS A N 12
ATOM 6118 C CA . CYS A 1 20 ? -2.989 -1.826 1.479 1.00 64.04 20 CYS A CA 12
ATOM 6119 C C . CYS A 1 20 ? -3.713 -1.043 0.384 1.00 43.43 20 CYS A C 12
ATOM 6120 O O . CYS A 1 20 ? -3.377 0.116 0.100 1.00 40.53 20 CYS A O 12
ATOM 6127 N N . GLU A 1 21 ? -4.727 -1.679 -0.206 1.00 23.14 21 GLU A N 12
ATOM 6128 C CA . GLU A 1 21 ? -5.573 -1.026 -1.197 1.00 44.24 21 GLU A CA 12
ATOM 6129 C C . GLU A 1 21 ? -6.190 0.237 -0.613 1.00 61.03 21 GLU A C 12
ATOM 6130 O O . GLU A 1 21 ? -6.099 1.307 -1.206 1.00 54.24 21 GLU A O 12
ATOM 6142 N N . ARG A 1 22 ? -6.791 0.106 0.569 1.00 40.42 22 ARG A N 12
ATOM 6143 C CA . ARG A 1 22 ? -7.451 1.202 1.235 1.00 42.54 22 ARG A CA 12
ATOM 6144 C C . ARG A 1 22 ? -6.533 2.419 1.312 1.00 45.02 22 ARG A C 12
ATOM 6145 O O . ARG A 1 22 ? -6.870 3.488 0.808 1.00 11.25 22 ARG A O 12
ATOM 6166 N N . LEU A 1 23 ? -5.357 2.231 1.905 1.00 42.35 23 LEU A N 12
ATOM 6167 C CA . LEU A 1 23 ? -4.391 3.311 2.081 1.00 35.20 23 LEU A CA 12
ATOM 6168 C C . LEU A 1 23 ? -3.991 3.923 0.737 1.00 51.15 23 LEU A C 12
ATOM 6169 O O . LEU A 1 23 ? -4.046 5.142 0.557 1.00 53.12 23 LEU A O 12
ATOM 6185 N N . CYS A 1 24 ? -3.606 3.066 -0.206 1.00 44.35 24 CYS A N 12
ATOM 6186 C CA . CYS A 1 24 ? -3.139 3.519 -1.517 1.00 21.34 24 CYS A CA 12
ATOM 6187 C C . CYS A 1 24 ? -4.216 4.353 -2.225 1.00 61.34 24 CYS A C 12
ATOM 6188 O O . CYS A 1 24 ? -3.960 5.480 -2.669 1.00 54.13 24 CYS A O 12
ATOM 6195 N N . ARG A 1 25 ? -5.436 3.817 -2.288 1.00 24.33 25 ARG A N 12
ATOM 6196 C CA . ARG A 1 25 ? -6.537 4.484 -2.994 1.00 34.03 25 ARG A CA 12
ATOM 6197 C C . ARG A 1 25 ? -6.996 5.724 -2.222 1.00 30.42 25 ARG A C 12
ATOM 6198 O O . ARG A 1 25 ? -7.491 6.688 -2.813 1.00 31.32 25 ARG A O 12
ATOM 6219 N N . LYS A 1 26 ? -6.827 5.689 -0.900 1.00 34.23 26 LYS A N 12
ATOM 6220 C CA . LYS A 1 26 ? -7.220 6.803 -0.034 1.00 40.31 26 LYS A CA 12
ATOM 6221 C C . LYS A 1 26 ? -6.310 7.996 -0.303 1.00 22.23 26 LYS A C 12
ATOM 6222 O O . LYS A 1 26 ? -6.777 9.125 -0.456 1.00 20.30 26 LYS A O 12
ATOM 6241 N N . LEU A 1 27 ? -5.009 7.730 -0.376 1.00 2.11 27 LEU A N 12
ATOM 6242 C CA . LEU A 1 27 ? -4.029 8.762 -0.702 1.00 75.33 27 LEU A CA 12
ATOM 6243 C C . LEU A 1 27 ? -4.182 9.179 -2.163 1.00 62.43 27 LEU A C 12
ATOM 6244 O O . LEU A 1 27 ? -3.911 10.326 -2.531 1.00 42.02 27 LEU A O 12
ATOM 6260 N N . GLY A 1 28 ? -4.614 8.233 -2.993 1.00 10.40 28 GLY A N 12
ATOM 6261 C CA . GLY A 1 28 ? -4.851 8.513 -4.400 1.00 20.10 28 GLY A CA 12
ATOM 6262 C C . GLY A 1 28 ? -3.657 8.157 -5.256 1.00 73.21 28 GLY A C 12
ATOM 6263 O O . GLY A 1 28 ? -3.401 8.793 -6.281 1.00 45.24 28 GLY A O 12
ATOM 6267 N N . VAL A 1 29 ? -2.924 7.139 -4.832 1.00 41.51 29 VAL A N 12
ATOM 6268 C CA . VAL A 1 29 ? -1.739 6.684 -5.545 1.00 4.13 29 VAL A CA 12
ATOM 6269 C C . VAL A 1 29 ? -2.080 5.474 -6.410 1.00 75.14 29 VAL A C 12
ATOM 6270 O O . VAL A 1 29 ? -2.916 4.651 -6.036 1.00 54.21 29 VAL A O 12
ATOM 6283 N N . THR A 1 30 ? -1.460 5.389 -7.581 1.00 74.53 30 THR A N 12
ATOM 6284 C CA . THR A 1 30 ? -1.665 4.264 -8.485 1.00 71.04 30 THR A CA 12
ATOM 6285 C C . THR A 1 30 ? -0.499 3.275 -8.385 1.00 54.45 30 THR A C 12
ATOM 6286 O O . THR A 1 30 ? -0.679 2.061 -8.522 1.00 60.53 30 THR A O 12
ATOM 6297 N N . ASN A 1 31 ? 0.701 3.797 -8.127 1.00 20.43 31 ASN A N 12
ATOM 6298 C CA . ASN A 1 31 ? 1.902 2.967 -8.053 1.00 31.03 31 ASN A CA 12
ATOM 6299 C C . ASN A 1 31 ? 2.178 2.531 -6.613 1.00 43.33 31 ASN A C 12
ATOM 6300 O O . ASN A 1 31 ? 2.943 3.171 -5.886 1.00 23.14 31 ASN A O 12
ATOM 6311 N N . CYS A 1 32 ? 1.509 1.461 -6.205 1.00 52.11 32 CYS A N 12
ATOM 6312 C CA . CYS A 1 32 ? 1.724 0.839 -4.902 1.00 73.14 32 CYS A CA 12
ATOM 6313 C C . CYS A 1 32 ? 2.011 -0.650 -5.108 1.00 64.44 32 CYS A C 12
ATOM 6314 O O . CYS A 1 32 ? 1.336 -1.312 -5.904 1.00 24.14 32 CYS A O 12
ATOM 6321 N N . ARG A 1 33 ? 3.010 -1.177 -4.409 1.00 14.44 33 ARG A N 12
ATOM 6322 C CA . ARG A 1 33 ? 3.382 -2.583 -4.552 1.00 25.15 33 ARG A CA 12
ATOM 6323 C C . ARG A 1 33 ? 3.099 -3.329 -3.252 1.00 62.02 33 ARG A C 12
ATOM 6324 O O . ARG A 1 33 ? 3.462 -2.860 -2.177 1.00 5.01 33 ARG A O 12
ATOM 6345 N N . VAL A 1 34 ? 2.450 -4.484 -3.351 1.00 22.33 34 VAL A N 12
ATOM 6346 C CA . VAL A 1 34 ? 2.030 -5.236 -2.170 1.00 10.22 34 VAL A CA 12
ATOM 6347 C C . VAL A 1 34 ? 2.775 -6.566 -2.056 1.00 30.13 34 VAL A C 12
ATOM 6348 O O . VAL A 1 34 ? 2.928 -7.295 -3.040 1.00 11.01 34 VAL A O 12
ATOM 6361 N N . HIS A 1 35 ? 3.258 -6.850 -0.851 1.00 52.34 35 HIS A N 12
ATOM 6362 C CA . HIS A 1 35 ? 3.835 -8.145 -0.511 1.00 65.40 35 HIS A CA 12
ATOM 6363 C C . HIS A 1 35 ? 3.319 -8.575 0.857 1.00 43.23 35 HIS A C 12
ATOM 6364 O O . HIS A 1 35 ? 3.545 -7.886 1.847 1.00 32.11 35 HIS A O 12
ATOM 6379 N N . CYS A 1 36 ? 2.626 -9.701 0.915 1.00 24.45 36 CYS A N 12
ATOM 6380 C CA . CYS A 1 36 ? 2.063 -10.183 2.170 1.00 63.44 36 CYS A CA 12
ATOM 6381 C C . CYS A 1 36 ? 2.120 -11.708 2.225 1.00 51.12 36 CYS A C 12
ATOM 6382 O O . CYS A 1 36 ? 1.500 -12.389 1.403 1.00 45.52 36 CYS A O 12
ATOM 6389 N N . GLY A 1 37 ? 2.885 -12.235 3.173 1.00 63.30 37 GLY A N 12
ATOM 6390 C CA . GLY A 1 37 ? 3.033 -13.667 3.319 1.00 14.41 37 GLY A CA 12
ATOM 6391 C C . GLY A 1 37 ? 4.368 -14.028 3.940 1.00 74.24 37 GLY A C 12
ATOM 6392 O O . GLY A 1 37 ? 5.356 -14.174 3.189 1.00 12.14 37 GLY A O 12
ATOM 6397 N N . ALA A 1 1 ? -1.385 -12.004 10.676 1.00 1.41 1 ALA A N 13
ATOM 6398 C CA . ALA A 1 1 ? -0.043 -11.384 10.674 1.00 51.25 1 ALA A CA 13
ATOM 6399 C C . ALA A 1 1 ? -0.067 -10.092 9.863 1.00 15.35 1 ALA A C 13
ATOM 6400 O O . ALA A 1 1 ? -0.852 -9.968 8.923 1.00 32.33 1 ALA A O 13
ATOM 6409 N N . PRO A 1 2 ? 0.776 -9.106 10.221 1.00 74.34 2 PRO A N 13
ATOM 6410 C CA . PRO A 1 2 ? 0.848 -7.837 9.494 1.00 10.55 2 PRO A CA 13
ATOM 6411 C C . PRO A 1 2 ? 1.600 -7.984 8.171 1.00 22.24 2 PRO A C 13
ATOM 6412 O O . PRO A 1 2 ? 2.436 -8.878 8.020 1.00 24.04 2 PRO A O 13
ATOM 6423 N N . CYS A 1 3 ? 1.303 -7.106 7.227 1.00 55.41 3 CYS A N 13
ATOM 6424 C CA . CYS A 1 3 ? 1.955 -7.116 5.922 1.00 73.14 3 CYS A CA 13
ATOM 6425 C C . CYS A 1 3 ? 2.488 -5.718 5.612 1.00 44.34 3 CYS A C 13
ATOM 6426 O O . CYS A 1 3 ? 2.330 -4.798 6.419 1.00 21.22 3 CYS A O 13
ATOM 6433 N N . GLU A 1 4 ? 3.110 -5.549 4.452 1.00 24.03 4 GLU A N 13
ATOM 6434 C CA . GLU A 1 4 ? 3.646 -4.253 4.052 1.00 72.10 4 GLU A CA 13
ATOM 6435 C C . GLU A 1 4 ? 2.891 -3.707 2.850 1.00 10.40 4 GLU A C 13
ATOM 6436 O O . GLU A 1 4 ? 2.053 -4.392 2.256 1.00 62.54 4 GLU A O 13
ATOM 6448 N N . CYS A 1 5 ? 3.198 -2.468 2.504 1.00 55.15 5 CYS A N 13
ATOM 6449 C CA . CYS A 1 5 ? 2.577 -1.795 1.378 1.00 43.11 5 CYS A CA 13
ATOM 6450 C C . CYS A 1 5 ? 3.605 -0.904 0.696 1.00 60.13 5 CYS A C 13
ATOM 6451 O O . CYS A 1 5 ? 4.422 -0.270 1.365 1.00 71.32 5 CYS A O 13
ATOM 6458 N N . ASP A 1 6 ? 3.568 -0.867 -0.625 1.00 62.05 6 ASP A N 13
ATOM 6459 C CA . ASP A 1 6 ? 4.503 -0.072 -1.408 1.00 71.22 6 ASP A CA 13
ATOM 6460 C C . ASP A 1 6 ? 3.736 1.042 -2.112 1.00 1.13 6 ASP A C 13
ATOM 6461 O O . ASP A 1 6 ? 2.681 0.799 -2.698 1.00 34.00 6 ASP A O 13
ATOM 6470 N N . VAL A 1 7 ? 4.264 2.253 -2.035 1.00 13.11 7 VAL A N 13
ATOM 6471 C CA . VAL A 1 7 ? 3.616 3.441 -2.577 1.00 11.31 7 VAL A CA 13
ATOM 6472 C C . VAL A 1 7 ? 4.661 4.309 -3.274 1.00 13.52 7 VAL A C 13
ATOM 6473 O O . VAL A 1 7 ? 5.457 4.983 -2.612 1.00 33.34 7 VAL A O 13
ATOM 6486 N N . ASN A 1 8 ? 4.681 4.249 -4.603 1.00 12.10 8 ASN A N 13
ATOM 6487 C CA . ASN A 1 8 ? 5.650 4.988 -5.424 1.00 43.44 8 ASN A CA 13
ATOM 6488 C C . ASN A 1 8 ? 7.083 4.549 -5.116 1.00 63.30 8 ASN A C 13
ATOM 6489 O O . ASN A 1 8 ? 8.043 5.234 -5.480 1.00 5.44 8 ASN A O 13
ATOM 6500 N N . GLY A 1 9 ? 7.229 3.405 -4.454 1.00 65.55 9 GLY A N 13
ATOM 6501 C CA . GLY A 1 9 ? 8.548 2.911 -4.094 1.00 35.32 9 GLY A CA 13
ATOM 6502 C C . GLY A 1 9 ? 8.825 2.996 -2.604 1.00 25.10 9 GLY A C 13
ATOM 6503 O O . GLY A 1 9 ? 9.875 2.543 -2.141 1.00 21.31 9 GLY A O 13
ATOM 6507 N N . GLU A 1 10 ? 7.900 3.585 -1.852 1.00 13.05 10 GLU A N 13
ATOM 6508 C CA . GLU A 1 10 ? 8.036 3.697 -0.398 1.00 13.05 10 GLU A CA 13
ATOM 6509 C C . GLU A 1 10 ? 7.344 2.512 0.285 1.00 32.54 10 GLU A C 13
ATOM 6510 O O . GLU A 1 10 ? 6.353 2.003 -0.225 1.00 70.33 10 GLU A O 13
ATOM 6522 N N . THR A 1 11 ? 7.863 2.080 1.434 1.00 45.13 11 THR A N 13
ATOM 6523 C CA . THR A 1 11 ? 7.316 0.921 2.138 1.00 32.32 11 THR A CA 13
ATOM 6524 C C . THR A 1 11 ? 6.695 1.316 3.479 1.00 23.30 11 THR A C 13
ATOM 6525 O O . THR A 1 11 ? 7.375 1.825 4.374 1.00 62.13 11 THR A O 13
ATOM 6536 N N . TYR A 1 12 ? 5.391 1.094 3.595 1.00 31.24 12 TYR A N 13
ATOM 6537 C CA . TYR A 1 12 ? 4.668 1.258 4.849 1.00 34.43 12 TYR A CA 13
ATOM 6538 C C . TYR A 1 12 ? 4.163 -0.107 5.314 1.00 43.01 12 TYR A C 13
ATOM 6539 O O . TYR A 1 12 ? 4.319 -1.100 4.600 1.00 10.12 12 TYR A O 13
ATOM 6557 N N . THR A 1 13 ? 3.557 -0.160 6.493 1.00 65.02 13 THR A N 13
ATOM 6558 C CA . THR A 1 13 ? 3.015 -1.411 7.022 1.00 2.00 13 THR A CA 13
ATOM 6559 C C . THR A 1 13 ? 1.491 -1.342 7.116 1.00 32.24 13 THR A C 13
ATOM 6560 O O . THR A 1 13 ? 0.931 -0.329 7.540 1.00 34.03 13 THR A O 13
ATOM 6571 N N . VAL A 1 14 ? 0.828 -2.420 6.710 1.00 1.22 14 VAL A N 13
ATOM 6572 C CA . VAL A 1 14 ? -0.631 -2.473 6.667 1.00 62.21 14 VAL A CA 13
ATOM 6573 C C . VAL A 1 14 ? -1.146 -3.811 7.192 1.00 61.31 14 VAL A C 13
ATOM 6574 O O . VAL A 1 14 ? -0.376 -4.755 7.377 1.00 32.25 14 VAL A O 13
ATOM 6587 N N . SER A 1 15 ? -2.457 -3.882 7.419 1.00 70.34 15 SER A N 13
ATOM 6588 C CA . SER A 1 15 ? -3.102 -5.093 7.915 1.00 43.40 15 SER A CA 13
ATOM 6589 C C . SER A 1 15 ? -2.939 -6.247 6.920 1.00 43.30 15 SER A C 13
ATOM 6590 O O . SER A 1 15 ? -2.712 -7.393 7.310 1.00 44.03 15 SER A O 13
ATOM 6598 N N . SER A 1 16 ? -3.041 -5.920 5.631 1.00 32.33 16 SER A N 13
ATOM 6599 C CA . SER A 1 16 ? -2.972 -6.910 4.559 1.00 4.14 16 SER A CA 13
ATOM 6600 C C . SER A 1 16 ? -2.939 -6.196 3.207 1.00 20.14 16 SER A C 13
ATOM 6601 O O . SER A 1 16 ? -3.019 -4.964 3.155 1.00 71.25 16 SER A O 13
ATOM 6609 N N . SER A 1 17 ? -2.829 -6.963 2.125 1.00 2.42 17 SER A N 13
ATOM 6610 C CA . SER A 1 17 ? -2.797 -6.407 0.774 1.00 75.12 17 SER A CA 13
ATOM 6611 C C . SER A 1 17 ? -4.029 -5.532 0.518 1.00 14.51 17 SER A C 13
ATOM 6612 O O . SER A 1 17 ? -3.935 -4.465 -0.094 1.00 70.54 17 SER A O 13
ATOM 6620 N N . GLU A 1 18 ? -5.177 -5.991 1.017 1.00 61.12 18 GLU A N 13
ATOM 6621 C CA . GLU A 1 18 ? -6.425 -5.232 0.930 1.00 54.41 18 GLU A CA 13
ATOM 6622 C C . GLU A 1 18 ? -6.230 -3.850 1.551 1.00 51.43 18 GLU A C 13
ATOM 6623 O O . GLU A 1 18 ? -6.563 -2.821 0.955 1.00 24.04 18 GLU A O 13
ATOM 6635 N N . GLU A 1 19 ? -5.651 -3.844 2.748 1.00 11.22 19 GLU A N 13
ATOM 6636 C CA . GLU A 1 19 ? -5.408 -2.612 3.486 1.00 33.21 19 GLU A CA 13
ATOM 6637 C C . GLU A 1 19 ? -4.455 -1.712 2.706 1.00 74.01 19 GLU A C 13
ATOM 6638 O O . GLU A 1 19 ? -4.602 -0.492 2.699 1.00 15.50 19 GLU A O 13
ATOM 6650 N N . CYS A 1 20 ? -3.482 -2.331 2.040 1.00 1.32 20 CYS A N 13
ATOM 6651 C CA . CYS A 1 20 ? -2.522 -1.601 1.219 1.00 13.31 20 CYS A CA 13
ATOM 6652 C C . CYS A 1 20 ? -3.233 -0.858 0.095 1.00 64.45 20 CYS A C 13
ATOM 6653 O O . CYS A 1 20 ? -2.973 0.322 -0.145 1.00 43.24 20 CYS A O 13
ATOM 6660 N N . GLU A 1 21 ? -4.152 -1.550 -0.577 1.00 71.04 21 GLU A N 13
ATOM 6661 C CA . GLU A 1 21 ? -4.862 -0.970 -1.711 1.00 74.11 21 GLU A CA 13
ATOM 6662 C C . GLU A 1 21 ? -5.745 0.176 -1.229 1.00 22.21 21 GLU A C 13
ATOM 6663 O O . GLU A 1 21 ? -5.784 1.248 -1.843 1.00 1.05 21 GLU A O 13
ATOM 6675 N N . ARG A 1 22 ? -6.427 -0.038 -0.105 1.00 44.13 22 ARG A N 13
ATOM 6676 C CA . ARG A 1 22 ? -7.248 0.977 0.497 1.00 2.42 22 ARG A CA 13
ATOM 6677 C C . ARG A 1 22 ? -6.413 2.201 0.886 1.00 32.53 22 ARG A C 13
ATOM 6678 O O . ARG A 1 22 ? -6.809 3.341 0.624 1.00 52.13 22 ARG A O 13
ATOM 6699 N N . LEU A 1 23 ? -5.256 1.957 1.497 1.00 11.33 23 LEU A N 13
ATOM 6700 C CA . LEU A 1 23 ? -4.352 3.029 1.910 1.00 52.15 23 LEU A CA 13
ATOM 6701 C C . LEU A 1 23 ? -3.874 3.813 0.690 1.00 44.04 23 LEU A C 13
ATOM 6702 O O . LEU A 1 23 ? -3.848 5.044 0.697 1.00 53.44 23 LEU A O 13
ATOM 6718 N N . CYS A 1 24 ? -3.516 3.084 -0.361 1.00 14.04 24 CYS A N 13
ATOM 6719 C CA . CYS A 1 24 ? -3.074 3.682 -1.616 1.00 73.44 24 CYS A CA 13
ATOM 6720 C C . CYS A 1 24 ? -4.146 4.636 -2.150 1.00 50.45 24 CYS A C 13
ATOM 6721 O O . CYS A 1 24 ? -3.865 5.786 -2.508 1.00 41.01 24 CYS A O 13
ATOM 6728 N N . ARG A 1 25 ? -5.389 4.157 -2.163 1.00 73.41 25 ARG A N 13
ATOM 6729 C CA . ARG A 1 25 ? -6.521 4.952 -2.634 1.00 14.33 25 ARG A CA 13
ATOM 6730 C C . ARG A 1 25 ? -6.802 6.126 -1.692 1.00 34.22 25 ARG A C 13
ATOM 6731 O O . ARG A 1 25 ? -7.283 7.173 -2.128 1.00 64.15 25 ARG A O 13
ATOM 6752 N N . LYS A 1 26 ? -6.490 5.954 -0.406 1.00 1.21 26 LYS A N 13
ATOM 6753 C CA . LYS A 1 26 ? -6.637 7.012 0.569 1.00 10.13 26 LYS A CA 13
ATOM 6754 C C . LYS A 1 26 ? -5.636 8.130 0.300 1.00 24.41 26 LYS A C 13
ATOM 6755 O O . LYS A 1 26 ? -5.995 9.311 0.286 1.00 2.12 26 LYS A O 13
ATOM 6774 N N . LEU A 1 27 ? -4.383 7.747 0.072 1.00 71.34 27 LEU A N 13
ATOM 6775 C CA . LEU A 1 27 ? -3.340 8.702 -0.279 1.00 0.41 27 LEU A CA 13
ATOM 6776 C C . LEU A 1 27 ? -3.656 9.333 -1.633 1.00 22.32 27 LEU A C 13
ATOM 6777 O O . LEU A 1 27 ? -3.306 10.485 -1.894 1.00 70.24 27 LEU A O 13
ATOM 6793 N N . GLY A 1 28 ? -4.341 8.564 -2.481 1.00 41.14 28 GLY A N 13
ATOM 6794 C CA . GLY A 1 28 ? -4.738 9.046 -3.797 1.00 34.13 28 GLY A CA 13
ATOM 6795 C C . GLY A 1 28 ? -3.751 8.631 -4.863 1.00 73.11 28 GLY A C 13
ATOM 6796 O O . GLY A 1 28 ? -3.714 9.202 -5.952 1.00 71.23 28 GLY A O 13
ATOM 6800 N N . VAL A 1 29 ? -2.960 7.620 -4.542 1.00 15.34 29 VAL A N 13
ATOM 6801 C CA . VAL A 1 29 ? -1.914 7.129 -5.426 1.00 64.31 29 VAL A CA 13
ATOM 6802 C C . VAL A 1 29 ? -2.416 5.940 -6.243 1.00 15.03 29 VAL A C 13
ATOM 6803 O O . VAL A 1 29 ? -3.367 5.260 -5.845 1.00 2.32 29 VAL A O 13
ATOM 6816 N N . THR A 1 30 ? -1.807 5.726 -7.404 1.00 20.15 30 THR A N 13
ATOM 6817 C CA . THR A 1 30 ? -2.085 4.557 -8.231 1.00 53.35 30 THR A CA 13
ATOM 6818 C C . THR A 1 30 ? -0.864 3.637 -8.258 1.00 34.30 30 THR A C 13
ATOM 6819 O O . THR A 1 30 ? -0.989 2.410 -8.320 1.00 53.14 30 THR A O 13
ATOM 6830 N N . ASN A 1 31 ? 0.320 4.248 -8.205 1.00 14.15 31 ASN A N 13
ATOM 6831 C CA . ASN A 1 31 ? 1.582 3.512 -8.179 1.00 25.42 31 ASN A CA 13
ATOM 6832 C C . ASN A 1 31 ? 1.790 2.883 -6.808 1.00 65.00 31 ASN A C 13
ATOM 6833 O O . ASN A 1 31 ? 2.366 3.500 -5.913 1.00 1.44 31 ASN A O 13
ATOM 6844 N N . CYS A 1 32 ? 1.300 1.665 -6.643 1.00 31.44 32 CYS A N 13
ATOM 6845 C CA . CYS A 1 32 ? 1.383 0.963 -5.370 1.00 4.03 32 CYS A CA 13
ATOM 6846 C C . CYS A 1 32 ? 1.586 -0.532 -5.613 1.00 75.33 32 CYS A C 13
ATOM 6847 O O . CYS A 1 32 ? 1.260 -1.048 -6.687 1.00 23.44 32 CYS A O 13
ATOM 6854 N N . ARG A 1 33 ? 2.127 -1.215 -4.614 1.00 34.44 33 ARG A N 13
ATOM 6855 C CA . ARG A 1 33 ? 2.476 -2.630 -4.716 1.00 53.53 33 ARG A CA 13
ATOM 6856 C C . ARG A 1 33 ? 2.332 -3.285 -3.342 1.00 60.51 33 ARG A C 13
ATOM 6857 O O . ARG A 1 33 ? 2.392 -2.600 -2.328 1.00 63.24 33 ARG A O 13
ATOM 6878 N N . VAL A 1 34 ? 2.131 -4.597 -3.304 1.00 22.11 34 VAL A N 13
ATOM 6879 C CA . VAL A 1 34 ? 1.834 -5.290 -2.048 1.00 12.44 34 VAL A CA 13
ATOM 6880 C C . VAL A 1 34 ? 2.961 -6.243 -1.647 1.00 35.03 34 VAL A C 13
ATOM 6881 O O . VAL A 1 34 ? 3.675 -6.777 -2.500 1.00 2.51 34 VAL A O 13
ATOM 6894 N N . HIS A 1 35 ? 3.127 -6.426 -0.338 1.00 21.51 35 HIS A N 13
ATOM 6895 C CA . HIS A 1 35 ? 4.102 -7.367 0.205 1.00 55.31 35 HIS A CA 13
ATOM 6896 C C . HIS A 1 35 ? 3.615 -7.869 1.561 1.00 30.11 35 HIS A C 13
ATOM 6897 O O . HIS A 1 35 ? 2.863 -7.178 2.244 1.00 0.02 35 HIS A O 13
ATOM 6912 N N . CYS A 1 36 ? 4.034 -9.069 1.942 1.00 65.34 36 CYS A N 13
ATOM 6913 C CA . CYS A 1 36 ? 3.693 -9.630 3.247 1.00 53.34 36 CYS A CA 13
ATOM 6914 C C . CYS A 1 36 ? 4.696 -10.721 3.616 1.00 30.51 36 CYS A C 13
ATOM 6915 O O . CYS A 1 36 ? 5.569 -11.062 2.812 1.00 42.33 36 CYS A O 13
ATOM 6922 N N . GLY A 1 37 ? 4.579 -11.265 4.824 1.00 24.42 37 GLY A N 13
ATOM 6923 C CA . GLY A 1 37 ? 5.509 -12.286 5.274 1.00 10.45 37 GLY A CA 13
ATOM 6924 C C . GLY A 1 37 ? 4.922 -13.145 6.376 1.00 14.32 37 GLY A C 13
ATOM 6925 O O . GLY A 1 37 ? 5.316 -14.325 6.490 1.00 44.12 37 GLY A O 13
ATOM 6930 N N . ALA A 1 1 ? 4.453 -10.447 12.071 1.00 41.34 1 ALA A N 14
ATOM 6931 C CA . ALA A 1 1 ? 4.359 -10.471 10.593 1.00 55.31 1 ALA A CA 14
ATOM 6932 C C . ALA A 1 1 ? 3.023 -9.897 10.123 1.00 53.12 1 ALA A C 14
ATOM 6933 O O . ALA A 1 1 ? 2.009 -10.598 10.114 1.00 22.33 1 ALA A O 14
ATOM 6942 N N . PRO A 1 2 ? 2.995 -8.596 9.768 1.00 13.13 2 PRO A N 14
ATOM 6943 C CA . PRO A 1 2 ? 1.818 -7.955 9.196 1.00 74.20 2 PRO A CA 14
ATOM 6944 C C . PRO A 1 2 ? 1.835 -8.035 7.663 1.00 22.32 2 PRO A C 14
ATOM 6945 O O . PRO A 1 2 ? 1.635 -9.107 7.089 1.00 44.51 2 PRO A O 14
ATOM 6956 N N . CYS A 1 3 ? 2.079 -6.910 7.003 1.00 74.22 3 CYS A N 14
ATOM 6957 C CA . CYS A 1 3 ? 2.251 -6.881 5.558 1.00 65.35 3 CYS A CA 14
ATOM 6958 C C . CYS A 1 3 ? 2.940 -5.580 5.157 1.00 3.23 3 CYS A C 14
ATOM 6959 O O . CYS A 1 3 ? 2.900 -4.597 5.901 1.00 20.35 3 CYS A O 14
ATOM 6966 N N . GLU A 1 4 ? 3.570 -5.571 3.987 1.00 71.02 4 GLU A N 14
ATOM 6967 C CA . GLU A 1 4 ? 4.372 -4.433 3.545 1.00 2.23 4 GLU A CA 14
ATOM 6968 C C . GLU A 1 4 ? 3.914 -3.949 2.171 1.00 13.51 4 GLU A C 14
ATOM 6969 O O . GLU A 1 4 ? 3.498 -4.752 1.335 1.00 52.12 4 GLU A O 14
ATOM 6981 N N . CYS A 1 5 ? 4.008 -2.645 1.938 1.00 62.21 5 CYS A N 14
ATOM 6982 C CA . CYS A 1 5 ? 3.538 -2.044 0.700 1.00 0.22 5 CYS A CA 14
ATOM 6983 C C . CYS A 1 5 ? 4.486 -0.949 0.207 1.00 23.43 5 CYS A C 14
ATOM 6984 O O . CYS A 1 5 ? 5.062 -0.202 1.008 1.00 3.24 5 CYS A O 14
ATOM 6991 N N . ASP A 1 6 ? 4.623 -0.859 -1.115 1.00 42.22 6 ASP A N 14
ATOM 6992 C CA . ASP A 1 6 ? 5.418 0.180 -1.764 1.00 64.40 6 ASP A CA 14
ATOM 6993 C C . ASP A 1 6 ? 4.494 1.093 -2.554 1.00 71.33 6 ASP A C 14
ATOM 6994 O O . ASP A 1 6 ? 3.933 0.691 -3.574 1.00 71.20 6 ASP A O 14
ATOM 7003 N N . VAL A 1 7 ? 4.326 2.310 -2.069 1.00 33.45 7 VAL A N 14
ATOM 7004 C CA . VAL A 1 7 ? 3.455 3.288 -2.674 1.00 32.32 7 VAL A CA 14
ATOM 7005 C C . VAL A 1 7 ? 4.274 4.454 -3.231 1.00 71.32 7 VAL A C 14
ATOM 7006 O O . VAL A 1 7 ? 4.753 5.309 -2.486 1.00 55.30 7 VAL A O 14
ATOM 7019 N N . ASN A 1 8 ? 4.471 4.440 -4.547 1.00 5.21 8 ASN A N 14
ATOM 7020 C CA . ASN A 1 8 ? 5.176 5.514 -5.254 1.00 4.21 8 ASN A CA 14
ATOM 7021 C C . ASN A 1 8 ? 6.639 5.597 -4.803 1.00 43.13 8 ASN A C 14
ATOM 7022 O O . ASN A 1 8 ? 7.310 6.610 -5.002 1.00 70.21 8 ASN A O 14
ATOM 7033 N N . GLY A 1 9 ? 7.136 4.513 -4.213 1.00 53.11 9 GLY A N 14
ATOM 7034 C CA . GLY A 1 9 ? 8.508 4.476 -3.740 1.00 1.00 9 GLY A CA 14
ATOM 7035 C C . GLY A 1 9 ? 8.598 4.516 -2.226 1.00 4.31 9 GLY A C 14
ATOM 7036 O O . GLY A 1 9 ? 9.657 4.241 -1.652 1.00 11.10 9 GLY A O 14
ATOM 7040 N N . GLU A 1 10 ? 7.496 4.878 -1.579 1.00 61.41 10 GLU A N 14
ATOM 7041 C CA . GLU A 1 10 ? 7.419 4.869 -0.122 1.00 22.30 10 GLU A CA 14
ATOM 7042 C C . GLU A 1 10 ? 7.096 3.457 0.360 1.00 3.31 10 GLU A C 14
ATOM 7043 O O . GLU A 1 10 ? 6.286 2.768 -0.248 1.00 4.24 10 GLU A O 14
ATOM 7055 N N . THR A 1 11 ? 7.721 3.030 1.446 1.00 12.43 11 THR A N 14
ATOM 7056 C CA . THR A 1 11 ? 7.493 1.694 1.982 1.00 52.21 11 THR A CA 14
ATOM 7057 C C . THR A 1 11 ? 6.811 1.779 3.346 1.00 41.42 11 THR A C 14
ATOM 7058 O O . THR A 1 11 ? 7.416 2.212 4.332 1.00 20.44 11 THR A O 14
ATOM 7069 N N . TYR A 1 12 ? 5.543 1.383 3.390 1.00 1.14 12 TYR A N 14
ATOM 7070 C CA . TYR A 1 12 ? 4.771 1.380 4.628 1.00 64.45 12 TYR A CA 14
ATOM 7071 C C . TYR A 1 12 ? 4.299 -0.032 4.938 1.00 24.33 12 TYR A C 14
ATOM 7072 O O . TYR A 1 12 ? 4.372 -0.920 4.086 1.00 65.42 12 TYR A O 14
ATOM 7090 N N . THR A 1 13 ? 3.810 -0.237 6.151 1.00 40.00 13 THR A N 14
ATOM 7091 C CA . THR A 1 13 ? 3.313 -1.539 6.566 1.00 35.23 13 THR A CA 14
ATOM 7092 C C . THR A 1 13 ? 1.804 -1.486 6.811 1.00 21.53 13 THR A C 14
ATOM 7093 O O . THR A 1 13 ? 1.302 -0.572 7.472 1.00 13.45 13 THR A O 14
ATOM 7104 N N . VAL A 1 14 ? 1.092 -2.465 6.269 1.00 51.22 14 VAL A N 14
ATOM 7105 C CA . VAL A 1 14 ? -0.368 -2.511 6.351 1.00 54.53 14 VAL A CA 14
ATOM 7106 C C . VAL A 1 14 ? -0.837 -3.796 7.034 1.00 41.23 14 VAL A C 14
ATOM 7107 O O . VAL A 1 14 ? -0.041 -4.701 7.289 1.00 74.41 14 VAL A O 14
ATOM 7120 N N . SER A 1 15 ? -2.135 -3.866 7.325 1.00 54.23 15 SER A N 14
ATOM 7121 C CA . SER A 1 15 ? -2.710 -5.003 8.040 1.00 22.41 15 SER A CA 14
ATOM 7122 C C . SER A 1 15 ? -3.108 -6.135 7.084 1.00 63.03 15 SER A C 14
ATOM 7123 O O . SER A 1 15 ? -3.198 -7.295 7.491 1.00 1.43 15 SER A O 14
ATOM 7131 N N . SER A 1 16 ? -3.339 -5.797 5.818 1.00 71.15 16 SER A N 14
ATOM 7132 C CA . SER A 1 16 ? -3.752 -6.783 4.826 1.00 22.33 16 SER A CA 14
ATOM 7133 C C . SER A 1 16 ? -3.629 -6.206 3.417 1.00 71.12 16 SER A C 14
ATOM 7134 O O . SER A 1 16 ? -3.378 -5.008 3.248 1.00 23.24 16 SER A O 14
ATOM 7142 N N . SER A 1 17 ? -3.815 -7.061 2.416 1.00 74.54 17 SER A N 14
ATOM 7143 C CA . SER A 1 17 ? -3.849 -6.629 1.022 1.00 51.41 17 SER A CA 14
ATOM 7144 C C . SER A 1 17 ? -4.968 -5.609 0.827 1.00 15.12 17 SER A C 14
ATOM 7145 O O . SER A 1 17 ? -4.781 -4.573 0.183 1.00 2.03 17 SER A O 14
ATOM 7153 N N . GLU A 1 18 ? -6.123 -5.910 1.413 1.00 63.10 18 GLU A N 14
ATOM 7154 C CA . GLU A 1 18 ? -7.264 -5.000 1.405 1.00 73.32 18 GLU A CA 14
ATOM 7155 C C . GLU A 1 18 ? -6.872 -3.651 2.006 1.00 5.32 18 GLU A C 14
ATOM 7156 O O . GLU A 1 18 ? -7.153 -2.598 1.434 1.00 41.55 18 GLU A O 14
ATOM 7168 N N . GLU A 1 19 ? -6.206 -3.702 3.156 1.00 1.02 19 GLU A N 14
ATOM 7169 C CA . GLU A 1 19 ? -5.759 -2.494 3.842 1.00 11.31 19 GLU A CA 14
ATOM 7170 C C . GLU A 1 19 ? -4.766 -1.726 2.969 1.00 53.44 19 GLU A C 14
ATOM 7171 O O . GLU A 1 19 ? -4.720 -0.499 2.996 1.00 20.34 19 GLU A O 14
ATOM 7183 N N . CYS A 1 20 ? -3.985 -2.461 2.182 1.00 25.15 20 CYS A N 14
ATOM 7184 C CA . CYS A 1 20 ? -3.021 -1.850 1.271 1.00 64.31 20 CYS A CA 14
ATOM 7185 C C . CYS A 1 20 ? -3.755 -1.093 0.166 1.00 45.24 20 CYS A C 14
ATOM 7186 O O . CYS A 1 20 ? -3.431 0.058 -0.140 1.00 10.24 20 CYS A O 14
ATOM 7193 N N . GLU A 1 21 ? -4.759 -1.749 -0.419 1.00 4.13 21 GLU A N 14
ATOM 7194 C CA . GLU A 1 21 ? -5.621 -1.127 -1.420 1.00 40.44 21 GLU A CA 14
ATOM 7195 C C . GLU A 1 21 ? -6.289 0.109 -0.834 1.00 71.51 21 GLU A C 14
ATOM 7196 O O . GLU A 1 21 ? -6.367 1.158 -1.477 1.00 50.24 21 GLU A O 14
ATOM 7208 N N . ARG A 1 22 ? -6.748 -0.029 0.402 1.00 34.30 22 ARG A N 14
ATOM 7209 C CA . ARG A 1 22 ? -7.431 1.045 1.105 1.00 44.14 22 ARG A CA 14
ATOM 7210 C C . ARG A 1 22 ? -6.497 2.243 1.257 1.00 72.11 22 ARG A C 14
ATOM 7211 O O . ARG A 1 22 ? -6.868 3.377 0.961 1.00 45.02 22 ARG A O 14
ATOM 7232 N N . LEU A 1 23 ? -5.274 1.966 1.704 1.00 73.12 23 LEU A N 14
ATOM 7233 C CA . LEU A 1 23 ? -4.260 2.997 1.895 1.00 40.41 23 LEU A CA 14
ATOM 7234 C C . LEU A 1 23 ? -3.886 3.641 0.560 1.00 74.21 23 LEU A C 14
ATOM 7235 O O . LEU A 1 23 ? -3.701 4.857 0.473 1.00 31.54 23 LEU A O 14
ATOM 7251 N N . CYS A 1 24 ? -3.792 2.817 -0.481 1.00 20.51 24 CYS A N 14
ATOM 7252 C CA . CYS A 1 24 ? -3.420 3.296 -1.810 1.00 21.33 24 CYS A CA 14
ATOM 7253 C C . CYS A 1 24 ? -4.450 4.308 -2.313 1.00 44.21 24 CYS A C 14
ATOM 7254 O O . CYS A 1 24 ? -4.090 5.396 -2.769 1.00 11.10 24 CYS A O 14
ATOM 7261 N N . ARG A 1 25 ? -5.736 3.963 -2.196 1.00 10.11 25 ARG A N 14
ATOM 7262 C CA . ARG A 1 25 ? -6.818 4.879 -2.557 1.00 12.03 25 ARG A CA 14
ATOM 7263 C C . ARG A 1 25 ? -6.836 6.088 -1.618 1.00 14.01 25 ARG A C 14
ATOM 7264 O O . ARG A 1 25 ? -7.070 7.219 -2.052 1.00 3.42 25 ARG A O 14
ATOM 7285 N N . LYS A 1 26 ? -6.589 5.835 -0.334 1.00 62.50 26 LYS A N 14
ATOM 7286 C CA . LYS A 1 26 ? -6.583 6.885 0.686 1.00 54.22 26 LYS A CA 14
ATOM 7287 C C . LYS A 1 26 ? -5.590 7.989 0.326 1.00 14.41 26 LYS A C 14
ATOM 7288 O O . LYS A 1 26 ? -5.916 9.178 0.379 1.00 72.23 26 LYS A O 14
ATOM 7307 N N . LEU A 1 27 ? -4.381 7.589 -0.039 1.00 63.44 27 LEU A N 14
ATOM 7308 C CA . LEU A 1 27 ? -3.337 8.536 -0.413 1.00 30.14 27 LEU A CA 14
ATOM 7309 C C . LEU A 1 27 ? -3.481 8.938 -1.878 1.00 12.03 27 LEU A C 14
ATOM 7310 O O . LEU A 1 27 ? -2.995 9.992 -2.295 1.00 21.44 27 LEU A O 14
ATOM 7326 N N . GLY A 1 28 ? -4.155 8.091 -2.655 1.00 75.25 28 GLY A N 14
ATOM 7327 C CA . GLY A 1 28 ? -4.308 8.332 -4.077 1.00 24.42 28 GLY A CA 14
ATOM 7328 C C . GLY A 1 28 ? -3.011 8.082 -4.813 1.00 22.21 28 GLY A C 14
ATOM 7329 O O . GLY A 1 28 ? -2.542 8.928 -5.575 1.00 44.01 28 GLY A O 14
ATOM 7333 N N . VAL A 1 29 ? -2.419 6.921 -4.554 1.00 55.42 29 VAL A N 14
ATOM 7334 C CA . VAL A 1 29 ? -1.134 6.559 -5.133 1.00 54.55 29 VAL A CA 14
ATOM 7335 C C . VAL A 1 29 ? -1.326 5.875 -6.484 1.00 75.03 29 VAL A C 14
ATOM 7336 O O . VAL A 1 29 ? -2.304 5.152 -6.693 1.00 2.02 29 VAL A O 14
ATOM 7349 N N . THR A 1 30 ? -0.397 6.126 -7.396 1.00 1.41 30 THR A N 14
ATOM 7350 C CA . THR A 1 30 ? -0.393 5.490 -8.701 1.00 41.23 30 THR A CA 14
ATOM 7351 C C . THR A 1 30 ? 0.087 4.041 -8.588 1.00 5.31 30 THR A C 14
ATOM 7352 O O . THR A 1 30 ? -0.660 3.095 -8.855 1.00 0.14 30 THR A O 14
ATOM 7363 N N . ASN A 1 31 ? 1.335 3.886 -8.166 1.00 23.21 31 ASN A N 14
ATOM 7364 C CA . ASN A 1 31 ? 1.967 2.575 -8.049 1.00 14.41 31 ASN A CA 14
ATOM 7365 C C . ASN A 1 31 ? 2.031 2.129 -6.593 1.00 0.11 31 ASN A C 14
ATOM 7366 O O . ASN A 1 31 ? 2.826 2.651 -5.816 1.00 73.35 31 ASN A O 14
ATOM 7377 N N . CYS A 1 32 ? 1.184 1.178 -6.225 1.00 44.41 32 CYS A N 14
ATOM 7378 C CA . CYS A 1 32 ? 1.221 0.572 -4.898 1.00 65.52 32 CYS A CA 14
ATOM 7379 C C . CYS A 1 32 ? 1.349 -0.947 -5.027 1.00 2.12 32 CYS A C 14
ATOM 7380 O O . CYS A 1 32 ? 0.509 -1.598 -5.650 1.00 10.20 32 CYS A O 14
ATOM 7387 N N . ARG A 1 33 ? 2.423 -1.493 -4.465 1.00 41.31 33 ARG A N 14
ATOM 7388 C CA . ARG A 1 33 ? 2.691 -2.929 -4.508 1.00 35.44 33 ARG A CA 14
ATOM 7389 C C . ARG A 1 33 ? 2.605 -3.501 -3.100 1.00 33.34 33 ARG A C 14
ATOM 7390 O O . ARG A 1 33 ? 3.205 -2.963 -2.176 1.00 45.44 33 ARG A O 14
ATOM 7411 N N . VAL A 1 34 ? 1.864 -4.588 -2.940 1.00 53.10 34 VAL A N 14
ATOM 7412 C CA . VAL A 1 34 ? 1.664 -5.192 -1.626 1.00 41.40 34 VAL A CA 14
ATOM 7413 C C . VAL A 1 34 ? 2.323 -6.568 -1.571 1.00 31.00 34 VAL A C 14
ATOM 7414 O O . VAL A 1 34 ? 2.297 -7.314 -2.550 1.00 11.23 34 VAL A O 14
ATOM 7427 N N . HIS A 1 35 ? 2.940 -6.874 -0.435 1.00 22.01 35 HIS A N 14
ATOM 7428 C CA . HIS A 1 35 ? 3.562 -8.174 -0.207 1.00 71.45 35 HIS A CA 14
ATOM 7429 C C . HIS A 1 35 ? 3.573 -8.475 1.288 1.00 3.23 35 HIS A C 14
ATOM 7430 O O . HIS A 1 35 ? 4.079 -7.681 2.085 1.00 5.22 35 HIS A O 14
ATOM 7445 N N . CYS A 1 36 ? 3.002 -9.612 1.663 1.00 14.34 36 CYS A N 14
ATOM 7446 C CA . CYS A 1 36 ? 2.885 -9.994 3.066 1.00 20.02 36 CYS A CA 14
ATOM 7447 C C . CYS A 1 36 ? 3.740 -11.234 3.337 1.00 64.12 36 CYS A C 14
ATOM 7448 O O . CYS A 1 36 ? 3.572 -12.267 2.681 1.00 22.34 36 CYS A O 14
ATOM 7455 N N . GLY A 1 37 ? 4.671 -11.122 4.281 1.00 52.51 37 GLY A N 14
ATOM 7456 C CA . GLY A 1 37 ? 5.547 -12.231 4.610 1.00 70.15 37 GLY A CA 14
ATOM 7457 C C . GLY A 1 37 ? 6.272 -12.007 5.923 1.00 43.12 37 GLY A C 14
ATOM 7458 O O . GLY A 1 37 ? 6.512 -10.835 6.278 1.00 65.12 37 GLY A O 14
ATOM 7463 N N . ALA A 1 1 ? 1.232 -13.098 9.757 1.00 35.03 1 ALA A N 15
ATOM 7464 C CA . ALA A 1 1 ? 1.923 -12.576 8.557 1.00 44.24 1 ALA A CA 15
ATOM 7465 C C . ALA A 1 1 ? 1.179 -11.361 8.000 1.00 12.34 1 ALA A C 15
ATOM 7466 O O . ALA A 1 1 ? 0.133 -11.506 7.362 1.00 63.05 1 ALA A O 15
ATOM 7475 N N . PRO A 1 2 ? 1.694 -10.141 8.248 1.00 43.04 2 PRO A N 15
ATOM 7476 C CA . PRO A 1 2 ? 1.073 -8.905 7.758 1.00 74.45 2 PRO A CA 15
ATOM 7477 C C . PRO A 1 2 ? 1.418 -8.643 6.290 1.00 71.15 2 PRO A C 15
ATOM 7478 O O . PRO A 1 2 ? 1.795 -9.562 5.557 1.00 63.15 2 PRO A O 15
ATOM 7489 N N . CYS A 1 3 ? 1.288 -7.391 5.867 1.00 62.30 3 CYS A N 15
ATOM 7490 C CA . CYS A 1 3 ? 1.605 -7.003 4.499 1.00 11.52 3 CYS A CA 15
ATOM 7491 C C . CYS A 1 3 ? 2.540 -5.796 4.495 1.00 3.53 3 CYS A C 15
ATOM 7492 O O . CYS A 1 3 ? 2.354 -4.847 5.260 1.00 53.22 3 CYS A O 15
ATOM 7499 N N . GLU A 1 4 ? 3.551 -5.849 3.640 1.00 54.25 4 GLU A N 15
ATOM 7500 C CA . GLU A 1 4 ? 4.549 -4.795 3.521 1.00 40.11 4 GLU A CA 15
ATOM 7501 C C . GLU A 1 4 ? 4.412 -4.142 2.149 1.00 1.05 4 GLU A C 15
ATOM 7502 O O . GLU A 1 4 ? 4.488 -4.822 1.125 1.00 74.35 4 GLU A O 15
ATOM 7514 N N . CYS A 1 5 ? 4.207 -2.831 2.132 1.00 4.10 5 CYS A N 15
ATOM 7515 C CA . CYS A 1 5 ? 3.777 -2.138 0.921 1.00 53.43 5 CYS A CA 15
ATOM 7516 C C . CYS A 1 5 ? 4.764 -1.067 0.449 1.00 1.23 5 CYS A C 15
ATOM 7517 O O . CYS A 1 5 ? 5.391 -0.371 1.255 1.00 30.34 5 CYS A O 15
ATOM 7524 N N . ASP A 1 6 ? 4.868 -0.950 -0.875 1.00 12.03 6 ASP A N 15
ATOM 7525 C CA . ASP A 1 6 ? 5.627 0.107 -1.536 1.00 24.54 6 ASP A CA 15
ATOM 7526 C C . ASP A 1 6 ? 4.645 1.005 -2.290 1.00 33.20 6 ASP A C 15
ATOM 7527 O O . ASP A 1 6 ? 4.159 0.643 -3.357 1.00 21.12 6 ASP A O 15
ATOM 7536 N N . VAL A 1 7 ? 4.334 2.153 -1.707 1.00 53.50 7 VAL A N 15
ATOM 7537 C CA . VAL A 1 7 ? 3.344 3.077 -2.250 1.00 41.53 7 VAL A CA 15
ATOM 7538 C C . VAL A 1 7 ? 4.016 4.377 -2.694 1.00 1.25 7 VAL A C 15
ATOM 7539 O O . VAL A 1 7 ? 4.505 5.139 -1.860 1.00 74.22 7 VAL A O 15
ATOM 7552 N N . ASN A 1 8 ? 4.059 4.602 -4.006 1.00 71.55 8 ASN A N 15
ATOM 7553 C CA . ASN A 1 8 ? 4.641 5.821 -4.580 1.00 23.13 8 ASN A CA 15
ATOM 7554 C C . ASN A 1 8 ? 6.137 5.902 -4.253 1.00 52.25 8 ASN A C 15
ATOM 7555 O O . ASN A 1 8 ? 6.745 6.972 -4.288 1.00 61.44 8 ASN A O 15
ATOM 7566 N N . GLY A 1 9 ? 6.732 4.749 -3.960 1.00 5.45 9 GLY A N 15
ATOM 7567 C CA . GLY A 1 9 ? 8.138 4.693 -3.599 1.00 75.04 9 GLY A CA 15
ATOM 7568 C C . GLY A 1 9 ? 8.336 4.645 -2.097 1.00 10.14 9 GLY A C 15
ATOM 7569 O O . GLY A 1 9 ? 9.408 4.285 -1.613 1.00 72.13 9 GLY A O 15
ATOM 7573 N N . GLU A 1 10 ? 7.294 5.010 -1.358 1.00 11.11 10 GLU A N 15
ATOM 7574 C CA . GLU A 1 10 ? 7.334 4.989 0.098 1.00 21.12 10 GLU A CA 15
ATOM 7575 C C . GLU A 1 10 ? 7.155 3.560 0.599 1.00 44.40 10 GLU A C 15
ATOM 7576 O O . GLU A 1 10 ? 6.419 2.780 -0.004 1.00 25.45 10 GLU A O 15
ATOM 7588 N N . THR A 1 11 ? 7.807 3.228 1.705 1.00 23.23 11 THR A N 15
ATOM 7589 C CA . THR A 1 11 ? 7.737 1.882 2.262 1.00 10.41 11 THR A CA 15
ATOM 7590 C C . THR A 1 11 ? 7.023 1.902 3.611 1.00 25.44 11 THR A C 15
ATOM 7591 O O . THR A 1 11 ? 7.513 2.490 4.577 1.00 51.33 11 THR A O 15
ATOM 7602 N N . TYR A 1 12 ? 5.847 1.277 3.660 1.00 30.42 12 TYR A N 15
ATOM 7603 C CA . TYR A 1 12 ? 5.034 1.232 4.875 1.00 2.43 12 TYR A CA 15
ATOM 7604 C C . TYR A 1 12 ? 4.563 -0.190 5.144 1.00 13.42 12 TYR A C 15
ATOM 7605 O O . TYR A 1 12 ? 4.565 -1.032 4.245 1.00 73.22 12 TYR A O 15
ATOM 7623 N N . THR A 1 13 ? 4.155 -0.450 6.378 1.00 25.24 13 THR A N 15
ATOM 7624 C CA . THR A 1 13 ? 3.630 -1.750 6.763 1.00 51.44 13 THR A CA 15
ATOM 7625 C C . THR A 1 13 ? 2.149 -1.632 7.122 1.00 14.34 13 THR A C 15
ATOM 7626 O O . THR A 1 13 ? 1.744 -0.723 7.854 1.00 3.40 13 THR A O 15
ATOM 7637 N N . VAL A 1 14 ? 1.346 -2.547 6.587 1.00 54.12 14 VAL A N 15
ATOM 7638 C CA . VAL A 1 14 ? -0.102 -2.504 6.747 1.00 23.24 14 VAL A CA 15
ATOM 7639 C C . VAL A 1 14 ? -0.624 -3.826 7.306 1.00 21.44 14 VAL A C 15
ATOM 7640 O O . VAL A 1 14 ? 0.081 -4.842 7.299 1.00 13.25 14 VAL A O 15
ATOM 7653 N N . SER A 1 15 ? -1.868 -3.805 7.773 1.00 53.41 15 SER A N 15
ATOM 7654 C CA . SER A 1 15 ? -2.479 -4.954 8.433 1.00 3.50 15 SER A CA 15
ATOM 7655 C C . SER A 1 15 ? -2.886 -6.033 7.427 1.00 13.25 15 SER A C 15
ATOM 7656 O O . SER A 1 15 ? -2.751 -7.229 7.701 1.00 3.23 15 SER A O 15
ATOM 7664 N N . SER A 1 16 ? -3.385 -5.604 6.266 1.00 15.31 16 SER A N 15
ATOM 7665 C CA . SER A 1 16 ? -3.905 -6.530 5.261 1.00 1.54 16 SER A CA 15
ATOM 7666 C C . SER A 1 16 ? -3.649 -6.003 3.846 1.00 23.12 16 SER A C 15
ATOM 7667 O O . SER A 1 16 ? -3.451 -4.799 3.643 1.00 44.22 16 SER A O 15
ATOM 7675 N N . SER A 1 17 ? -3.660 -6.914 2.874 1.00 34.15 17 SER A N 15
ATOM 7676 C CA . SER A 1 17 ? -3.489 -6.561 1.467 1.00 4.44 17 SER A CA 15
ATOM 7677 C C . SER A 1 17 ? -4.544 -5.544 1.032 1.00 4.01 17 SER A C 15
ATOM 7678 O O . SER A 1 17 ? -4.223 -4.512 0.444 1.00 51.31 17 SER A O 15
ATOM 7686 N N . GLU A 1 18 ? -5.802 -5.847 1.341 1.00 3.14 18 GLU A N 15
ATOM 7687 C CA . GLU A 1 18 ? -6.917 -4.958 1.026 1.00 41.32 18 GLU A CA 15
ATOM 7688 C C . GLU A 1 18 ? -6.712 -3.583 1.664 1.00 42.23 18 GLU A C 15
ATOM 7689 O O . GLU A 1 18 ? -6.955 -2.552 1.034 1.00 41.34 18 GLU A O 15
ATOM 7701 N N . GLU A 1 19 ? -6.245 -3.577 2.911 1.00 70.01 19 GLU A N 15
ATOM 7702 C CA . GLU A 1 19 ? -5.963 -2.332 3.620 1.00 61.30 19 GLU A CA 15
ATOM 7703 C C . GLU A 1 19 ? -4.881 -1.544 2.887 1.00 32.53 19 GLU A C 15
ATOM 7704 O O . GLU A 1 19 ? -4.931 -0.315 2.823 1.00 44.13 19 GLU A O 15
ATOM 7716 N N . CYS A 1 20 ? -3.910 -2.264 2.329 1.00 11.30 20 CYS A N 15
ATOM 7717 C CA . CYS A 1 20 ? -2.857 -1.649 1.522 1.00 54.43 20 CYS A CA 15
ATOM 7718 C C . CYS A 1 20 ? -3.477 -0.868 0.365 1.00 71.03 20 CYS A C 15
ATOM 7719 O O . CYS A 1 20 ? -3.129 0.291 0.114 1.00 50.34 20 CYS A O 15
ATOM 7726 N N . GLU A 1 21 ? -4.419 -1.513 -0.322 1.00 61.53 21 GLU A N 15
ATOM 7727 C CA . GLU A 1 21 ? -5.108 -0.911 -1.460 1.00 44.23 21 GLU A CA 15
ATOM 7728 C C . GLU A 1 21 ? -5.910 0.306 -1.011 1.00 32.25 21 GLU A C 15
ATOM 7729 O O . GLU A 1 21 ? -5.945 1.328 -1.699 1.00 32.31 21 GLU A O 15
ATOM 7741 N N . ARG A 1 22 ? -6.541 0.193 0.155 1.00 61.12 22 ARG A N 15
ATOM 7742 C CA . ARG A 1 22 ? -7.311 1.266 0.727 1.00 52.31 22 ARG A CA 15
ATOM 7743 C C . ARG A 1 22 ? -6.421 2.471 1.026 1.00 43.12 22 ARG A C 15
ATOM 7744 O O . ARG A 1 22 ? -6.766 3.601 0.689 1.00 24.35 22 ARG A O 15
ATOM 7765 N N . LEU A 1 23 ? -5.269 2.216 1.641 1.00 71.05 23 LEU A N 15
ATOM 7766 C CA . LEU A 1 23 ? -4.310 3.270 1.962 1.00 61.24 23 LEU A CA 15
ATOM 7767 C C . LEU A 1 23 ? -3.797 3.917 0.675 1.00 20.42 23 LEU A C 15
ATOM 7768 O O . LEU A 1 23 ? -3.674 5.138 0.584 1.00 43.13 23 LEU A O 15
ATOM 7784 N N . CYS A 1 24 ? -3.520 3.083 -0.319 1.00 30.40 24 CYS A N 15
ATOM 7785 C CA . CYS A 1 24 ? -3.054 3.554 -1.620 1.00 63.35 24 CYS A CA 15
ATOM 7786 C C . CYS A 1 24 ? -4.097 4.478 -2.254 1.00 62.23 24 CYS A C 15
ATOM 7787 O O . CYS A 1 24 ? -3.779 5.580 -2.712 1.00 62.11 24 CYS A O 15
ATOM 7794 N N . ARG A 1 25 ? -5.355 4.038 -2.241 1.00 14.42 25 ARG A N 15
ATOM 7795 C CA . ARG A 1 25 ? -6.445 4.808 -2.832 1.00 11.11 25 ARG A CA 15
ATOM 7796 C C . ARG A 1 25 ? -6.758 6.029 -1.967 1.00 33.30 25 ARG A C 15
ATOM 7797 O O . ARG A 1 25 ? -7.252 7.047 -2.453 1.00 25.13 25 ARG A O 15
ATOM 7818 N N . LYS A 1 26 ? -6.462 5.909 -0.678 1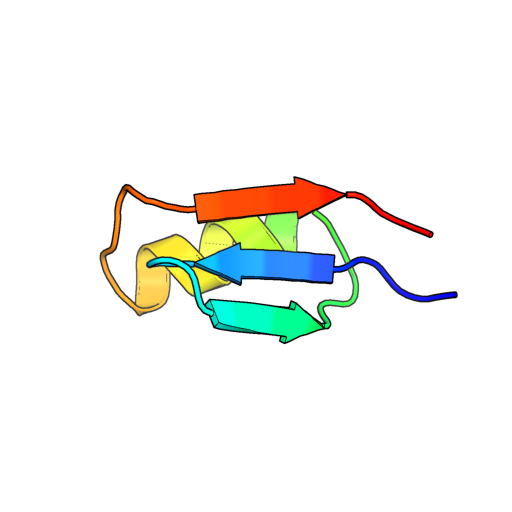.00 24.42 26 LYS A N 15
ATOM 7819 C CA . LYS A 1 26 ? -6.635 7.002 0.275 1.00 71.15 26 LYS A CA 15
ATOM 7820 C C . LYS A 1 26 ? -5.650 8.122 -0.059 1.00 75.44 26 LYS A C 15
ATOM 7821 O O . LYS A 1 26 ? -6.012 9.301 -0.085 1.00 64.34 26 LYS A O 15
ATOM 7840 N N . LEU A 1 27 ? -4.408 7.737 -0.323 1.00 15.22 27 LEU A N 15
ATOM 7841 C CA . LEU A 1 27 ? -3.367 8.688 -0.704 1.00 75.41 27 LEU A CA 15
ATOM 7842 C C . LEU A 1 27 ? -3.565 9.141 -2.149 1.00 22.01 27 LEU A C 15
ATOM 7843 O O . LEU A 1 27 ? -3.124 10.220 -2.542 1.00 63.20 27 LEU A O 15
ATOM 7859 N N . GLY A 1 28 ? -4.236 8.300 -2.933 1.00 74.45 28 GLY A N 15
ATOM 7860 C CA . GLY A 1 28 ? -4.529 8.631 -4.316 1.00 50.33 28 GLY A CA 15
ATOM 7861 C C . GLY A 1 28 ? -3.387 8.261 -5.242 1.00 75.10 28 GLY A C 15
ATOM 7862 O O . GLY A 1 28 ? -3.016 9.029 -6.133 1.00 61.23 28 GLY A O 15
ATOM 7866 N N . VAL A 1 29 ? -2.823 7.078 -5.018 1.00 21.22 29 VAL A N 15
ATOM 7867 C CA . VAL A 1 29 ? -1.698 6.584 -5.806 1.00 44.50 29 VAL A CA 15
ATOM 7868 C C . VAL A 1 29 ? -2.132 5.383 -6.651 1.00 52.22 29 VAL A C 15
ATOM 7869 O O . VAL A 1 29 ? -3.069 4.671 -6.292 1.00 22.21 29 VAL A O 15
ATOM 7882 N N . THR A 1 30 ? -1.477 5.194 -7.792 1.00 2.42 30 THR A N 15
ATOM 7883 C CA . THR A 1 30 ? -1.706 4.029 -8.641 1.00 20.21 30 THR A CA 15
ATOM 7884 C C . THR A 1 30 ? -0.567 3.019 -8.485 1.00 1.11 30 THR A C 15
ATOM 7885 O O . THR A 1 30 ? -0.772 1.805 -8.573 1.00 40.32 30 THR A O 15
ATOM 7896 N N . ASN A 1 31 ? 0.640 3.533 -8.261 1.00 73.21 31 ASN A N 15
ATOM 7897 C CA . ASN A 1 31 ? 1.816 2.691 -8.059 1.00 24.04 31 ASN A CA 15
ATOM 7898 C C . ASN A 1 31 ? 1.976 2.338 -6.583 1.00 41.21 31 ASN A C 15
ATOM 7899 O O . ASN A 1 31 ? 2.491 3.127 -5.791 1.00 1.03 31 ASN A O 15
ATOM 7910 N N . CYS A 1 32 ? 1.492 1.161 -6.222 1.00 32.13 32 CYS A N 15
ATOM 7911 C CA . CYS A 1 32 ? 1.614 0.638 -4.869 1.00 21.12 32 CYS A CA 15
ATOM 7912 C C . CYS A 1 32 ? 1.640 -0.888 -4.925 1.00 31.32 32 CYS A C 15
ATOM 7913 O O . CYS A 1 32 ? 0.692 -1.517 -5.403 1.00 11.12 32 CYS A O 15
ATOM 7920 N N . ARG A 1 33 ? 2.732 -1.484 -4.457 1.00 0.20 33 ARG A N 15
ATOM 7921 C CA . ARG A 1 33 ? 2.916 -2.929 -4.539 1.00 14.14 33 ARG A CA 15
ATOM 7922 C C . ARG A 1 33 ? 2.913 -3.524 -3.136 1.00 41.42 33 ARG A C 15
ATOM 7923 O O . ARG A 1 33 ? 3.553 -2.990 -2.233 1.00 4.33 33 ARG A O 15
ATOM 7944 N N . VAL A 1 34 ? 2.198 -4.627 -2.956 1.00 20.34 34 VAL A N 15
ATOM 7945 C CA . VAL A 1 34 ? 2.024 -5.226 -1.636 1.00 1.04 34 VAL A CA 15
ATOM 7946 C C . VAL A 1 34 ? 2.678 -6.608 -1.557 1.00 13.23 34 VAL A C 15
ATOM 7947 O O . VAL A 1 34 ? 2.575 -7.413 -2.483 1.00 71.55 34 VAL A O 15
ATOM 7960 N N . HIS A 1 35 ? 3.375 -6.856 -0.453 1.00 3.13 35 HIS A N 15
ATOM 7961 C CA . HIS A 1 35 ? 3.950 -8.166 -0.159 1.00 3.40 35 HIS A CA 15
ATOM 7962 C C . HIS A 1 35 ? 3.288 -8.727 1.095 1.00 12.21 35 HIS A C 15
ATOM 7963 O O . HIS A 1 35 ? 3.487 -8.200 2.186 1.00 32.32 35 HIS A O 15
ATOM 7978 N N . CYS A 1 36 ? 2.483 -9.769 0.940 1.00 32.55 36 CYS A N 15
ATOM 7979 C CA . CYS A 1 36 ? 1.789 -10.373 2.074 1.00 20.11 36 CYS A CA 15
ATOM 7980 C C . CYS A 1 36 ? 2.310 -11.784 2.312 1.00 73.45 36 CYS A C 15
ATOM 7981 O O . CYS A 1 36 ? 2.064 -12.691 1.512 1.00 34.43 36 CYS A O 15
ATOM 7988 N N . GLY A 1 37 ? 3.043 -11.959 3.402 1.00 55.15 37 GLY A N 15
ATOM 7989 C CA . GLY A 1 37 ? 3.611 -13.249 3.727 1.00 1.22 37 GLY A CA 15
ATOM 7990 C C . GLY A 1 37 ? 4.621 -13.147 4.851 1.00 4.44 37 GLY A C 15
ATOM 7991 O O . GLY A 1 37 ? 4.788 -14.130 5.606 1.00 12.54 37 GLY A O 15
ATOM 7996 N N . ALA A 1 1 ? 3.155 -12.395 10.224 1.00 21.13 1 ALA A N 16
ATOM 7997 C CA . ALA A 1 1 ? 3.855 -11.233 9.637 1.00 71.23 1 ALA A CA 16
ATOM 7998 C C . ALA A 1 1 ? 2.888 -10.421 8.776 1.00 40.43 1 ALA A C 16
ATOM 7999 O O . ALA A 1 1 ? 2.248 -10.972 7.879 1.00 74.25 1 ALA A O 16
ATOM 8008 N N . PRO A 1 2 ? 2.751 -9.105 9.051 1.00 10.10 2 PRO A N 16
ATOM 8009 C CA . PRO A 1 2 ? 1.856 -8.220 8.289 1.00 64.30 2 PRO A CA 16
ATOM 8010 C C . PRO A 1 2 ? 2.324 -8.007 6.846 1.00 60.40 2 PRO A C 16
ATOM 8011 O O . PRO A 1 2 ? 3.290 -8.630 6.390 1.00 20.22 2 PRO A O 16
ATOM 8022 N N . CYS A 1 3 ? 1.635 -7.123 6.134 1.00 10.32 3 CYS A N 16
ATOM 8023 C CA . CYS A 1 3 ? 1.954 -6.835 4.741 1.00 65.34 3 CYS A CA 16
ATOM 8024 C C . CYS A 1 3 ? 2.684 -5.496 4.617 1.00 55.13 3 CYS A C 16
ATOM 8025 O O . CYS A 1 3 ? 2.434 -4.570 5.387 1.00 41.30 3 CYS A O 16
ATOM 8032 N N . GLU A 1 4 ? 3.593 -5.413 3.651 1.00 22.21 4 GLU A N 16
ATOM 8033 C CA . GLU A 1 4 ? 4.363 -4.201 3.394 1.00 50.53 4 GLU A CA 16
ATOM 8034 C C . GLU A 1 4 ? 4.009 -3.652 2.018 1.00 23.41 4 GLU A C 16
ATOM 8035 O O . GLU A 1 4 ? 4.113 -4.363 1.021 1.00 72.12 4 GLU A O 16
ATOM 8047 N N . CYS A 1 5 ? 3.607 -2.393 1.960 1.00 32.52 5 CYS A N 16
ATOM 8048 C CA . CYS A 1 5 ? 3.131 -1.796 0.719 1.00 70.53 5 CYS A CA 16
ATOM 8049 C C . CYS A 1 5 ? 4.076 -0.704 0.236 1.00 55.04 5 CYS A C 16
ATOM 8050 O O . CYS A 1 5 ? 4.573 0.094 1.028 1.00 45.30 5 CYS A O 16
ATOM 8057 N N . ASP A 1 6 ? 4.314 -0.684 -1.071 1.00 10.13 6 ASP A N 16
ATOM 8058 C CA . ASP A 1 6 ? 5.206 0.291 -1.692 1.00 70.24 6 ASP A CA 16
ATOM 8059 C C . ASP A 1 6 ? 4.404 1.220 -2.599 1.00 61.32 6 ASP A C 16
ATOM 8060 O O . ASP A 1 6 ? 3.920 0.814 -3.653 1.00 1.45 6 ASP A O 16
ATOM 8069 N N . VAL A 1 7 ? 4.255 2.457 -2.160 1.00 0.54 7 VAL A N 16
ATOM 8070 C CA . VAL A 1 7 ? 3.507 3.473 -2.863 1.00 54.43 7 VAL A CA 16
ATOM 8071 C C . VAL A 1 7 ? 4.439 4.580 -3.363 1.00 31.24 7 VAL A C 16
ATOM 8072 O O . VAL A 1 7 ? 4.977 5.360 -2.575 1.00 43.32 7 VAL A O 16
ATOM 8085 N N . ASN A 1 8 ? 4.675 4.594 -4.678 1.00 61.40 8 ASN A N 16
ATOM 8086 C CA . ASN A 1 8 ? 5.465 5.646 -5.336 1.00 55.20 8 ASN A CA 16
ATOM 8087 C C . ASN A 1 8 ? 6.946 5.593 -4.918 1.00 54.13 8 ASN A C 16
ATOM 8088 O O . ASN A 1 8 ? 7.767 6.385 -5.384 1.00 43.55 8 ASN A O 16
ATOM 8099 N N . GLY A 1 9 ? 7.293 4.630 -4.067 1.00 53.14 9 GLY A N 16
ATOM 8100 C CA . GLY A 1 9 ? 8.656 4.520 -3.571 1.00 12.31 9 GLY A CA 16
ATOM 8101 C C . GLY A 1 9 ? 8.707 4.522 -2.055 1.00 4.32 9 GLY A C 16
ATOM 8102 O O . GLY A 1 9 ? 9.740 4.210 -1.457 1.00 40.54 9 GLY A O 16
ATOM 8106 N N . GLU A 1 10 ? 7.596 4.907 -1.433 1.00 43.20 10 GLU A N 16
ATOM 8107 C CA . GLU A 1 10 ? 7.463 4.852 0.017 1.00 51.01 10 GLU A CA 16
ATOM 8108 C C . GLU A 1 10 ? 6.944 3.482 0.432 1.00 63.01 10 GLU A C 16
ATOM 8109 O O . GLU A 1 10 ? 6.006 2.968 -0.169 1.00 13.35 10 GLU A O 16
ATOM 8121 N N . THR A 1 11 ? 7.541 2.891 1.453 1.00 40.30 11 THR A N 16
ATOM 8122 C CA . THR A 1 11 ? 7.115 1.583 1.927 1.00 45.34 11 THR A CA 16
ATOM 8123 C C . THR A 1 11 ? 6.523 1.684 3.335 1.00 30.41 11 THR A C 16
ATOM 8124 O O . THR A 1 11 ? 7.209 2.044 4.297 1.00 30.12 11 THR A O 16
ATOM 8135 N N . TYR A 1 12 ? 5.231 1.386 3.434 1.00 64.31 12 TYR A N 16
ATOM 8136 C CA . TYR A 1 12 ? 4.509 1.398 4.703 1.00 2.31 12 TYR A CA 16
ATOM 8137 C C . TYR A 1 12 ? 4.077 -0.022 5.055 1.00 30.21 12 TYR A C 16
ATOM 8138 O O . TYR A 1 12 ? 4.227 -0.933 4.241 1.00 31.14 12 TYR A O 16
ATOM 8156 N N . THR A 1 13 ? 3.544 -0.217 6.256 1.00 43.21 13 THR A N 16
ATOM 8157 C CA . THR A 1 13 ? 3.065 -1.532 6.672 1.00 21.10 13 THR A CA 16
ATOM 8158 C C . THR A 1 13 ? 1.556 -1.514 6.920 1.00 52.54 13 THR A C 16
ATOM 8159 O O . THR A 1 13 ? 1.036 -0.624 7.598 1.00 43.42 13 THR A O 16
ATOM 8170 N N . VAL A 1 14 ? 0.867 -2.505 6.370 1.00 70.51 14 VAL A N 16
ATOM 8171 C CA . VAL A 1 14 ? -0.584 -2.615 6.477 1.00 61.51 14 VAL A CA 16
ATOM 8172 C C . VAL A 1 14 ? -0.977 -3.972 7.056 1.00 32.23 14 VAL A C 16
ATOM 8173 O O . VAL A 1 14 ? -0.175 -4.910 7.068 1.00 63.22 14 VAL A O 16
ATOM 8186 N N . SER A 1 15 ? -2.219 -4.070 7.522 1.00 21.14 15 SER A N 16
ATOM 8187 C CA . SER A 1 15 ? -2.699 -5.272 8.201 1.00 52.20 15 SER A CA 16
ATOM 8188 C C . SER A 1 15 ? -3.176 -6.334 7.208 1.00 44.13 15 SER A C 16
ATOM 8189 O O . SER A 1 15 ? -3.391 -7.481 7.593 1.00 1.53 15 SER A O 16
ATOM 8197 N N . SER A 1 16 ? -3.344 -5.956 5.940 1.00 22.22 16 SER A N 16
ATOM 8198 C CA . SER A 1 16 ? -3.824 -6.888 4.920 1.00 40.45 16 SER A CA 16
ATOM 8199 C C . SER A 1 16 ? -3.790 -6.245 3.536 1.00 44.34 16 SER A C 16
ATOM 8200 O O . SER A 1 16 ? -3.532 -5.045 3.406 1.00 75.52 1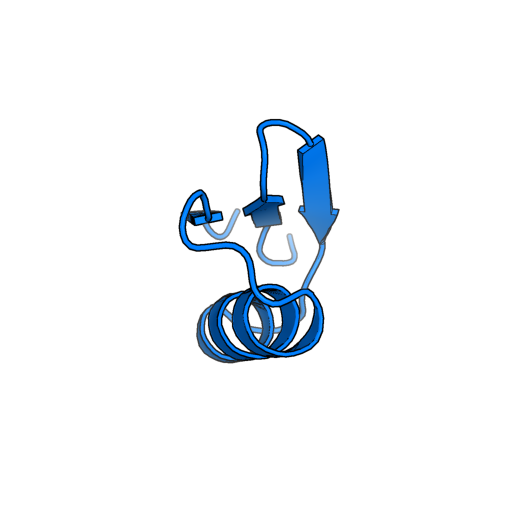6 SER A O 16
ATOM 8208 N N . SER A 1 17 ? -4.071 -7.052 2.516 1.00 54.51 17 SER A N 16
ATOM 8209 C CA . SER A 1 17 ? -4.117 -6.585 1.137 1.00 70.41 17 SER A CA 16
ATOM 8210 C C . SER A 1 17 ? -5.214 -5.540 0.968 1.00 11.13 17 SER A C 16
ATOM 8211 O O . SER A 1 17 ? -5.008 -4.515 0.318 1.00 73.43 17 SER A O 16
ATOM 8219 N N . GLU A 1 18 ? -6.381 -5.802 1.556 1.00 54.31 18 GLU A N 16
ATOM 8220 C CA . GLU A 1 18 ? -7.489 -4.852 1.496 1.00 63.53 18 GLU A CA 16
ATOM 8221 C C . GLU A 1 18 ? -7.067 -3.536 2.144 1.00 72.44 18 GLU A C 16
ATOM 8222 O O . GLU A 1 18 ? -7.308 -2.453 1.607 1.00 24.34 18 GLU A O 16
ATOM 8234 N N . GLU A 1 19 ? -6.391 -3.654 3.286 1.00 20.53 19 GLU A N 16
ATOM 8235 C CA . GLU A 1 19 ? -5.883 -2.500 4.020 1.00 53.51 19 GLU A CA 16
ATOM 8236 C C . GLU A 1 19 ? -4.870 -1.746 3.159 1.00 62.44 19 GLU A C 16
ATOM 8237 O O . GLU A 1 19 ? -4.782 -0.519 3.196 1.00 42.14 19 GLU A O 16
ATOM 8249 N N . CYS A 1 20 ? -4.116 -2.512 2.376 1.00 22.45 20 CYS A N 16
ATOM 8250 C CA . CYS A 1 20 ? -3.107 -1.962 1.482 1.00 20.35 20 CYS A CA 16
ATOM 8251 C C . CYS A 1 20 ? -3.759 -1.092 0.415 1.00 1.23 20 CYS A C 16
ATOM 8252 O O . CYS A 1 20 ? -3.466 0.097 0.300 1.00 23.23 20 CYS A O 16
ATOM 8259 N N . GLU A 1 21 ? -4.669 -1.699 -0.342 1.00 74.30 21 GLU A N 16
ATOM 8260 C CA . GLU A 1 21 ? -5.345 -1.022 -1.439 1.00 4.21 21 GLU A CA 16
ATOM 8261 C C . GLU A 1 21 ? -6.099 0.206 -0.927 1.00 11.22 21 GLU A C 16
ATOM 8262 O O . GLU A 1 21 ? -6.127 1.248 -1.586 1.00 44.31 21 GLU A O 16
ATOM 8274 N N . ARG A 1 22 ? -6.674 0.087 0.273 1.00 60.31 22 ARG A N 16
ATOM 8275 C CA . ARG A 1 22 ? -7.333 1.192 0.927 1.00 61.54 22 ARG A CA 16
ATOM 8276 C C . ARG A 1 22 ? -6.357 2.345 1.153 1.00 1.04 22 ARG A C 16
ATOM 8277 O O . ARG A 1 22 ? -6.611 3.471 0.727 1.00 61.21 22 ARG A O 16
ATOM 8298 N N . LEU A 1 23 ? -5.233 2.049 1.809 1.00 53.55 23 LEU A N 16
ATOM 8299 C CA . LEU A 1 23 ? -4.229 3.064 2.136 1.00 21.31 23 LEU A CA 16
ATOM 8300 C C . LEU A 1 23 ? -3.664 3.704 0.868 1.00 73.24 23 LEU A C 16
ATOM 8301 O O . LEU A 1 23 ? -3.558 4.928 0.770 1.00 64.23 23 LEU A O 16
ATOM 8317 N N . CYS A 1 24 ? -3.316 2.868 -0.103 1.00 3.14 24 CYS A N 16
ATOM 8318 C CA . CYS A 1 24 ? -2.753 3.341 -1.364 1.00 35.43 24 CYS A CA 16
ATOM 8319 C C . CYS A 1 24 ? -3.727 4.292 -2.070 1.00 4.14 24 CYS A C 16
ATOM 8320 O O . CYS A 1 24 ? -3.331 5.367 -2.540 1.00 74.34 24 CYS A O 16
ATOM 8327 N N . ARG A 1 25 ? -5.008 3.921 -2.103 1.00 72.53 25 ARG A N 16
ATOM 8328 C CA . ARG A 1 25 ? -6.029 4.770 -2.722 1.00 64.43 25 ARG A CA 16
ATOM 8329 C C . ARG A 1 25 ? -6.380 5.951 -1.815 1.00 50.21 25 ARG A C 16
ATOM 8330 O O . ARG A 1 25 ? -6.891 6.971 -2.279 1.00 64.35 25 ARG A O 16
ATOM 8351 N N . LYS A 1 26 ? -6.105 5.809 -0.520 1.00 24.51 26 LYS A N 16
ATOM 8352 C CA . LYS A 1 26 ? -6.324 6.893 0.439 1.00 71.21 26 LYS A CA 16
ATOM 8353 C C . LYS A 1 26 ? -5.330 8.014 0.148 1.00 55.52 26 LYS A C 16
ATOM 8354 O O . LYS A 1 26 ? -5.691 9.190 0.116 1.00 10.22 26 LYS A O 16
ATOM 8373 N N . LEU A 1 27 ? -4.074 7.635 -0.073 1.00 71.51 27 LEU A N 16
ATOM 8374 C CA . LEU A 1 27 ? -3.045 8.584 -0.480 1.00 73.54 27 LEU A CA 16
ATOM 8375 C C . LEU A 1 27 ? -3.309 9.047 -1.911 1.00 2.14 27 LEU A C 16
ATOM 8376 O O . LEU A 1 27 ? -3.035 10.196 -2.267 1.00 75.14 27 LEU A O 16
ATOM 8392 N N . GLY A 1 28 ? -3.855 8.140 -2.719 1.00 15.51 28 GLY A N 16
ATOM 8393 C CA . GLY A 1 28 ? -4.185 8.455 -4.099 1.00 43.44 28 GLY A CA 16
ATOM 8394 C C . GLY A 1 28 ? -3.093 8.026 -5.057 1.00 32.13 28 GLY A C 16
ATOM 8395 O O . GLY A 1 28 ? -2.973 8.562 -6.162 1.00 32.14 28 GLY A O 16
ATOM 8399 N N . VAL A 1 29 ? -2.295 7.053 -4.632 1.00 61.22 29 VAL A N 16
ATOM 8400 C CA . VAL A 1 29 ? -1.188 6.550 -5.437 1.00 0.34 29 VAL A CA 16
ATOM 8401 C C . VAL A 1 29 ? -1.558 5.206 -6.059 1.00 61.20 29 VAL A C 16
ATOM 8402 O O . VAL A 1 29 ? -1.877 4.250 -5.347 1.00 21.22 29 VAL A O 16
ATOM 8415 N N . THR A 1 30 ? -1.525 5.142 -7.386 1.00 44.32 30 THR A N 16
ATOM 8416 C CA . THR A 1 30 ? -1.810 3.907 -8.107 1.00 63.12 30 THR A CA 16
ATOM 8417 C C . THR A 1 30 ? -0.580 2.999 -8.112 1.00 3.14 30 THR A C 16
ATOM 8418 O O . THR A 1 30 ? -0.697 1.772 -8.171 1.00 24.25 30 THR A O 16
ATOM 8429 N N . ASN A 1 31 ? 0.600 3.617 -8.044 1.00 3.45 31 ASN A N 16
ATOM 8430 C CA . ASN A 1 31 ? 1.857 2.879 -7.947 1.00 31.34 31 ASN A CA 16
ATOM 8431 C C . ASN A 1 31 ? 1.985 2.284 -6.549 1.00 32.22 31 ASN A C 16
ATOM 8432 O O . ASN A 1 31 ? 2.732 2.786 -5.710 1.00 30.34 31 ASN A O 16
ATOM 8443 N N . CYS A 1 32 ? 1.210 1.237 -6.306 1.00 11.54 32 CYS A N 16
ATOM 8444 C CA . CYS A 1 32 ? 1.148 0.575 -5.007 1.00 24.30 32 CYS A CA 16
ATOM 8445 C C . CYS A 1 32 ? 1.497 -0.905 -5.171 1.00 71.24 32 CYS A C 16
ATOM 8446 O O . CYS A 1 32 ? 0.866 -1.615 -5.956 1.00 23.42 32 CYS A O 16
ATOM 8453 N N . ARG A 1 33 ? 2.510 -1.360 -4.445 1.00 30.14 33 ARG A N 16
ATOM 8454 C CA . ARG A 1 33 ? 2.985 -2.738 -4.541 1.00 1.34 33 ARG A CA 16
ATOM 8455 C C . ARG A 1 33 ? 2.712 -3.453 -3.221 1.00 31.01 33 ARG A C 16
ATOM 8456 O O . ARG A 1 33 ? 2.849 -2.851 -2.156 1.00 4.43 33 ARG A O 16
ATOM 8477 N N . VAL A 1 34 ? 2.350 -4.732 -3.284 1.00 23.32 34 VAL A N 16
ATOM 8478 C CA . VAL A 1 34 ? 1.939 -5.467 -2.088 1.00 1.34 34 VAL A CA 16
ATOM 8479 C C . VAL A 1 34 ? 2.932 -6.577 -1.736 1.00 63.02 34 VAL A C 16
ATOM 8480 O O . VAL A 1 34 ? 3.211 -7.463 -2.544 1.00 74.32 34 VAL A O 16
ATOM 8493 N N . HIS A 1 35 ? 3.473 -6.497 -0.524 1.00 1.24 35 HIS A N 16
ATOM 8494 C CA . HIS A 1 35 ? 4.294 -7.560 0.054 1.00 23.31 35 HIS A CA 16
ATOM 8495 C C . HIS A 1 35 ? 3.538 -8.131 1.246 1.00 24.33 35 HIS A C 16
ATOM 8496 O O . HIS A 1 35 ? 2.868 -7.381 1.947 1.00 3.54 35 HIS A O 16
ATOM 8511 N N . CYS A 1 36 ? 3.631 -9.430 1.480 1.00 5.23 36 CYS A N 16
ATOM 8512 C CA . CYS A 1 36 ? 2.976 -10.048 2.635 1.00 64.41 36 CYS A CA 16
ATOM 8513 C C . CYS A 1 36 ? 3.806 -11.212 3.165 1.00 74.42 36 CYS A C 16
ATOM 8514 O O . CYS A 1 36 ? 3.872 -12.280 2.547 1.00 63.22 36 CYS A O 16
ATOM 8521 N N . GLY A 1 37 ? 4.446 -10.990 4.310 1.00 22.23 37 GLY A N 16
ATOM 8522 C CA . GLY A 1 37 ? 5.310 -11.992 4.900 1.00 25.41 37 GLY A CA 16
ATOM 8523 C C . GLY A 1 37 ? 6.734 -11.883 4.382 1.00 72.15 37 GLY A C 16
ATOM 8524 O O . GLY A 1 37 ? 7.051 -12.518 3.355 1.00 22.31 37 GLY A O 16
ATOM 8529 N N . ALA A 1 1 ? -1.673 -11.336 11.293 1.00 14.24 1 ALA A N 17
ATOM 8530 C CA . ALA A 1 1 ? -0.487 -11.393 10.406 1.00 65.21 1 ALA A CA 17
ATOM 8531 C C . ALA A 1 1 ? -0.508 -10.230 9.414 1.00 70.02 1 ALA A C 17
ATOM 8532 O O . ALA A 1 1 ? -1.355 -10.192 8.518 1.00 34.10 1 ALA A O 17
ATOM 8541 N N . PRO A 1 2 ? 0.405 -9.250 9.574 1.00 24.21 2 PRO A N 17
ATOM 8542 C CA . PRO A 1 2 ? 0.451 -8.063 8.722 1.00 35.25 2 PRO A CA 17
ATOM 8543 C C . PRO A 1 2 ? 1.356 -8.235 7.500 1.00 12.51 2 PRO A C 17
ATOM 8544 O O . PRO A 1 2 ? 2.115 -9.202 7.398 1.00 24.24 2 PRO A O 17
ATOM 8555 N N . CYS A 1 3 ? 1.271 -7.280 6.588 1.00 51.24 3 CYS A N 17
ATOM 8556 C CA . CYS A 1 3 ? 2.096 -7.263 5.388 1.00 31.54 3 CYS A CA 17
ATOM 8557 C C . CYS A 1 3 ? 2.578 -5.840 5.122 1.00 73.23 3 CYS A C 17
ATOM 8558 O O . CYS A 1 3 ? 2.336 -4.939 5.928 1.00 62.32 3 CYS A O 17
ATOM 8565 N N . GLU A 1 4 ? 3.253 -5.634 4.001 1.00 44.14 4 GLU A N 17
ATOM 8566 C CA . GLU A 1 4 ? 3.750 -4.313 3.635 1.00 72.41 4 GLU A CA 17
ATOM 8567 C C . GLU A 1 4 ? 3.033 -3.809 2.388 1.00 30.03 4 GLU A C 17
ATOM 8568 O O . GLU A 1 4 ? 2.369 -4.579 1.684 1.00 73.43 4 GLU A O 17
ATOM 8580 N N . CYS A 1 5 ? 3.183 -2.524 2.122 1.00 25.23 5 CYS A N 17
ATOM 8581 C CA . CYS A 1 5 ? 2.536 -1.870 0.993 1.00 33.42 5 CYS A CA 17
ATOM 8582 C C . CYS A 1 5 ? 3.481 -0.818 0.427 1.00 53.32 5 CYS A C 17
ATOM 8583 O O . CYS A 1 5 ? 4.035 -0.010 1.180 1.00 74.20 5 CYS A O 17
ATOM 8590 N N . ASP A 1 6 ? 3.677 -0.829 -0.886 1.00 55.12 6 ASP A N 17
ATOM 8591 C CA . ASP A 1 6 ? 4.637 0.065 -1.532 1.00 22.42 6 ASP A CA 17
ATOM 8592 C C . ASP A 1 6 ? 3.915 1.070 -2.415 1.00 10.43 6 ASP A C 17
ATOM 8593 O O . ASP A 1 6 ? 3.414 0.730 -3.484 1.00 34.33 6 ASP A O 17
ATOM 8602 N N . VAL A 1 7 ? 3.866 2.302 -1.937 1.00 73.32 7 VAL A N 17
ATOM 8603 C CA . VAL A 1 7 ? 3.176 3.393 -2.590 1.00 64.32 7 VAL A CA 17
ATOM 8604 C C . VAL A 1 7 ? 4.172 4.461 -3.069 1.00 53.11 7 VAL A C 17
ATOM 8605 O O . VAL A 1 7 ? 4.781 5.163 -2.261 1.00 10.11 7 VAL A O 17
ATOM 8618 N N . ASN A 1 8 ? 4.361 4.543 -4.386 1.00 0.43 8 ASN A N 17
ATOM 8619 C CA . ASN A 1 8 ? 5.210 5.579 -5.002 1.00 22.24 8 ASN A CA 17
ATOM 8620 C C . ASN A 1 8 ? 6.674 5.439 -4.551 1.00 42.13 8 ASN A C 17
ATOM 8621 O O . ASN A 1 8 ? 7.445 6.400 -4.573 1.00 62.34 8 ASN A O 17
ATOM 8632 N N . GLY A 1 9 ? 7.062 4.231 -4.157 1.00 23.40 9 GLY A N 17
ATOM 8633 C CA . GLY A 1 9 ? 8.428 3.989 -3.714 1.00 41.35 9 GLY A CA 17
ATOM 8634 C C . GLY A 1 9 ? 8.549 4.042 -2.204 1.00 2.53 9 GLY A C 17
ATOM 8635 O O . GLY A 1 9 ? 9.576 3.655 -1.636 1.00 33.14 9 GLY A O 17
ATOM 8639 N N . GLU A 1 10 ? 7.503 4.541 -1.555 1.00 33.53 10 GLU A N 17
ATOM 8640 C CA . GLU A 1 10 ? 7.414 4.535 -0.104 1.00 4.42 10 GLU A CA 17
ATOM 8641 C C . GLU A 1 10 ? 6.859 3.192 0.351 1.00 21.24 10 GLU A C 17
ATOM 8642 O O . GLU A 1 10 ? 5.811 2.766 -0.124 1.00 24.20 10 GLU A O 17
ATOM 8654 N N . THR A 1 11 ? 7.538 2.532 1.270 1.00 43.23 11 THR A N 17
ATOM 8655 C CA . THR A 1 11 ? 7.106 1.222 1.729 1.00 44.25 11 THR A CA 17
ATOM 8656 C C . THR A 1 11 ? 6.667 1.291 3.190 1.00 55.20 11 THR A C 17
ATOM 8657 O O . THR A 1 11 ? 7.480 1.513 4.091 1.00 4.13 11 THR A O 17
ATOM 8668 N N . TYR A 1 12 ? 5.367 1.121 3.401 1.00 51.43 12 TYR A N 17
ATOM 8669 C CA . TYR A 1 12 ? 4.769 1.159 4.731 1.00 34.14 12 TYR A CA 17
ATOM 8670 C C . TYR A 1 12 ? 4.229 -0.224 5.083 1.00 52.42 12 TYR A C 17
ATOM 8671 O O . TYR A 1 12 ? 4.233 -1.125 4.246 1.00 1.53 12 TYR A O 17
ATOM 8689 N N . THR A 1 13 ? 3.768 -0.395 6.313 1.00 15.12 13 THR A N 17
ATOM 8690 C CA . THR A 1 13 ? 3.233 -1.678 6.757 1.00 62.44 13 THR A CA 17
ATOM 8691 C C . THR A 1 13 ? 1.736 -1.576 7.043 1.00 21.42 13 THR A C 17
ATOM 8692 O O . THR A 1 13 ? 1.275 -0.641 7.703 1.00 73.43 13 THR A O 17
ATOM 8703 N N . VAL A 1 14 ? 0.988 -2.552 6.536 1.00 43.42 14 VAL A N 17
ATOM 8704 C CA . VAL A 1 14 ? -0.467 -2.573 6.642 1.00 44.21 14 VAL A CA 17
ATOM 8705 C C . VAL A 1 14 ? -0.945 -3.931 7.155 1.00 70.20 14 VAL A C 17
ATOM 8706 O O . VAL A 1 14 ? -0.180 -4.894 7.183 1.00 72.12 14 VAL A O 17
ATOM 8719 N N . SER A 1 15 ? -2.209 -4.006 7.552 1.00 44.22 15 SER A N 17
ATOM 8720 C CA . SER A 1 15 ? -2.774 -5.236 8.097 1.00 71.22 15 SER A CA 17
ATOM 8721 C C . SER A 1 15 ? -2.846 -6.329 7.030 1.00 61.35 15 SER A C 17
ATOM 8722 O O . SER A 1 15 ? -2.552 -7.492 7.303 1.00 32.21 15 SER A O 17
ATOM 8730 N N . SER A 1 16 ? -3.224 -5.950 5.814 1.00 73.51 16 SER A N 17
ATOM 8731 C CA . SER A 1 16 ? -3.405 -6.913 4.734 1.00 44.41 16 SER A CA 17
ATOM 8732 C C . SER A 1 16 ? -3.391 -6.205 3.377 1.00 52.43 16 SER A C 17
ATOM 8733 O O . SER A 1 16 ? -3.308 -4.969 3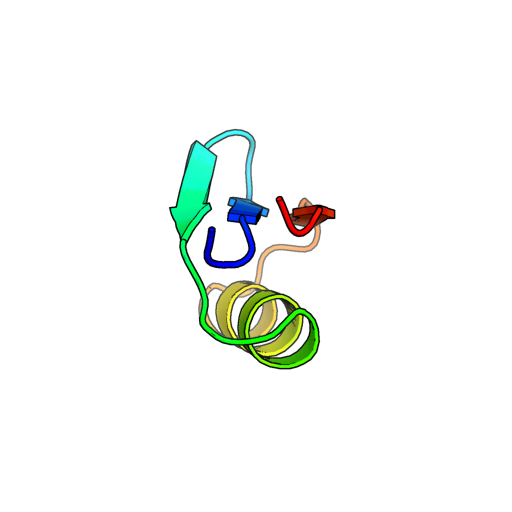.308 1.00 12.54 16 SER A O 17
ATOM 8741 N N . SER A 1 17 ? -3.480 -6.988 2.306 1.00 71.51 17 SER A N 17
ATOM 8742 C CA . SER A 1 17 ? -3.467 -6.453 0.948 1.00 23.55 17 SER A CA 17
ATOM 8743 C C . SER A 1 17 ? -4.584 -5.423 0.760 1.00 20.24 17 SER A C 17
ATOM 8744 O O . SER A 1 17 ? -4.376 -4.364 0.167 1.00 41.44 17 SER A O 17
ATOM 8752 N N . GLU A 1 18 ? -5.760 -5.736 1.298 1.00 31.11 18 GLU A N 17
ATOM 8753 C CA . GLU A 1 18 ? -6.912 -4.846 1.210 1.00 24.53 18 GLU A CA 17
ATOM 8754 C C . GLU A 1 18 ? -6.629 -3.535 1.940 1.00 50.11 18 GLU A C 17
ATOM 8755 O O . GLU A 1 18 ? -7.027 -2.458 1.491 1.00 15.33 18 GLU A O 17
ATOM 8767 N N . GLU A 1 19 ? -5.928 -3.639 3.068 1.00 74.24 19 GLU A N 17
ATOM 8768 C CA . GLU A 1 19 ? -5.508 -2.467 3.826 1.00 35.21 19 GLU A CA 17
ATOM 8769 C C . GLU A 1 19 ? -4.584 -1.608 2.963 1.00 72.43 19 GLU A C 17
ATOM 8770 O O . GLU A 1 19 ? -4.673 -0.379 2.966 1.00 3.41 19 GLU A O 17
ATOM 8782 N N . CYS A 1 20 ? -3.699 -2.271 2.217 1.00 12.54 20 CYS A N 17
ATOM 8783 C CA . CYS A 1 20 ? -2.820 -1.582 1.268 1.00 22.20 20 CYS A CA 17
ATOM 8784 C C . CYS A 1 20 ? -3.646 -0.874 0.191 1.00 33.35 20 CYS A C 17
ATOM 8785 O O . CYS A 1 20 ? -3.327 0.246 -0.208 1.00 73.12 20 CYS A O 17
ATOM 8792 N N . GLU A 1 21 ? -4.723 -1.525 -0.262 1.00 25.14 21 GLU A N 17
ATOM 8793 C CA . GLU A 1 21 ? -5.632 -0.919 -1.234 1.00 22.42 21 GLU A CA 17
ATOM 8794 C C . GLU A 1 21 ? -6.201 0.382 -0.676 1.00 24.55 21 GLU A C 17
ATOM 8795 O O . GLU A 1 21 ? -6.176 1.419 -1.341 1.00 3.31 21 GLU A O 17
ATOM 8807 N N . ARG A 1 22 ? -6.694 0.312 0.559 1.00 51.11 22 ARG A N 17
ATOM 8808 C CA . ARG A 1 22 ? -7.255 1.452 1.242 1.00 45.01 22 ARG A CA 17
ATOM 8809 C C . ARG A 1 22 ? -6.239 2.586 1.328 1.00 65.03 22 ARG A C 17
ATOM 8810 O O . ARG A 1 22 ? -6.556 3.738 1.039 1.00 13.24 22 ARG A O 17
ATOM 8831 N N . LEU A 1 23 ? -5.011 2.243 1.711 1.00 73.11 23 LEU A N 17
ATOM 8832 C CA . LEU A 1 23 ? -3.925 3.216 1.803 1.00 74.44 23 LEU A CA 17
ATOM 8833 C C . LEU A 1 23 ? -3.679 3.856 0.435 1.00 34.23 23 LEU A C 17
ATOM 8834 O O . LEU A 1 23 ? -3.586 5.078 0.314 1.00 62.21 23 LEU A O 17
ATOM 8850 N N . CYS A 1 24 ? -3.607 3.012 -0.591 1.00 71.04 24 CYS A N 17
ATOM 8851 C CA . CYS A 1 24 ? -3.371 3.456 -1.967 1.00 41.55 24 CYS A CA 17
ATOM 8852 C C . CYS A 1 24 ? -4.426 4.474 -2.401 1.00 71.04 24 CYS A C 17
ATOM 8853 O O . CYS A 1 24 ? -4.100 5.526 -2.962 1.00 10.22 24 CYS A O 17
ATOM 8860 N N . ARG A 1 25 ? -5.688 4.157 -2.115 1.00 0.41 25 ARG A N 17
ATOM 8861 C CA . ARG A 1 25 ? -6.813 5.025 -2.468 1.00 13.22 25 ARG A CA 17
ATOM 8862 C C . ARG A 1 25 ? -6.779 6.312 -1.641 1.00 62.20 25 ARG A C 17
ATOM 8863 O O . ARG A 1 25 ? -6.908 7.414 -2.176 1.00 60.43 25 ARG A O 17
ATOM 8884 N N . LYS A 1 26 ? -6.593 6.150 -0.336 1.00 31.53 26 LYS A N 17
ATOM 8885 C CA . LYS A 1 26 ? -6.587 7.265 0.612 1.00 23.22 26 LYS A CA 17
ATOM 8886 C C . LYS A 1 26 ? -5.512 8.288 0.244 1.00 72.40 26 LYS A C 17
ATOM 8887 O O . LYS A 1 26 ? -5.699 9.497 0.416 1.00 43.23 26 LYS A O 17
ATOM 8906 N N . LEU A 1 27 ? -4.389 7.792 -0.265 1.00 31.25 27 LEU A N 17
ATOM 8907 C CA . LEU A 1 27 ? -3.284 8.649 -0.680 1.00 13.45 27 LEU A CA 17
ATOM 8908 C C . LEU A 1 27 ? -3.417 9.035 -2.154 1.00 51.44 27 LEU A C 17
ATOM 8909 O O . LEU A 1 27 ? -2.869 10.050 -2.588 1.00 70.43 27 LEU A O 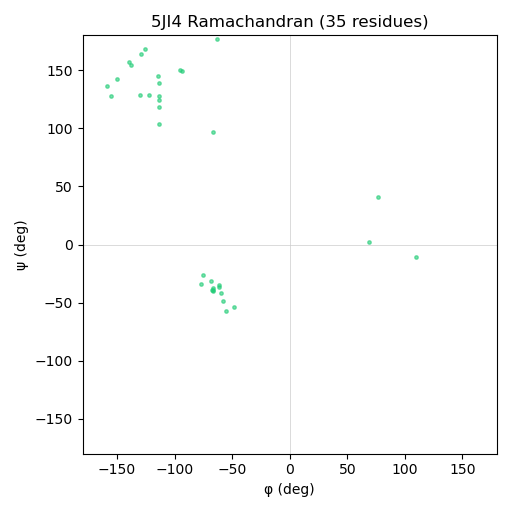17
ATOM 8925 N N . GLY A 1 28 ? -4.139 8.220 -2.920 1.00 72.20 28 GLY A N 17
ATOM 8926 C CA . GLY A 1 28 ? -4.319 8.485 -4.337 1.00 52.05 28 GLY A CA 17
ATOM 8927 C C . GLY A 1 28 ? -3.067 8.182 -5.139 1.00 73.13 28 GLY A C 17
ATOM 8928 O O . GLY A 1 28 ? -2.732 8.902 -6.084 1.00 70.43 28 GLY A O 17
ATOM 8932 N N . VAL A 1 29 ? -2.384 7.105 -4.767 1.00 53.24 29 VAL A N 17
ATOM 8933 C CA . VAL A 1 29 ? -1.118 6.733 -5.398 1.00 13.24 29 VAL A CA 17
ATOM 8934 C C . VAL A 1 29 ? -1.361 5.937 -6.680 1.00 32.02 29 VAL A C 17
ATOM 8935 O O . VAL A 1 29 ? -2.353 5.217 -6.789 1.00 72.21 29 VAL A O 17
ATOM 8948 N N . THR A 1 30 ? -0.462 6.094 -7.650 1.00 73.31 30 THR A N 17
ATOM 8949 C CA . THR A 1 30 ? -0.533 5.357 -8.908 1.00 72.41 30 THR A CA 17
ATOM 8950 C C . THR A 1 30 ? 0.025 3.943 -8.740 1.00 32.50 30 THR A C 17
ATOM 8951 O O . THR A 1 30 ? -0.643 2.954 -9.049 1.00 23.13 30 THR A O 17
ATOM 8962 N N . ASN A 1 31 ? 1.262 3.860 -8.253 1.00 51.14 31 ASN A N 17
ATOM 8963 C CA . ASN A 1 31 ? 1.925 2.576 -8.019 1.00 11.22 31 ASN A CA 17
ATOM 8964 C C . ASN A 1 31 ? 1.833 2.178 -6.548 1.00 34.04 31 ASN A C 17
ATOM 8965 O O . ASN A 1 31 ? 2.515 2.756 -5.697 1.00 50.22 31 ASN A O 17
ATOM 8976 N N . CYS A 1 32 ? 0.974 1.210 -6.259 1.00 33.12 32 CYS A N 17
ATOM 8977 C CA . CYS A 1 32 ? 0.851 0.642 -4.921 1.00 45.32 32 CYS A CA 17
ATOM 8978 C C . CYS A 1 32 ? 0.874 -0.885 -5.009 1.00 73.21 32 CYS A C 17
ATOM 8979 O O . CYS A 1 32 ? 0.018 -1.485 -5.660 1.00 32.02 32 CYS A O 17
ATOM 8986 N N . ARG A 1 33 ? 1.870 -1.505 -4.378 1.00 50.13 33 ARG A N 17
ATOM 8987 C CA . ARG A 1 33 ? 2.056 -2.955 -4.458 1.00 14.44 33 ARG A CA 17
ATOM 8988 C C . ARG A 1 33 ? 2.060 -3.570 -3.055 1.00 72.51 33 ARG A C 17
ATOM 8989 O O . ARG A 1 33 ? 2.143 -2.849 -2.063 1.00 31.34 33 ARG A O 17
ATOM 9010 N N . VAL A 1 34 ? 1.985 -4.900 -2.979 1.00 25.40 34 VAL A N 17
ATOM 9011 C CA . VAL A 1 34 ? 1.946 -5.603 -1.691 1.00 24.40 34 VAL A CA 17
ATOM 9012 C C . VAL A 1 34 ? 3.054 -6.654 -1.598 1.00 13.21 34 VAL A C 17
ATOM 9013 O O . VAL A 1 34 ? 3.549 -7.143 -2.619 1.00 73.22 34 VAL A O 17
ATOM 9026 N N . HIS A 1 35 ? 3.446 -6.985 -0.369 1.00 34.12 35 HIS A N 17
ATOM 9027 C CA . HIS A 1 35 ? 4.427 -8.040 -0.110 1.00 20.44 35 HIS A CA 17
ATOM 9028 C C . HIS A 1 35 ? 4.301 -8.496 1.347 1.00 65.23 35 HIS A C 17
ATOM 9029 O O . HIS A 1 35 ? 3.901 -7.713 2.205 1.00 74.31 35 HIS A O 17
ATOM 9044 N N . CYS A 1 36 ? 4.611 -9.760 1.626 1.00 75.33 36 CYS A N 17
ATOM 9045 C CA . CYS A 1 36 ? 4.496 -10.296 2.984 1.00 61.01 36 CYS A CA 17
ATOM 9046 C C . CYS A 1 36 ? 5.733 -11.123 3.342 1.00 61.02 36 CYS A C 17
ATOM 9047 O O . CYS A 1 36 ? 5.994 -12.161 2.727 1.00 75.23 36 CYS A O 17
ATOM 9054 N N . GLY A 1 37 ? 6.501 -10.654 4.323 1.00 45.13 37 GLY A N 17
ATOM 9055 C CA . GLY A 1 37 ? 7.692 -11.369 4.753 1.00 2.21 37 GLY A CA 17
ATOM 9056 C C . GLY A 1 37 ? 7.454 -12.139 6.040 1.00 71.33 37 GLY A C 17
ATOM 9057 O O . GLY A 1 37 ? 6.999 -13.301 5.970 1.00 14.54 37 GLY A O 17
ATOM 9062 N N . ALA A 1 1 ? -0.878 -11.178 9.434 1.00 71.32 1 ALA A N 18
ATOM 9063 C CA . ALA A 1 1 ? 0.575 -10.993 9.217 1.00 1.40 1 ALA A CA 18
ATOM 9064 C C . ALA A 1 1 ? 0.896 -9.515 8.988 1.00 31.32 1 ALA A C 18
ATOM 9065 O O . ALA A 1 1 ? 0.111 -8.798 8.366 1.00 42.13 1 ALA A O 18
ATOM 9074 N N . PRO A 1 2 ? 2.049 -9.034 9.500 1.00 45.14 2 PRO A N 18
ATOM 9075 C CA . PRO A 1 2 ? 2.492 -7.643 9.307 1.00 14.22 2 PRO A CA 18
ATOM 9076 C C . PRO A 1 2 ? 3.106 -7.448 7.918 1.00 71.51 2 PRO A C 18
ATOM 9077 O O . PRO A 1 2 ? 4.300 -7.153 7.775 1.00 71.44 2 PRO A O 18
ATOM 9088 N N . CYS A 1 3 ? 2.271 -7.633 6.910 1.00 13.20 3 CYS A N 18
ATOM 9089 C CA . CYS A 1 3 ? 2.678 -7.579 5.508 1.00 11.33 3 CYS A CA 18
ATOM 9090 C C . CYS A 1 3 ? 3.171 -6.183 5.113 1.00 51.12 3 CYS A C 18
ATOM 9091 O O . CYS A 1 3 ? 3.017 -5.217 5.872 1.00 61.15 3 CYS A O 18
ATOM 9098 N N . GLU A 1 4 ? 3.738 -6.071 3.914 1.00 65.42 4 GLU A N 18
ATOM 9099 C CA . GLU A 1 4 ? 4.410 -4.843 3.491 1.00 64.14 4 GLU A CA 18
ATOM 9100 C C . GLU A 1 4 ? 3.677 -4.154 2.344 1.00 50.11 4 GLU A C 18
ATOM 9101 O O . GLU A 1 4 ? 3.060 -4.802 1.499 1.00 74.34 4 GLU A O 18
ATOM 9113 N N . CYS A 1 5 ? 3.777 -2.829 2.329 1.00 25.22 5 CYS A N 18
ATOM 9114 C CA . CYS A 1 5 ? 3.135 -1.984 1.326 1.00 73.32 5 CYS A CA 18
ATOM 9115 C C . CYS A 1 5 ? 4.186 -1.047 0.716 1.00 71.45 5 CYS A C 18
ATOM 9116 O O . CYS A 1 5 ? 5.107 -0.611 1.411 1.00 20.34 5 CYS A O 18
ATOM 9123 N N . ASP A 1 6 ? 4.047 -0.742 -0.571 1.00 43.04 6 ASP A N 18
ATOM 9124 C CA . ASP A 1 6 ? 5.069 -0.005 -1.324 1.00 51.21 6 ASP A CA 18
ATOM 9125 C C . ASP A 1 6 ? 4.419 1.058 -2.208 1.00 53.40 6 ASP A C 18
ATOM 9126 O O . ASP A 1 6 ? 3.910 0.755 -3.282 1.00 54.05 6 ASP A O 18
ATOM 9135 N N . VAL A 1 7 ? 4.442 2.300 -1.746 1.00 53.32 7 VAL A N 18
ATOM 9136 C CA . VAL A 1 7 ? 3.785 3.408 -2.434 1.00 31.03 7 VAL A CA 18
ATOM 9137 C C . VAL A 1 7 ? 4.822 4.406 -2.947 1.00 75.42 7 VAL A C 18
ATOM 9138 O O . VAL A 1 7 ? 5.517 5.050 -2.154 1.00 33.40 7 VAL A O 18
ATOM 9151 N N . ASN A 1 8 ? 4.921 4.522 -4.275 1.00 12.11 8 ASN A N 18
ATOM 9152 C CA . ASN A 1 8 ? 5.885 5.423 -4.926 1.00 22.42 8 ASN A CA 18
ATOM 9153 C C . ASN A 1 8 ? 7.324 5.055 -4.561 1.00 1.31 8 ASN A C 18
ATOM 9154 O O . ASN A 1 8 ? 8.235 5.872 -4.689 1.00 62.25 8 ASN A O 18
ATOM 9165 N N . GLY A 1 9 ? 7.524 3.811 -4.137 1.00 11.13 9 GLY A N 18
ATOM 9166 C CA . GLY A 1 9 ? 8.848 3.358 -3.738 1.00 40.24 9 GLY A CA 18
ATOM 9167 C C . GLY A 1 9 ? 9.079 3.518 -2.249 1.00 22.52 9 GLY A C 18
ATOM 9168 O O . GLY A 1 9 ? 10.054 2.995 -1.700 1.00 33.43 9 GLY A O 18
ATOM 9172 N N . GLU A 1 10 ? 8.185 4.251 -1.594 1.00 2.42 10 GLU A N 18
ATOM 9173 C CA . GLU A 1 10 ? 8.236 4.420 -0.148 1.00 70.51 10 GLU A CA 18
ATOM 9174 C C . GLU A 1 10 ? 7.595 3.211 0.523 1.00 72.42 10 GLU A C 18
ATOM 9175 O O . GLU A 1 10 ? 6.742 2.543 -0.074 1.00 62.32 10 GLU A O 18
ATOM 9187 N N . THR A 1 11 ? 7.975 2.944 1.764 1.00 24.13 11 THR A N 18
ATOM 9188 C CA . THR A 1 11 ? 7.588 1.707 2.427 1.00 45.21 11 THR A CA 18
ATOM 9189 C C . THR A 1 11 ? 6.641 1.966 3.599 1.00 72.12 11 THR A C 18
ATOM 9190 O O . THR A 1 11 ? 6.931 2.764 4.494 1.00 14.02 11 THR A O 18
ATOM 9201 N N . TYR A 1 12 ? 5.499 1.293 3.561 1.00 42.42 12 TYR A N 18
ATOM 9202 C CA . TYR A 1 12 ? 4.533 1.302 4.652 1.00 53.00 12 TYR A CA 18
ATOM 9203 C C . TYR A 1 12 ? 4.265 -0.139 5.080 1.00 73.33 12 TYR A C 18
ATOM 9204 O O . TYR A 1 12 ? 4.390 -1.058 4.270 1.00 44.01 12 TYR A O 18
ATOM 9222 N N . THR A 1 13 ? 3.901 -0.340 6.336 1.00 52.20 13 THR A N 18
ATOM 9223 C CA . THR A 1 13 ? 3.571 -1.671 6.834 1.00 12.05 13 THR A CA 18
ATOM 9224 C C . THR A 1 13 ? 2.094 -1.746 7.201 1.00 32.00 13 THR A C 18
ATOM 9225 O O . THR A 1 13 ? 1.537 -0.803 7.771 1.00 55.22 13 THR A O 18
ATOM 9236 N N . VAL A 1 14 ? 1.470 -2.868 6.859 1.00 33.35 14 VAL A N 18
ATOM 9237 C CA . VAL A 1 14 ? 0.036 -3.070 7.061 1.00 1.03 14 VAL A CA 18
ATOM 9238 C C . VAL A 1 14 ? -0.236 -4.501 7.505 1.00 4.22 14 VAL A C 18
ATOM 9239 O O . VAL A 1 14 ? 0.632 -5.367 7.402 1.00 44.04 14 VAL A O 18
ATOM 9252 N N . SER A 1 15 ? -1.443 -4.746 7.994 1.00 55.31 15 SER A N 18
ATOM 9253 C CA . SER A 1 15 ? -1.836 -6.077 8.424 1.00 44.43 15 SER A CA 18
ATOM 9254 C C . SER A 1 15 ? -2.467 -6.840 7.259 1.00 61.44 15 SER A C 18
ATOM 9255 O O . SER A 1 15 ? -2.521 -8.069 7.272 1.00 61.15 15 SER A O 18
ATOM 9263 N N . SER A 1 16 ? -2.937 -6.107 6.245 1.00 23.21 16 SER A N 18
ATOM 9264 C CA . SER A 1 16 ? -3.604 -6.731 5.106 1.00 52.51 16 SER A CA 18
ATOM 9265 C C . SER A 1 16 ? -3.331 -5.982 3.796 1.00 22.12 16 SER A C 18
ATOM 9266 O O . SER A 1 16 ? -3.182 -4.742 3.763 1.00 61.32 16 SER A O 18
ATOM 9274 N N . SER A 1 17 ? -3.280 -6.755 2.716 1.00 41.23 17 SER A N 18
ATOM 9275 C CA . SER A 1 17 ? -3.119 -6.221 1.374 1.00 54.30 17 SER A CA 18
ATOM 9276 C C . SER A 1 17 ? -4.165 -5.148 1.107 1.00 75.12 17 SER A C 18
ATOM 9277 O O . SER A 1 17 ? -3.835 -4.024 0.742 1.00 65.11 17 SER A O 18
ATOM 9285 N N . GLU A 1 18 ? -5.425 -5.508 1.327 1.00 75.44 18 GLU A N 18
ATOM 9286 C CA . GLU A 1 18 ? -6.545 -4.593 1.143 1.00 23.11 18 GLU A CA 18
ATOM 9287 C C . GLU A 1 18 ? -6.372 -3.316 1.962 1.00 32.21 18 GLU A C 18
ATOM 9288 O O . GLU A 1 18 ? -6.806 -2.247 1.536 1.00 70.51 18 GLU A O 18
ATOM 9300 N N . GLU A 1 19 ? -5.747 -3.429 3.136 1.00 23.24 19 GLU A N 18
ATOM 9301 C CA . GLU A 1 19 ? -5.434 -2.257 3.949 1.00 32.44 19 GLU A CA 18
ATOM 9302 C C . GLU A 1 19 ? -4.482 -1.350 3.187 1.00 61.42 19 GLU A C 18
ATOM 9303 O O . GLU A 1 19 ? -4.742 -0.155 3.026 1.00 13.14 19 GLU A O 18
ATOM 9315 N N . CYS A 1 20 ? -3.382 -1.936 2.710 1.00 53.40 20 CYS A N 18
ATOM 9316 C CA . CYS A 1 20 ? -2.422 -1.195 1.878 1.00 62.52 20 CYS A CA 18
ATOM 9317 C C . CYS A 1 20 ? -3.129 -0.541 0.688 1.00 40.25 20 CYS A C 18
ATOM 9318 O O . CYS A 1 20 ? -3.024 0.670 0.472 1.00 44.53 20 CYS A O 18
ATOM 9325 N N . GLU A 1 21 ? -3.884 -1.348 -0.056 1.00 53.12 21 GLU A N 18
ATOM 9326 C CA . GLU A 1 21 ? -4.585 -0.887 -1.251 1.00 60.34 21 GLU A CA 18
ATOM 9327 C C . GLU A 1 21 ? -5.582 0.220 -0.911 1.00 25.30 21 GLU A C 18
ATOM 9328 O O . GLU A 1 21 ? -5.744 1.176 -1.670 1.00 71.10 21 GLU A O 18
ATOM 9340 N N . ARG A 1 22 ? -6.241 0.086 0.235 1.00 14.43 22 ARG A N 18
ATOM 9341 C CA . ARG A 1 22 ? -7.237 1.059 0.675 1.00 4.43 22 ARG A CA 18
ATOM 9342 C C . ARG A 1 22 ? -6.574 2.404 0.942 1.00 21.32 22 ARG A C 18
ATOM 9343 O O . ARG A 1 22 ? -7.072 3.446 0.516 1.00 30.23 22 ARG A O 18
ATOM 9364 N N . LEU A 1 23 ? -5.442 2.364 1.635 1.00 60.55 23 LEU A N 18
ATOM 9365 C CA . LEU A 1 23 ? -4.667 3.565 1.921 1.00 14.30 23 LEU A CA 18
ATOM 9366 C C . LEU A 1 23 ? -4.261 4.243 0.614 1.00 23.34 23 LEU A C 18
ATOM 9367 O O . LEU A 1 23 ? -4.498 5.437 0.417 1.00 21.50 23 LEU A O 18
ATOM 9383 N N . CYS A 1 24 ? -3.679 3.460 -0.287 1.00 13.20 24 CYS A N 18
ATOM 9384 C CA . CYS A 1 24 ? -3.213 3.965 -1.574 1.00 24.25 24 CYS A CA 18
ATOM 9385 C C . CYS A 1 24 ? -4.365 4.554 -2.395 1.00 33.22 24 CYS A C 18
ATOM 9386 O O . CYS A 1 24 ? -4.232 5.638 -2.974 1.00 31.14 24 CYS A O 18
ATOM 9393 N N . ARG A 1 25 ? -5.499 3.852 -2.425 1.00 40.24 25 ARG A N 18
ATOM 9394 C CA . ARG A 1 25 ? -6.652 4.295 -3.208 1.00 70.02 25 ARG A CA 18
ATOM 9395 C C . ARG A 1 25 ? -7.259 5.541 -2.570 1.00 13.01 25 ARG A C 18
ATOM 9396 O O . ARG A 1 25 ? -7.820 6.396 -3.254 1.00 53.31 25 ARG A O 18
ATOM 9417 N N . LYS A 1 26 ? -7.151 5.631 -1.248 1.00 24.13 26 LYS A N 18
ATOM 9418 C CA . LYS A 1 26 ? -7.625 6.804 -0.519 1.00 14.51 26 LYS A CA 18
ATOM 9419 C C . LYS A 1 26 ? -6.794 8.024 -0.901 1.00 63.15 26 LYS A C 18
ATOM 9420 O O . LYS A 1 26 ? -7.335 9.061 -1.286 1.00 2.12 26 LYS A O 18
ATOM 9439 N N . LEU A 1 27 ? -5.474 7.880 -0.803 1.00 41.43 27 LEU A N 18
ATOM 9440 C CA . LEU A 1 27 ? -4.550 8.944 -1.177 1.00 61.24 27 LEU A CA 18
ATOM 9441 C C . LEU A 1 27 ? -4.713 9.284 -2.659 1.00 24.02 27 LEU A C 18
ATOM 9442 O O . LEU A 1 27 ? -4.545 10.436 -3.072 1.00 41.11 27 LEU A O 18
ATOM 9458 N N . GLY A 1 28 ? -5.057 8.267 -3.447 1.00 21.22 28 GLY A N 18
ATOM 9459 C CA . GLY A 1 28 ? -5.221 8.441 -4.877 1.00 63.11 28 GLY A CA 18
ATOM 9460 C C . GLY A 1 28 ? -3.915 8.260 -5.619 1.00 25.22 28 GLY A C 18
ATOM 9461 O O . GLY A 1 28 ? -3.650 8.947 -6.608 1.00 23.43 28 GLY A O 18
ATOM 9465 N N . VAL A 1 29 ? -3.098 7.325 -5.141 1.00 2.54 29 VAL A N 18
ATOM 9466 C CA . VAL A 1 29 ? -1.792 7.052 -5.737 1.00 22.13 29 VAL A CA 18
ATOM 9467 C C . VAL A 1 29 ? -1.822 5.741 -6.521 1.00 72.31 29 VAL A C 18
ATOM 9468 O O . VAL A 1 29 ? -2.165 4.692 -5.974 1.00 70.00 29 VAL A O 18
ATOM 9481 N N . THR A 1 30 ? -1.462 5.811 -7.799 1.00 24.33 30 THR A N 18
ATOM 9482 C CA . THR A 1 30 ? -1.445 4.636 -8.662 1.00 54.11 30 THR A CA 18
ATOM 9483 C C . THR A 1 30 ? -0.260 3.725 -8.325 1.00 30.32 30 THR A C 18
ATOM 9484 O O . THR A 1 30 ? -0.382 2.497 -8.344 1.00 10.22 30 THR A O 18
ATOM 9495 N N . ASN A 1 31 ? 0.885 4.331 -8.010 1.00 54.21 31 ASN A N 18
ATOM 9496 C CA . ASN A 1 31 ? 2.089 3.569 -7.683 1.00 32.52 31 ASN A CA 18
ATOM 9497 C C . ASN A 1 31 ? 2.002 3.022 -6.262 1.00 71.43 31 ASN A C 18
ATOM 9498 O O . ASN A 1 31 ? 2.387 3.687 -5.298 1.00 2.14 31 ASN A O 18
ATOM 9509 N N . CYS A 1 32 ? 1.482 1.814 -6.148 1.00 11.12 32 CYS A N 18
ATOM 9510 C CA . CYS A 1 32 ? 1.306 1.154 -4.864 1.00 60.10 32 CYS A CA 18
ATOM 9511 C C . CYS A 1 32 ? 1.351 -0.356 -5.066 1.00 42.04 32 CYS A C 18
ATOM 9512 O O . CYS A 1 32 ? 0.711 -0.893 -5.976 1.00 21.32 32 CYS A O 18
ATOM 9519 N N . ARG A 1 33 ? 2.125 -1.028 -4.228 1.00 41.42 33 ARG A N 18
ATOM 9520 C CA . ARG A 1 33 ? 2.307 -2.471 -4.291 1.00 34.42 33 ARG A CA 18
ATOM 9521 C C . ARG A 1 33 ? 2.186 -3.038 -2.887 1.00 33.25 33 ARG A C 18
ATOM 9522 O O . ARG A 1 33 ? 2.298 -2.298 -1.911 1.00 5.21 33 ARG A O 18
ATOM 9543 N N . VAL A 1 34 ? 1.966 -4.336 -2.774 1.00 10.31 34 VAL A N 18
ATOM 9544 C CA . VAL A 1 34 ? 1.818 -4.961 -1.468 1.00 74.51 34 VAL A CA 18
ATOM 9545 C C . VAL A 1 34 ? 2.209 -6.428 -1.529 1.00 64.33 34 VAL A C 18
ATOM 9546 O O . VAL A 1 34 ? 1.775 -7.160 -2.419 1.00 23.43 34 VAL A O 18
ATOM 9559 N N . HIS A 1 35 ? 3.054 -6.847 -0.592 1.00 10.35 35 HIS A N 18
ATOM 9560 C CA . HIS A 1 35 ? 3.416 -8.249 -0.463 1.00 24.04 35 HIS A CA 18
ATOM 9561 C C . HIS A 1 35 ? 2.872 -8.757 0.861 1.00 71.32 35 HIS A C 18
ATOM 9562 O O . HIS A 1 35 ? 3.131 -8.167 1.907 1.00 23.41 35 HIS A O 18
ATOM 9577 N N . CYS A 1 36 ? 2.076 -9.811 0.810 1.00 72.41 36 CYS A N 18
ATOM 9578 C CA . CYS A 1 36 ? 1.453 -10.350 2.009 1.00 74.43 36 CYS A CA 18
ATOM 9579 C C . CYS A 1 36 ? 1.453 -11.874 1.951 1.00 13.44 36 CYS A C 18
ATOM 9580 O O . CYS A 1 36 ? 0.631 -12.482 1.263 1.00 41.52 36 CYS A O 18
ATOM 9587 N N . GLY A 1 37 ? 2.409 -12.479 2.650 1.00 73.44 37 GLY A N 18
ATOM 9588 C CA . GLY A 1 37 ? 2.557 -13.921 2.637 1.00 64.21 37 GLY A CA 18
ATOM 9589 C C . GLY A 1 37 ? 3.984 -14.316 2.321 1.00 30.24 37 GLY A C 18
ATOM 9590 O O . GLY A 1 37 ? 4.313 -14.476 1.130 1.00 43.12 37 GLY A O 18
ATOM 9595 N N . ALA A 1 1 ? 0.771 -13.590 8.941 1.00 62.02 1 ALA A N 19
ATOM 9596 C CA . ALA A 1 1 ? 1.580 -12.360 9.100 1.00 24.34 1 ALA A CA 19
ATOM 9597 C C . ALA A 1 1 ? 1.022 -11.237 8.227 1.00 40.15 1 ALA A C 19
ATOM 9598 O O . ALA A 1 1 ? 0.487 -11.501 7.146 1.00 12.21 1 ALA A O 19
ATOM 9607 N N . PRO A 1 2 ? 1.119 -9.969 8.689 1.00 55.11 2 PRO A N 19
ATOM 9608 C CA . PRO A 1 2 ? 0.668 -8.800 7.913 1.00 42.05 2 PRO A CA 19
ATOM 9609 C C . PRO A 1 2 ? 1.494 -8.603 6.638 1.00 74.30 2 PRO A C 19
ATOM 9610 O O . PRO A 1 2 ? 2.331 -9.440 6.293 1.00 22.34 2 PRO A O 19
ATOM 9621 N N . CYS A 1 3 ? 1.274 -7.487 5.952 1.00 23.41 3 CYS A N 19
ATOM 9622 C CA . CYS A 1 3 ? 1.923 -7.244 4.671 1.00 41.14 3 CYS A CA 19
ATOM 9623 C C . CYS A 1 3 ? 2.585 -5.868 4.630 1.00 74.32 3 CYS A C 19
ATOM 9624 O O . CYS A 1 3 ? 2.286 -4.987 5.443 1.00 33.30 3 CYS A O 19
ATOM 9631 N N . GLU A 1 4 ? 3.483 -5.706 3.667 1.00 65.42 4 GLU A N 19
ATOM 9632 C CA . GLU A 1 4 ? 4.171 -4.448 3.420 1.00 73.51 4 GLU A CA 19
ATOM 9633 C C . GLU A 1 4 ? 3.729 -3.918 2.066 1.00 42.03 4 GLU A C 19
ATOM 9634 O O . GLU A 1 4 ? 3.275 -4.689 1.221 1.00 23.51 4 GLU A O 19
ATOM 9646 N N . CYS A 1 5 ? 3.853 -2.621 1.861 1.00 31.44 5 CYS A N 19
ATOM 9647 C CA . CYS A 1 5 ? 3.395 -1.994 0.638 1.00 53.24 5 CYS A CA 19
ATOM 9648 C C . CYS A 1 5 ? 4.390 -0.935 0.166 1.00 25.14 5 CYS A C 19
ATOM 9649 O O . CYS A 1 5 ? 5.029 -0.264 0.981 1.00 12.54 5 CYS A O 19
ATOM 9656 N N . ASP A 1 6 ? 4.516 -0.796 -1.152 1.00 3.24 6 ASP A N 19
ATOM 9657 C CA . ASP A 1 6 ? 5.427 0.139 -1.762 1.00 14.41 6 ASP A CA 19
ATOM 9658 C C . ASP A 1 6 ? 4.642 1.230 -2.476 1.00 35.44 6 ASP A C 19
ATOM 9659 O O . ASP A 1 6 ? 4.060 0.998 -3.533 1.00 1.20 6 ASP A O 19
ATOM 9668 N N . VAL A 1 7 ? 4.644 2.413 -1.894 1.00 15.35 7 VAL A N 19
ATOM 9669 C CA . VAL A 1 7 ? 3.909 3.557 -2.408 1.00 63.41 7 VAL A CA 19
ATOM 9670 C C . VAL A 1 7 ? 4.891 4.623 -2.887 1.00 41.23 7 VAL A C 19
ATOM 9671 O O . VAL A 1 7 ? 5.632 5.201 -2.087 1.00 13.33 7 VAL A O 19
ATOM 9684 N N . ASN A 1 8 ? 4.913 4.843 -4.203 1.00 5.24 8 ASN A N 19
ATOM 9685 C CA . ASN A 1 8 ? 5.838 5.790 -4.838 1.00 74.20 8 ASN A CA 19
ATOM 9686 C C . ASN A 1 8 ? 7.290 5.471 -4.481 1.00 14.52 8 ASN A C 19
ATOM 9687 O O . ASN A 1 8 ? 8.154 6.353 -4.498 1.00 73.42 8 ASN A O 19
ATOM 9698 N N . GLY A 1 9 ? 7.554 4.206 -4.166 1.00 23.42 9 GLY A N 19
ATOM 9699 C CA . GLY A 1 9 ? 8.911 3.768 -3.877 1.00 51.44 9 GLY A CA 19
ATOM 9700 C C . GLY A 1 9 ? 9.185 3.615 -2.391 1.00 15.41 9 GLY A C 19
ATOM 9701 O O . GLY A 1 9 ? 10.171 2.989 -2.002 1.00 74.42 9 GLY A O 19
ATOM 9705 N N . GLU A 1 10 ? 8.327 4.187 -1.555 1.00 11.12 10 GLU A N 19
ATOM 9706 C CA . GLU A 1 10 ? 8.501 4.090 -0.109 1.00 70.12 10 GLU A CA 19
ATOM 9707 C C . GLU A 1 10 ? 7.752 2.871 0.416 1.00 34.10 10 GLU A C 19
ATOM 9708 O O . GLU A 1 10 ? 6.719 2.493 -0.134 1.00 42.43 10 GLU A O 19
ATOM 9720 N N . THR A 1 11 ? 8.258 2.270 1.484 1.00 72.13 11 THR A N 19
ATOM 9721 C CA . THR A 1 11 ? 7.716 1.015 1.984 1.00 35.24 11 THR A CA 19
ATOM 9722 C C . THR A 1 11 ? 7.067 1.200 3.355 1.00 60.31 11 THR A C 19
ATOM 9723 O O . THR A 1 11 ? 7.721 1.599 4.323 1.00 0.33 11 THR A O 19
ATOM 9734 N N . TYR A 1 12 ? 5.772 0.924 3.419 1.00 33.14 12 TYR A N 19
ATOM 9735 C CA . TYR A 1 12 ? 5.006 1.007 4.657 1.00 4.14 12 TYR A CA 19
ATOM 9736 C C . TYR A 1 12 ? 4.506 -0.377 5.049 1.00 2.14 12 TYR A C 19
ATOM 9737 O O . TYR A 1 12 ? 4.526 -1.302 4.235 1.00 54.13 12 TYR A O 19
ATOM 9755 N N . THR A 1 13 ? 4.056 -0.517 6.286 1.00 72.23 13 THR A N 19
ATOM 9756 C CA . THR A 1 13 ? 3.458 -1.762 6.749 1.00 52.33 13 THR A CA 19
ATOM 9757 C C . THR A 1 13 ? 1.979 -1.550 7.048 1.00 52.44 13 THR A C 19
ATOM 9758 O O . THR A 1 13 ? 1.595 -0.579 7.711 1.00 70.44 13 THR A O 19
ATOM 9769 N N . VAL A 1 14 ? 1.157 -2.458 6.537 1.00 30.20 14 VAL A N 19
ATOM 9770 C CA . VAL A 1 14 ? -0.294 -2.348 6.642 1.00 61.12 14 VAL A CA 19
ATOM 9771 C C . VAL A 1 14 ? -0.879 -3.571 7.343 1.00 12.04 14 VAL A C 19
ATOM 9772 O O . VAL A 1 14 ? -0.224 -4.612 7.441 1.00 73.41 14 VAL A O 19
ATOM 9785 N N . SER A 1 15 ? -2.104 -3.430 7.840 1.00 12.30 15 SER A N 19
ATOM 9786 C CA . SER A 1 15 ? -2.777 -4.500 8.568 1.00 12.11 15 SER A CA 19
ATOM 9787 C C . SER A 1 15 ? -3.047 -5.701 7.656 1.00 42.24 15 SER A C 19
ATOM 9788 O O . SER A 1 15 ? -2.761 -6.844 8.020 1.00 23.33 15 SER A O 19
ATOM 9796 N N . SER A 1 16 ? -3.581 -5.442 6.462 1.00 31.15 16 SER A N 19
ATOM 9797 C CA . SER A 1 16 ? -3.959 -6.514 5.545 1.00 33.33 16 SER A CA 19
ATOM 9798 C C . SER A 1 16 ? -3.920 -6.034 4.092 1.00 14.43 16 SER A C 19
ATOM 9799 O O . SER A 1 16 ? -3.706 -4.847 3.822 1.00 31.22 16 SER A O 19
ATOM 9807 N N . SER A 1 17 ? -4.133 -6.968 3.167 1.00 31.53 17 SER A N 19
ATOM 9808 C CA . SER A 1 17 ? -4.148 -6.677 1.734 1.00 50.42 17 SER A CA 19
ATOM 9809 C C . SER A 1 17 ? -5.180 -5.593 1.416 1.00 64.31 17 SER A C 19
ATOM 9810 O O . SER A 1 17 ? -4.848 -4.539 0.865 1.00 32.21 17 SER A O 19
ATOM 9818 N N . GLU A 1 18 ? -6.430 -5.864 1.787 1.00 63.32 18 GLU A N 19
ATOM 9819 C CA . GLU A 1 18 ? -7.525 -4.909 1.617 1.00 51.14 18 GLU A CA 19
ATOM 9820 C C . GLU A 1 18 ? -7.133 -3.538 2.167 1.00 14.33 18 GLU A C 19
ATOM 9821 O O . GLU A 1 18 ? -7.356 -2.510 1.527 1.00 32.02 18 GLU A O 19
ATOM 9833 N N . GLU A 1 19 ? -6.528 -3.545 3.350 1.00 71.20 19 GLU A N 19
ATOM 9834 C CA . GLU A 1 19 ? -6.087 -2.318 4.006 1.00 51.31 19 GLU A CA 19
ATOM 9835 C C . GLU A 1 19 ? -5.095 -1.564 3.121 1.00 12.23 19 GLU A C 19
ATOM 9836 O O . GLU A 1 19 ? -5.169 -0.341 2.990 1.00 73.51 19 GLU A O 19
ATOM 9848 N N . CYS A 1 20 ? -4.175 -2.308 2.505 1.00 51.40 20 CYS A N 19
ATOM 9849 C CA . CYS A 1 20 ? -3.178 -1.722 1.608 1.00 11.32 20 CYS A CA 19
ATOM 9850 C C . CYS A 1 20 ? -3.862 -0.974 0.468 1.00 35.54 20 CYS A C 19
ATOM 9851 O O . CYS A 1 20 ? -3.619 0.218 0.249 1.00 73.15 20 CYS A O 19
ATOM 9858 N N . GLU A 1 21 ? -4.742 -1.683 -0.235 1.00 45.13 21 GLU A N 19
ATOM 9859 C CA . GLU A 1 21 ? -5.469 -1.117 -1.365 1.00 32.44 21 GLU A CA 19
ATOM 9860 C C . GLU A 1 21 ? -6.226 0.138 -0.942 1.00 53.13 21 GLU A C 19
ATOM 9861 O O . GLU A 1 21 ? -6.210 1.147 -1.647 1.00 34.15 21 GLU A O 19
ATOM 9873 N N . ARG A 1 22 ? -6.866 0.075 0.223 1.00 35.41 22 ARG A N 19
ATOM 9874 C CA . ARG A 1 22 ? -7.631 1.180 0.749 1.00 41.34 22 ARG A CA 19
ATOM 9875 C C . ARG A 1 22 ? -6.735 2.376 1.057 1.00 50.22 22 ARG A C 19
ATOM 9876 O O . ARG A 1 22 ? -7.085 3.516 0.757 1.00 32.51 22 ARG A O 19
ATOM 9897 N N . LEU A 1 23 ? -5.578 2.110 1.653 1.00 21.23 23 LEU A N 19
ATOM 9898 C CA . LEU A 1 23 ? -4.628 3.164 1.995 1.00 43.23 23 LEU A CA 19
ATOM 9899 C C . LEU A 1 23 ? -4.198 3.909 0.736 1.00 50.05 23 LEU A C 19
ATOM 9900 O O . LEU A 1 23 ? -4.299 5.135 0.656 1.00 63.35 23 LEU A O 19
ATOM 9916 N N . CYS A 1 24 ? -3.752 3.153 -0.257 1.00 75.23 24 CYS A N 19
ATOM 9917 C CA . CYS A 1 24 ? -3.261 3.723 -1.502 1.00 33.31 24 CYS A CA 19
ATOM 9918 C C . CYS A 1 24 ? -4.389 4.401 -2.290 1.00 64.53 24 CYS A C 19
ATOM 9919 O O . CYS A 1 24 ? -4.186 5.471 -2.879 1.00 35.33 24 CYS A O 19
ATOM 9926 N N . ARG A 1 25 ? -5.586 3.801 -2.276 1.00 72.45 25 ARG A N 19
ATOM 9927 C CA . ARG A 1 25 ? -6.730 4.370 -2.993 1.00 21.43 25 ARG A CA 19
ATOM 9928 C C . ARG A 1 25 ? -7.165 5.668 -2.324 1.00 64.34 25 ARG A C 19
ATOM 9929 O O . ARG A 1 25 ? -7.603 6.610 -2.988 1.00 23.44 25 ARG A O 19
ATOM 9950 N N . LYS A 1 26 ? -7.030 5.709 -1.002 1.00 23.32 26 LYS A N 19
ATOM 9951 C CA . LYS A 1 26 ? -7.380 6.893 -0.223 1.00 0.12 26 LYS A CA 19
ATOM 9952 C C . LYS A 1 26 ? -6.383 8.014 -0.501 1.00 31.33 26 LYS A C 19
ATOM 9953 O O . LYS A 1 26 ? -6.768 9.162 -0.722 1.00 51.04 26 LYS A O 19
ATOM 9972 N N . LEU A 1 27 ? -5.101 7.663 -0.503 1.00 52.00 27 LEU A N 19
ATOM 9973 C CA . LEU A 1 27 ? -4.042 8.613 -0.830 1.00 42.11 27 LEU A CA 19
ATOM 9974 C C . LEU A 1 27 ? -4.099 8.974 -2.314 1.00 42.44 27 LEU A C 19
ATOM 9975 O O . LEU A 1 27 ? -3.584 10.009 -2.732 1.00 61.34 27 LEU A O 19
ATOM 9991 N N . GLY A 1 28 ? -4.730 8.104 -3.100 1.00 43.52 28 GLY A N 19
ATOM 9992 C CA . GLY A 1 28 ? -4.896 8.356 -4.521 1.00 60.50 28 GLY A CA 19
ATOM 9993 C C . GLY A 1 28 ? -3.631 8.065 -5.299 1.00 62.24 28 GLY A C 19
ATOM 9994 O O . GLY A 1 28 ? -3.426 8.588 -6.397 1.00 63.24 28 GLY A O 19
ATOM 9998 N N . VAL A 1 29 ? -2.785 7.214 -4.730 1.00 71.43 29 VAL A N 19
ATOM 9999 C CA . VAL A 1 29 ? -1.504 6.885 -5.338 1.00 63.52 29 VAL A CA 19
ATOM 10000 C C . VAL A 1 29 ? -1.597 5.562 -6.081 1.00 62.41 29 VAL A C 19
ATOM 10001 O O . VAL A 1 29 ? -1.840 4.513 -5.479 1.00 14.11 29 VAL A O 19
ATOM 10014 N N . THR A 1 30 ? -1.410 5.623 -7.390 1.00 41.23 30 THR A N 19
ATOM 10015 C CA . THR A 1 30 ? -1.465 4.440 -8.232 1.00 41.23 30 THR A CA 19
ATOM 10016 C C . THR A 1 30 ? -0.197 3.599 -8.061 1.00 41.10 30 THR A C 19
ATOM 10017 O O . THR A 1 30 ? -0.231 2.370 -8.165 1.00 52.03 30 THR A O 19
ATOM 10028 N N . ASN A 1 31 ? 0.921 4.267 -7.783 1.00 55.33 31 ASN A N 19
ATOM 10029 C CA . ASN A 1 31 ? 2.184 3.577 -7.517 1.00 60.31 31 ASN A CA 19
ATOM 10030 C C . ASN A 1 31 ? 2.129 2.934 -6.134 1.00 15.14 31 ASN A C 19
ATOM 10031 O O . ASN A 1 31 ? 2.545 3.534 -5.142 1.00 0.14 31 ASN A O 19
ATOM 10042 N N . CYS A 1 32 ? 1.584 1.728 -6.078 1.00 52.33 32 CYS A N 19
ATOM 10043 C CA . CYS A 1 32 ? 1.367 1.027 -4.815 1.00 74.31 32 CYS A CA 19
ATOM 10044 C C . CYS A 1 32 ? 1.468 -0.483 -5.033 1.00 21.42 32 CYS A C 19
ATOM 10045 O O . CYS A 1 32 ? 0.623 -1.084 -5.703 1.00 75.52 32 CYS A O 19
ATOM 10052 N N . ARG A 1 33 ? 2.510 -1.087 -4.477 1.00 0.21 33 ARG A N 19
ATOM 10053 C CA . ARG A 1 33 ? 2.750 -2.523 -4.618 1.00 52.45 33 ARG A CA 19
ATOM 10054 C C . ARG A 1 33 ? 2.600 -3.199 -3.258 1.00 4.11 33 ARG A C 19
ATOM 10055 O O . ARG A 1 33 ? 2.593 -2.523 -2.232 1.00 1.43 33 ARG A O 19
ATOM 10076 N N . VAL A 1 34 ? 2.482 -4.525 -3.251 1.00 4.54 34 VAL A N 19
ATOM 10077 C CA . VAL A 1 34 ? 2.263 -5.278 -2.011 1.00 60.23 34 VAL A CA 19
ATOM 10078 C C . VAL A 1 34 ? 3.307 -6.386 -1.856 1.00 20.21 34 VAL A C 19
ATOM 10079 O O . VAL A 1 34 ? 3.770 -6.956 -2.846 1.00 21.44 34 VAL A O 19
ATOM 10092 N N . HIS A 1 35 ? 3.680 -6.675 -0.612 1.00 12.31 35 HIS A N 19
ATOM 10093 C CA . HIS A 1 35 ? 4.619 -7.751 -0.294 1.00 44.12 35 HIS A CA 19
ATOM 10094 C C . HIS A 1 35 ? 4.202 -8.439 1.004 1.00 32.13 35 HIS A C 19
ATOM 10095 O O . HIS A 1 35 ? 4.287 -7.847 2.077 1.00 21.01 35 HIS A O 19
ATOM 10110 N N . CYS A 1 36 ? 3.760 -9.687 0.904 1.00 22.11 36 CYS A N 19
ATOM 10111 C CA . CYS A 1 36 ? 3.339 -10.458 2.073 1.00 42.44 36 CYS A CA 19
ATOM 10112 C C . CYS A 1 36 ? 4.295 -11.627 2.298 1.00 43.43 36 CYS A C 19
ATOM 10113 O O . CYS A 1 36 ? 4.601 -12.376 1.366 1.00 54.35 36 CYS A O 19
ATOM 10120 N N . GLY A 1 37 ? 4.775 -11.770 3.532 1.00 14.21 37 GLY A N 19
ATOM 10121 C CA . GLY A 1 37 ? 5.732 -12.817 3.844 1.00 41.12 37 GLY A CA 19
ATOM 10122 C C . GLY A 1 37 ? 7.112 -12.515 3.282 1.00 31.45 37 GLY A C 19
ATOM 10123 O O . GLY A 1 37 ? 7.468 -11.323 3.183 1.00 72.41 37 GLY A O 19
ATOM 10128 N N . ALA A 1 1 ? 6.885 -12.686 9.565 1.00 50.13 1 ALA A N 20
ATOM 10129 C CA . ALA A 1 1 ? 6.086 -12.431 8.349 1.00 55.53 1 ALA A CA 20
ATOM 10130 C C . ALA A 1 1 ? 4.884 -11.543 8.672 1.00 3.01 1 ALA A C 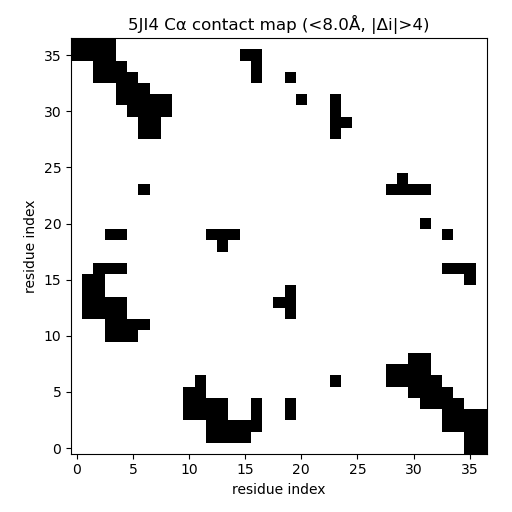20
ATOM 10131 O O . ALA A 1 1 ? 3.799 -12.046 8.976 1.00 31.12 1 ALA A O 20
ATOM 10140 N N . PRO A 1 2 ? 5.068 -10.211 8.666 1.00 14.32 2 PRO A N 20
ATOM 10141 C CA . PRO A 1 2 ? 3.986 -9.255 8.891 1.00 61.22 2 PRO A CA 20
ATOM 10142 C C . PRO A 1 2 ? 3.183 -9.021 7.604 1.00 43.45 2 PRO A C 20
ATOM 10143 O O . PRO A 1 2 ? 2.549 -9.950 7.097 1.00 42.02 2 PRO A O 20
ATOM 10154 N N . CYS A 1 3 ? 3.231 -7.803 7.066 1.00 62.11 3 CYS A N 20
ATOM 10155 C CA . CYS A 1 3 ? 2.530 -7.457 5.837 1.00 31.11 3 CYS A CA 20
ATOM 10156 C C . CYS A 1 3 ? 2.859 -6.006 5.486 1.00 34.32 3 CYS A C 20
ATOM 10157 O O . CYS A 1 3 ? 2.383 -5.078 6.140 1.00 21.21 3 CYS A O 20
ATOM 10164 N N . GLU A 1 4 ? 3.692 -5.817 4.471 1.00 23.14 4 GLU A N 20
ATOM 10165 C CA . GLU A 1 4 ? 4.173 -4.491 4.096 1.00 31.40 4 GLU A CA 20
ATOM 10166 C C . GLU A 1 4 ? 3.629 -4.093 2.728 1.00 30.35 4 GLU A C 20
ATOM 10167 O O . GLU A 1 4 ? 3.025 -4.903 2.022 1.00 3.15 4 GLU A O 20
ATOM 10179 N N . CYS A 1 5 ? 3.854 -2.841 2.358 1.00 11.12 5 CYS A N 20
ATOM 10180 C CA . CYS A 1 5 ? 3.387 -2.304 1.092 1.00 34.01 5 CYS A CA 20
ATOM 10181 C C . CYS A 1 5 ? 4.384 -1.294 0.537 1.00 13.41 5 CYS A C 20
ATOM 10182 O O . CYS A 1 5 ? 5.329 -0.892 1.224 1.00 13.34 5 CYS A O 20
ATOM 10189 N N . ASP A 1 6 ? 4.146 -0.874 -0.698 1.00 43.42 6 ASP A N 20
ATOM 10190 C CA . ASP A 1 6 ? 5.030 0.038 -1.411 1.00 11.10 6 ASP A CA 20
ATOM 10191 C C . ASP A 1 6 ? 4.203 1.128 -2.082 1.00 12.13 6 ASP A C 20
ATOM 10192 O O . ASP A 1 6 ? 3.087 0.878 -2.537 1.00 40.12 6 ASP A O 20
ATOM 10201 N N . VAL A 1 7 ? 4.765 2.324 -2.142 1.00 52.15 7 VAL A N 20
ATOM 10202 C CA . VAL A 1 7 ? 4.116 3.489 -2.723 1.00 63.24 7 VAL A CA 20
ATOM 10203 C C . VAL A 1 7 ? 5.163 4.305 -3.475 1.00 33.41 7 VAL A C 20
ATOM 10204 O O . VAL A 1 7 ? 5.962 5.009 -2.865 1.00 54.23 7 VAL A O 20
ATOM 10217 N N . ASN A 1 8 ? 5.205 4.151 -4.796 1.00 4.11 8 ASN A N 20
ATOM 10218 C CA . ASN A 1 8 ? 6.134 4.908 -5.647 1.00 1.44 8 ASN A CA 20
ATOM 10219 C C . ASN A 1 8 ? 7.600 4.552 -5.362 1.00 72.40 8 ASN A C 20
ATOM 10220 O O . ASN A 1 8 ? 8.507 5.066 -6.026 1.00 14.10 8 ASN A O 20
ATOM 10231 N N . GLY A 1 9 ? 7.838 3.667 -4.391 1.00 20.23 9 GLY A N 20
ATOM 10232 C CA . GLY A 1 9 ? 9.198 3.336 -3.996 1.00 60.21 9 GLY A CA 20
ATOM 10233 C C . GLY A 1 9 ? 9.405 3.359 -2.486 1.00 10.50 9 GLY A C 20
ATOM 10234 O O . GLY A 1 9 ? 10.398 2.819 -1.986 1.00 14.03 9 GLY A O 20
ATOM 10238 N N . GLU A 1 10 ? 8.489 3.993 -1.754 1.00 31.31 10 GLU A N 20
ATOM 10239 C CA . GLU A 1 10 ? 8.568 4.032 -0.291 1.00 71.04 10 GLU A CA 20
ATOM 10240 C C . GLU A 1 10 ? 7.759 2.882 0.309 1.00 61.34 10 GLU A C 20
ATOM 10241 O O . GLU A 1 10 ? 6.861 2.345 -0.339 1.00 72.13 10 GLU A O 20
ATOM 10253 N N . THR A 1 11 ? 8.082 2.500 1.542 1.00 30.21 11 THR A N 20
ATOM 10254 C CA . THR A 1 11 ? 7.495 1.315 2.164 1.00 23.23 11 THR A CA 20
ATOM 10255 C C . THR A 1 11 ? 6.605 1.684 3.355 1.00 22.13 11 THR A C 20
ATOM 10256 O O . THR A 1 11 ? 6.890 2.633 4.087 1.00 44.13 11 THR A O 20
ATOM 10267 N N . TYR A 1 12 ? 5.519 0.928 3.528 1.00 51.22 12 TYR A N 20
ATOM 10268 C CA . TYR A 1 12 ? 4.621 1.080 4.678 1.00 12.22 12 TYR A CA 20
ATOM 10269 C C . TYR A 1 12 ? 4.220 -0.297 5.203 1.00 35.01 12 TYR A C 20
ATOM 10270 O O . TYR A 1 12 ? 4.453 -1.306 4.540 1.00 54.35 12 TYR A O 20
ATOM 10288 N N . THR A 1 13 ? 3.623 -0.330 6.388 1.00 23.40 13 THR A N 20
ATOM 10289 C CA . THR A 1 13 ? 3.155 -1.576 6.994 1.00 1.14 13 THR A CA 20
ATOM 10290 C C . THR A 1 13 ? 1.630 -1.581 7.108 1.00 12.41 13 THR A C 20
ATOM 10291 O O . THR A 1 13 ? 1.029 -0.594 7.541 1.00 24.20 13 THR A O 20
ATOM 10302 N N . VAL A 1 14 ? 1.016 -2.695 6.722 1.00 32.20 14 VAL A N 20
ATOM 10303 C CA . VAL A 1 14 ? -0.440 -2.829 6.699 1.00 15.43 14 VAL A CA 20
ATOM 10304 C C . VAL A 1 14 ? -0.869 -4.144 7.347 1.00 43.33 14 VAL A C 20
ATOM 10305 O O . VAL A 1 14 ? -0.033 -4.977 7.691 1.00 30.23 14 VAL A O 20
ATOM 10318 N N . SER A 1 15 ? -2.175 -4.320 7.512 1.00 64.33 15 SER A N 20
ATOM 10319 C CA . SER A 1 15 ? -2.722 -5.563 8.048 1.00 32.35 15 SER A CA 20
ATOM 10320 C C . SER A 1 15 ? -2.946 -6.573 6.919 1.00 44.03 15 SER A C 20
ATOM 10321 O O . SER A 1 15 ? -2.703 -7.771 7.083 1.00 32.15 15 SER A O 20
ATOM 10329 N N . SER A 1 16 ? -3.377 -6.077 5.762 1.00 74.00 16 SER A N 20
ATOM 10330 C CA . SER A 1 16 ? -3.725 -6.940 4.637 1.00 61.41 16 SER A CA 20
ATOM 10331 C C . SER A 1 16 ? -3.650 -6.180 3.316 1.00 23.53 16 SER A C 20
ATOM 10332 O O . SER A 1 16 ? -3.437 -4.965 3.300 1.00 73.13 16 SER A O 20
ATOM 10340 N N . SER A 1 17 ? -3.842 -6.902 2.209 1.00 42.14 17 SER A N 20
ATOM 10341 C CA . SER A 1 17 ? -3.902 -6.291 0.889 1.00 63.32 17 SER A CA 20
ATOM 10342 C C . SER A 1 17 ? -5.120 -5.369 0.820 1.00 3.24 17 SER A C 20
ATOM 10343 O O . SER A 1 17 ? -5.119 -4.367 0.105 1.00 31.12 17 SER A O 20
ATOM 10351 N N . GLU A 1 18 ? -6.146 -5.720 1.595 1.00 24.40 18 GLU A N 20
ATOM 10352 C CA . GLU A 1 18 ? -7.340 -4.893 1.741 1.00 21.15 18 GLU A CA 20
ATOM 10353 C C . GLU A 1 18 ? -6.953 -3.511 2.258 1.00 32.42 18 GLU A C 20
ATOM 10354 O O . GLU A 1 18 ? -7.230 -2.488 1.629 1.00 40.42 18 GLU A O 20
ATOM 10366 N N . GLU A 1 19 ? -6.293 -3.502 3.413 1.00 1.54 19 GLU A N 20
ATOM 10367 C CA . GLU A 1 19 ? -5.824 -2.265 4.033 1.00 4.43 19 GLU A CA 20
ATOM 10368 C C . GLU A 1 19 ? -4.876 -1.526 3.093 1.00 41.51 19 GLU A C 20
ATOM 10369 O O . GLU A 1 19 ? -4.891 -0.297 3.014 1.00 43.22 19 GLU A O 20
ATOM 10381 N N . CYS A 1 20 ? -4.060 -2.296 2.380 1.00 0.00 20 CYS A N 20
ATOM 10382 C CA . CYS A 1 20 ? -3.075 -1.748 1.455 1.00 3.22 20 CYS A CA 20
ATOM 10383 C C . CYS A 1 20 ? -3.766 -0.927 0.367 1.00 12.25 20 CYS A C 20
ATOM 10384 O O . CYS A 1 20 ? -3.468 0.259 0.177 1.00 31.51 20 CYS A O 20
ATOM 10391 N N . GLU A 1 21 ? -4.706 -1.563 -0.330 1.00 24.34 21 GLU A N 20
ATOM 10392 C CA . GLU A 1 21 ? -5.498 -0.894 -1.355 1.00 53.20 21 GLU A CA 20
ATOM 10393 C C . GLU A 1 21 ? -6.217 0.309 -0.762 1.00 2.31 21 GLU A C 20
ATOM 10394 O O . GLU A 1 21 ? -6.117 1.417 -1.279 1.00 71.21 21 GLU A O 20
ATOM 10406 N N . ARG A 1 22 ? -6.915 0.079 0.345 1.00 70.44 22 ARG A N 20
ATOM 10407 C CA . ARG A 1 22 ? -7.699 1.117 1.008 1.00 55.10 22 ARG A CA 20
ATOM 10408 C C . ARG A 1 22 ? -6.859 2.377 1.232 1.00 54.03 22 ARG A C 20
ATOM 10409 O O . ARG A 1 22 ? -7.237 3.475 0.810 1.00 43.34 22 ARG A O 20
ATOM 10430 N N . LEU A 1 23 ? -5.710 2.201 1.880 1.00 30.01 23 LEU A N 20
ATOM 10431 C CA . LEU A 1 23 ? -4.802 3.305 2.167 1.00 14.54 23 LEU A CA 20
ATOM 10432 C C . LEU A 1 23 ? -4.358 3.986 0.873 1.00 61.42 23 LEU A C 20
ATOM 10433 O O . LEU A 1 23 ? -4.454 5.205 0.733 1.00 4.10 23 LEU A O 20
ATOM 10449 N N . CYS A 1 24 ? -3.902 3.179 -0.079 1.00 24.40 24 CYS A N 20
ATOM 10450 C CA . CYS A 1 24 ? -3.380 3.681 -1.347 1.00 30.23 24 CYS A CA 20
ATOM 10451 C C . CYS A 1 24 ? -4.420 4.523 -2.085 1.00 42.54 24 CYS A C 20
ATOM 10452 O O . CYS A 1 24 ? -4.139 5.646 -2.519 1.00 51.42 24 CYS A O 20
ATOM 10459 N N . ARG A 1 25 ? -5.626 3.982 -2.212 1.00 31.03 25 ARG A N 20
ATOM 10460 C CA . ARG A 1 25 ? -6.693 4.637 -2.968 1.00 22.15 25 ARG A CA 20
ATOM 10461 C C . ARG A 1 25 ? -7.166 5.891 -2.243 1.00 32.42 25 ARG A C 20
ATOM 10462 O O . ARG A 1 25 ? -7.508 6.889 -2.876 1.00 72.23 25 ARG A O 20
ATOM 10483 N N . LYS A 1 26 ? -7.174 5.840 -0.914 1.00 5.23 26 LYS A N 20
ATOM 10484 C CA . LYS A 1 26 ? -7.520 7.006 -0.106 1.00 74.12 26 LYS A CA 20
ATOM 10485 C C . LYS A 1 26 ? -6.506 8.128 -0.336 1.00 42.15 26 LYS A C 20
ATOM 10486 O O . LYS A 1 26 ? -6.878 9.292 -0.502 1.00 51.40 26 LYS A O 20
ATOM 10505 N N . LEU A 1 27 ? -5.226 7.766 -0.346 1.00 22.03 27 LEU A N 20
ATOM 10506 C CA . LEU A 1 27 ? -4.154 8.727 -0.598 1.00 73.04 27 LEU A CA 20
ATOM 10507 C C . LEU A 1 27 ? -4.167 9.167 -2.061 1.00 1.01 27 LEU A C 20
ATOM 10508 O O . LEU A 1 27 ? -3.702 10.258 -2.403 1.00 72.25 27 LEU A O 20
ATOM 10524 N N . GLY A 1 28 ? -4.709 8.305 -2.918 1.00 13.11 28 GLY A N 20
ATOM 10525 C CA . GLY A 1 28 ? -4.824 8.613 -4.332 1.00 33.35 28 GLY A CA 20
ATOM 10526 C C . GLY A 1 28 ? -3.546 8.313 -5.084 1.00 63.33 28 GLY A C 20
ATOM 10527 O O . GLY A 1 28 ? -3.197 9.015 -6.035 1.00 31.31 28 GLY A O 20
ATOM 10531 N N . VAL A 1 29 ? -2.850 7.264 -4.660 1.00 54.32 29 VAL A N 20
ATOM 10532 C CA . VAL A 1 29 ? -1.589 6.870 -5.281 1.00 11.02 29 VAL A CA 20
ATOM 10533 C C . VAL A 1 29 ? -1.846 6.033 -6.533 1.00 73.23 29 VAL A C 20
ATOM 10534 O O . VAL A 1 29 ? -2.739 5.178 -6.546 1.00 71.22 29 VAL A O 20
ATOM 10547 N N . THR A 1 30 ? -1.065 6.284 -7.582 1.00 1.31 30 THR A N 20
ATOM 10548 C CA . THR A 1 30 ? -1.207 5.561 -8.841 1.00 42.14 30 THR A CA 20
ATOM 10549 C C . THR A 1 30 ? -0.507 4.199 -8.778 1.00 1.24 30 THR A C 20
ATOM 10550 O O . THR A 1 30 ? -1.129 3.160 -9.020 1.00 63.33 30 THR A O 20
ATOM 10561 N N . ASN A 1 31 ? 0.782 4.207 -8.435 1.00 74.35 31 ASN A N 20
ATOM 10562 C CA . ASN A 1 31 ? 1.582 2.982 -8.420 1.00 75.11 31 ASN A CA 20
ATOM 10563 C C . ASN A 1 31 ? 1.997 2.610 -6.996 1.00 24.10 31 ASN A C 20
ATOM 10564 O O . ASN A 1 31 ? 2.952 3.160 -6.442 1.00 12.14 31 ASN A O 20
ATOM 10575 N N . CYS A 1 32 ? 1.251 1.684 -6.412 1.00 41.10 32 CYS A N 20
ATOM 10576 C CA . CYS A 1 32 ? 1.514 1.170 -5.069 1.00 1.02 32 CYS A CA 20
ATOM 10577 C C . CYS A 1 32 ? 1.365 -0.347 -5.095 1.00 64.23 32 CYS A C 20
ATOM 10578 O O . CYS A 1 32 ? 0.439 -0.866 -5.717 1.00 42.55 32 CYS A O 20
ATOM 10585 N N . ARG A 1 33 ? 2.269 -1.059 -4.432 1.00 31.12 33 ARG A N 20
ATOM 10586 C CA . ARG A 1 33 ? 2.260 -2.525 -4.456 1.00 53.21 33 ARG A CA 20
ATOM 10587 C C . ARG A 1 33 ? 2.286 -3.094 -3.044 1.00 60.20 33 ARG A C 20
ATOM 10588 O O . ARG A 1 33 ? 2.352 -2.350 -2.073 1.00 20.22 33 ARG A O 20
ATOM 10609 N N . VAL A 1 34 ? 2.232 -4.418 -2.938 1.00 74.22 34 VAL A N 20
ATOM 10610 C CA . VAL A 1 34 ? 2.165 -5.082 -1.641 1.00 45.41 34 VAL A CA 20
ATOM 10611 C C . VAL A 1 34 ? 3.278 -6.120 -1.497 1.00 43.10 34 VAL A C 20
ATOM 10612 O O . VAL A 1 34 ? 3.622 -6.816 -2.452 1.00 21.04 34 VAL A O 20
ATOM 10625 N N . HIS A 1 35 ? 3.856 -6.179 -0.305 1.00 21.22 35 HIS A N 20
ATOM 10626 C CA . HIS A 1 35 ? 4.837 -7.201 0.044 1.00 20.30 35 HIS A CA 20
ATOM 10627 C C . HIS A 1 35 ? 4.401 -7.857 1.348 1.00 54.11 35 HIS A C 20
ATOM 10628 O O . HIS A 1 35 ? 4.625 -7.312 2.424 1.00 25.40 35 HIS A O 20
ATOM 10643 N N . CYS A 1 36 ? 3.775 -9.018 1.254 1.00 61.33 36 CYS A N 20
ATOM 10644 C CA . CYS A 1 36 ? 3.178 -9.655 2.420 1.00 3.41 36 CYS A CA 20
ATOM 10645 C C . CYS A 1 36 ? 3.615 -11.113 2.503 1.00 44.03 36 CYS A C 20
ATOM 10646 O O . CYS A 1 36 ? 3.165 -11.952 1.719 1.00 14.32 36 CYS A O 20
ATOM 10653 N N . GLY A 1 37 ? 4.521 -11.402 3.431 1.00 15.13 37 GLY A N 20
ATOM 10654 C CA . GLY A 1 37 ? 5.036 -12.749 3.590 1.00 44.52 37 GLY A CA 20
ATOM 10655 C C . GLY A 1 37 ? 6.420 -12.754 4.215 1.00 34.51 37 GLY A C 20
ATOM 10656 O O . GLY A 1 37 ? 6.809 -13.776 4.819 1.00 73.13 37 GLY A O 20
#

Secondary structure (DSSP, 8-state):
--EEEEETTEEEEESSHHHHHHHHHHHT-S-EEEEE-

Radius of gyration: 8.52 Å; Cα contacts (8 Å, |Δi|>4): 71; chains: 1; bounding box: 16×20×19 Å

Nearest PDB structures (foldseek):
  5ji4-assembly1_A  TM=1.028E+00  e=1.034E-05  synthetic construct
  8yo4-assembly1_C  TM=5.232E-01  e=4.560E+00  Escherichia phage T4
  2hid-assembly1_A  TM=4.349E-01  e=6.896E+00  Bacillus subtilis
  5ji4-assembly1_A  TM=9.663E-01  e=5.742E-05  synthetic construct
  3vot-assembly2_B  TM=5.664E-01  e=3.861E+00  Bacillus licheniformis DSM 13 = ATCC 14580

Solvent-accessible surface area: 2697 Å² total; per-residue (Å²): 110,85,4,57,0,10,2,93,54,99,83,92,97,18,102,38,42,106,89,2,68,121,57,3,153,163,96,64,47,144,79,39,155,72,98,77,77

B-factor: mean 38.19, std 23.46, range [0.13, 75.53]

Sequence (37 aa):
APCECDVNGETYTVSSSEECERLCRKLGVTNCRVHCGAPCECDVNGETYTVSSSEECERLCRKLGVTNCRVHCGAPCECDVNGETYTVSSSEECERLCRKLGVTNCRVHCGAPCECDVNGETYTVSSSEECERLCRKLGVTNCRVHCGAPCECDVNGETYTVSSSEECERLCRKLGVTNCRVHCGAPCECDVNGETYTVSSSEECERLCRKLGVTNCRVHCGAPCECDVNGETYTVSSSEECERLCRKLGVTNCRVHCGAPCECDVNGETYTVSSSEECERLCRKLGVTNCRVHCGAPCECDVNGETYTVSSSEECERLCRKLGVTNCRVHCGAPCECDVNGETYTVSSSEECERLCRKLGVTNCRVHCGAPCECDVNGETYTVSSSEECERLCRKLGVTNCRVHCGAPCECDVNGETYTVSSSEECERLCRKLGVTNCRVHCGAPCECDVNGETYTVSSSEECERLCRKLGVTNCRVHCGAPCECDVNGETYTVSSSEECERLCRKLGVTNCRVHCGAPCECDVNGETYTVSSSEECERLCRKLGVTNCRVHCGAPCECDVNGETYTVSSSEECERLCRKLGVTNCRVHCGAPCECDVNGETYTVSSSEECERLCRKLGVTNCRVHCGAPCECDVNGETYTVSSSEECERLCRKLGVTNCRVHCGAPCECDVNGETYTVSSSEECERLCRKLGVTNCRVHCGAPCECDVNGETYTVSSSEECERLCRKLGVTNCRVHCG

Foldseek 3Di:
DFKKKAAPHDIGGDRDVVRQCVVCVVVPGDDMGIDGD